Protein AF-A0A520HI49-F1 (afdb_monomer)

Structure (mmCIF, N/CA/C/O backbone):
data_AF-A0A520HI49-F1
#
_entry.id   AF-A0A520HI49-F1
#
loop_
_atom_site.group_PDB
_atom_site.id
_atom_site.type_symbol
_atom_site.label_atom_id
_atom_site.label_alt_id
_atom_site.label_comp_id
_atom_site.label_asym_id
_atom_site.label_entity_id
_atom_site.label_seq_id
_atom_site.pdbx_PDB_ins_code
_atom_site.Cartn_x
_atom_site.Cartn_y
_atom_site.Cartn_z
_atom_site.occupancy
_atom_site.B_iso_or_equiv
_atom_site.auth_seq_id
_atom_site.auth_comp_id
_atom_site.auth_asym_id
_atom_site.auth_atom_id
_atom_site.pdbx_PDB_model_num
ATOM 1 N N . MET A 1 1 ? -15.478 11.375 20.322 1.00 56.50 1 MET A N 1
ATOM 2 C CA . MET A 1 1 ? -16.091 11.515 21.663 1.00 56.50 1 MET A CA 1
ATOM 3 C C . MET A 1 1 ? -15.002 11.297 22.700 1.00 56.50 1 MET A C 1
ATOM 5 O O . MET A 1 1 ? -14.330 10.279 22.597 1.00 56.50 1 MET A O 1
ATOM 9 N N . ARG A 1 2 ? -14.794 12.237 23.632 1.00 69.69 2 ARG A N 1
ATOM 10 C CA . ARG A 1 2 ? -14.037 11.997 24.871 1.00 69.69 2 ARG A CA 1
ATOM 11 C C . ARG A 1 2 ? -15.018 11.981 26.033 1.00 69.69 2 ARG A C 1
ATOM 13 O O . ARG A 1 2 ? -16.008 12.708 25.961 1.00 69.69 2 ARG A O 1
ATOM 20 N N . GLY A 1 3 ? -14.796 11.146 27.038 1.00 77.69 3 GLY A N 1
ATOM 21 C CA . GLY A 1 3 ? -15.807 10.927 28.062 1.00 77.69 3 GLY A CA 1
ATOM 22 C C . GLY A 1 3 ? -15.251 10.430 29.380 1.00 77.69 3 GLY A C 1
ATOM 23 O O . GLY A 1 3 ? -14.050 10.268 29.556 1.00 77.69 3 GLY A O 1
ATOM 24 N N . ILE A 1 4 ? -16.178 10.201 30.297 1.00 86.75 4 ILE A N 1
ATOM 25 C CA . ILE A 1 4 ? -15.965 9.548 31.578 1.00 86.75 4 ILE A CA 1
ATOM 26 C C . ILE A 1 4 ? -17.047 8.482 31.716 1.00 86.75 4 ILE A C 1
ATOM 28 O O . ILE A 1 4 ? -18.187 8.699 31.292 1.00 86.75 4 ILE A O 1
ATOM 32 N N . ALA A 1 5 ? -16.700 7.321 32.258 1.00 90.12 5 ALA A N 1
ATOM 33 C CA . ALA A 1 5 ? -17.677 6.272 32.488 1.00 90.12 5 ALA A CA 1
ATOM 34 C C . ALA A 1 5 ? -18.572 6.645 33.680 1.00 90.12 5 ALA A C 1
ATOM 36 O O . ALA A 1 5 ? -18.101 7.133 34.706 1.00 90.12 5 ALA A O 1
ATOM 37 N N . ILE A 1 6 ? -19.876 6.428 33.538 1.00 91.06 6 ILE A N 1
ATOM 38 C CA . ILE A 1 6 ? -20.861 6.688 34.587 1.00 91.06 6 ILE A CA 1
ATOM 39 C C . ILE A 1 6 ? -21.449 5.347 35.002 1.00 91.06 6 ILE A C 1
ATOM 41 O O . ILE A 1 6 ? -22.025 4.643 34.172 1.00 91.06 6 ILE A O 1
ATOM 45 N N . GLN A 1 7 ? -21.305 4.993 36.276 1.00 90.69 7 GLN A N 1
ATOM 46 C CA . GLN A 1 7 ? -21.931 3.798 36.815 1.00 90.69 7 GLN A CA 1
ATOM 47 C C . GLN A 1 7 ? -23.414 4.078 37.062 1.00 90.69 7 GLN A C 1
ATOM 49 O O . GLN A 1 7 ? -23.777 4.981 37.815 1.00 90.69 7 GLN A O 1
ATOM 54 N N . VAL A 1 8 ? -24.266 3.283 36.424 1.00 89.12 8 VAL A N 1
ATOM 55 C CA . VAL A 1 8 ? -25.726 3.342 36.536 1.00 89.12 8 VAL A CA 1
ATOM 56 C C . VAL A 1 8 ? -26.289 1.936 36.684 1.00 89.12 8 VAL A C 1
ATOM 58 O O . VAL A 1 8 ? -25.664 0.963 36.257 1.00 89.12 8 VAL A O 1
ATOM 61 N N . GLU A 1 9 ? -27.486 1.835 37.255 1.00 87.44 9 GLU A N 1
ATOM 62 C CA . GLU A 1 9 ? -28.209 0.566 37.333 1.00 87.44 9 GLU A CA 1
ATOM 63 C C . GLU A 1 9 ? -28.463 -0.015 35.929 1.00 87.44 9 GLU A C 1
ATOM 65 O O . GLU A 1 9 ? -28.854 0.739 35.030 1.00 87.44 9 GLU A O 1
ATOM 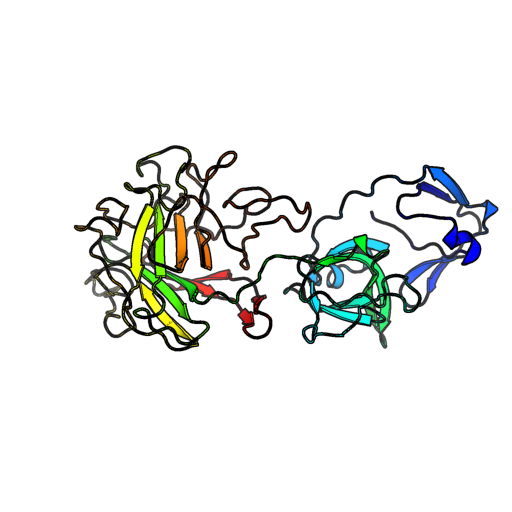70 N N . PRO A 1 10 ? -28.298 -1.336 35.709 1.00 86.50 10 PRO A N 1
ATOM 71 C CA . PRO A 1 10 ? -28.402 -1.941 34.378 1.00 86.50 10 PRO A CA 1
ATOM 72 C C . PRO A 1 10 ? -29.727 -1.661 33.659 1.00 86.50 10 PRO A C 1
ATOM 74 O O . PRO A 1 10 ? -29.743 -1.402 32.456 1.00 86.50 10 PRO A O 1
ATOM 77 N N . THR A 1 11 ? -30.842 -1.659 34.393 1.00 88.38 11 THR A N 1
ATOM 78 C CA . THR A 1 11 ? -32.177 -1.369 33.844 1.00 88.38 11 THR A CA 1
ATOM 79 C C . THR A 1 11 ? -32.310 0.077 33.381 1.00 88.38 11 THR A C 1
ATOM 81 O O . THR A 1 11 ? -32.966 0.337 32.378 1.00 88.38 11 THR A O 1
ATOM 84 N N . VAL A 1 12 ? -31.655 1.015 34.071 1.00 88.62 12 VAL A N 1
ATOM 85 C CA . VAL A 1 12 ? -31.595 2.430 33.687 1.00 88.62 12 VAL A CA 1
ATOM 86 C C . VAL A 1 12 ? -30.669 2.598 32.485 1.00 88.62 12 VAL A C 1
ATOM 88 O O . VAL A 1 12 ? -31.043 3.262 31.519 1.00 88.62 12 VAL A O 1
ATOM 91 N N . ALA A 1 13 ? -29.499 1.952 32.502 1.00 87.56 13 ALA A N 1
ATOM 92 C CA . ALA A 1 13 ? -28.521 1.977 31.415 1.00 87.56 13 ALA A CA 1
ATOM 93 C C . ALA A 1 13 ? -29.126 1.520 30.080 1.00 87.56 13 ALA A C 1
ATOM 95 O O . ALA A 1 13 ? -28.928 2.173 29.058 1.00 87.56 13 ALA A O 1
ATOM 96 N N . ALA A 1 14 ? -29.925 0.448 30.111 1.00 87.12 14 ALA A N 1
ATOM 97 C CA . ALA A 1 14 ? -30.583 -0.127 28.939 1.00 87.12 14 ALA A CA 1
ATOM 98 C C . ALA A 1 14 ? -31.576 0.829 28.246 1.00 87.12 14 ALA A C 1
ATOM 100 O O . ALA A 1 14 ? -31.961 0.588 27.105 1.00 87.12 14 ALA A O 1
ATOM 101 N N . THR A 1 15 ? -31.987 1.923 28.901 1.00 89.88 15 THR A N 1
ATOM 102 C CA . THR A 1 15 ? -32.872 2.940 28.303 1.00 89.88 15 THR A CA 1
ATOM 103 C C . THR A 1 15 ? -32.136 3.973 27.442 1.00 89.88 15 THR A C 1
ATOM 105 O O . THR A 1 15 ? -32.782 4.800 26.788 1.00 89.88 15 THR A O 1
ATOM 108 N N . TYR A 1 16 ? -30.800 3.961 27.440 1.00 88.62 16 TYR A N 1
ATOM 109 C CA . TYR A 1 16 ? -29.967 4.879 26.667 1.00 88.62 16 TYR A CA 1
ATOM 110 C C . TYR A 1 16 ? -29.397 4.200 25.427 1.00 88.62 16 TYR A C 1
ATOM 112 O O . TYR A 1 16 ? -28.982 3.043 25.460 1.00 88.62 16 TYR A O 1
ATOM 120 N N . LEU A 1 17 ? -29.344 4.951 24.331 1.00 85.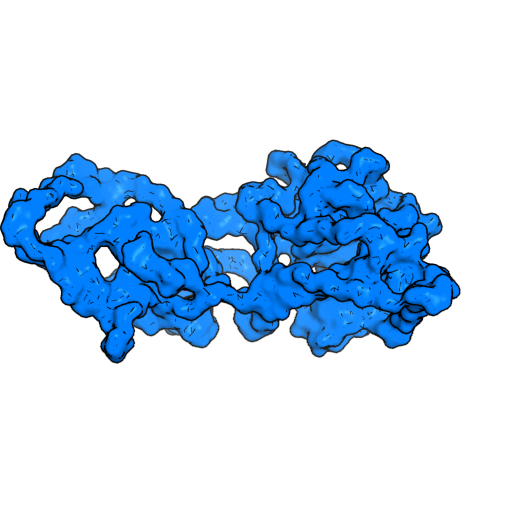88 17 LEU A N 1
ATOM 121 C CA . LEU A 1 17 ? -28.758 4.512 23.071 1.00 85.88 17 LEU A CA 1
ATOM 122 C C . LEU A 1 17 ? -27.465 5.290 22.786 1.00 85.88 17 LEU A C 1
ATOM 124 O O . LEU A 1 17 ? -27.335 6.450 23.194 1.00 85.88 17 LEU A O 1
ATOM 128 N N . PRO A 1 18 ? -26.496 4.701 22.059 1.00 83.12 18 PRO A N 1
ATOM 129 C CA . PRO A 1 18 ? -25.370 5.462 21.531 1.00 83.12 18 PRO A CA 1
ATOM 130 C C . PRO A 1 18 ? -25.858 6.686 20.738 1.00 83.12 18 PRO A C 1
ATOM 132 O O . PRO A 1 18 ? -26.674 6.552 19.831 1.00 83.12 18 PRO A O 1
ATOM 135 N N . GLY A 1 19 ? -25.350 7.875 21.078 1.00 83.38 19 GLY A N 1
ATOM 136 C CA . GLY A 1 19 ? -25.785 9.148 20.484 1.00 83.38 19 GLY A CA 1
ATOM 137 C C . GLY A 1 19 ? -26.804 9.924 21.324 1.00 83.38 19 GLY A C 1
ATOM 138 O O . GLY A 1 19 ? -27.147 11.052 20.972 1.00 83.38 19 GLY A O 1
ATOM 139 N N . ASP A 1 20 ? -27.265 9.371 22.448 1.00 90.31 20 ASP A N 1
ATOM 140 C CA . ASP A 1 20 ? -28.066 10.123 23.412 1.00 90.31 20 ASP A CA 1
ATOM 141 C C . ASP A 1 20 ? -27.225 11.209 24.098 1.00 90.31 20 ASP A C 1
ATOM 143 O O . ASP A 1 20 ? -26.126 10.965 24.600 1.00 90.31 20 ASP A O 1
ATOM 147 N N . SER A 1 21 ? -27.768 12.423 24.144 1.00 90.50 21 SER A N 1
ATOM 148 C CA . SER A 1 21 ? -27.232 13.518 24.946 1.00 90.50 21 SER A CA 1
ATOM 149 C C . SER A 1 21 ? -27.924 13.528 26.301 1.00 90.50 21 SER A C 1
ATOM 151 O O . SER A 1 21 ? -29.157 13.523 26.381 1.00 90.50 21 SER A O 1
ATOM 153 N N . VAL A 1 22 ? -27.134 13.556 27.371 1.00 92.00 22 VAL A N 1
ATOM 154 C CA . VAL A 1 22 ? -27.623 13.555 28.751 1.00 92.00 22 VAL A CA 1
ATOM 155 C C . VAL A 1 22 ? -27.020 14.714 29.534 1.00 92.00 22 VAL A C 1
ATOM 157 O O . VAL A 1 22 ? -25.852 15.057 29.361 1.00 92.00 22 VAL A O 1
ATOM 160 N N . HIS A 1 23 ? -27.812 15.310 30.420 1.00 93.62 23 HIS A N 1
ATOM 161 C CA . HIS A 1 23 ? -27.312 16.160 31.496 1.00 93.62 23 HIS A CA 1
ATOM 162 C C . HIS A 1 23 ? -27.307 15.350 32.785 1.00 93.62 23 HIS A C 1
ATOM 164 O O . HIS A 1 23 ? -28.321 14.747 33.133 1.00 93.62 23 HIS A O 1
ATOM 170 N N . ILE A 1 24 ? -26.177 15.353 33.489 1.00 92.12 24 ILE A N 1
ATOM 171 C CA . ILE A 1 24 ? -25.997 14.585 34.720 1.00 92.12 24 ILE A CA 1
ATOM 172 C C . ILE A 1 24 ? -25.635 15.545 35.848 1.00 92.12 24 ILE A C 1
ATOM 174 O O . ILE A 1 24 ? -24.655 16.283 35.751 1.00 92.12 24 ILE A O 1
ATOM 178 N N . ASN A 1 25 ? -26.416 15.526 36.927 1.00 94.06 25 ASN A N 1
ATOM 179 C CA . ASN A 1 25 ? -26.070 16.234 38.152 1.00 94.06 25 ASN A CA 1
ATOM 180 C C . ASN A 1 25 ? -25.102 15.386 38.994 1.00 94.06 25 ASN A C 1
ATOM 182 O O . ASN A 1 25 ? -25.477 14.340 39.519 1.00 94.06 25 ASN A O 1
ATOM 186 N N . LEU A 1 26 ? -23.866 15.865 39.144 1.00 92.50 26 LEU A N 1
ATOM 187 C CA . LEU A 1 26 ? -22.793 15.155 39.847 1.00 92.50 26 LEU A CA 1
ATOM 188 C C . LEU A 1 26 ? -22.743 15.446 41.358 1.00 92.50 26 LEU A C 1
ATOM 190 O O . LEU A 1 26 ? -21.905 14.882 42.061 1.00 92.50 26 LEU A O 1
ATOM 194 N N . VAL A 1 27 ? -23.609 16.309 41.901 1.00 93.44 27 VAL A N 1
ATOM 195 C CA . VAL A 1 27 ? -23.579 16.648 43.334 1.00 93.44 27 VAL A CA 1
ATOM 196 C C . VAL A 1 27 ? -23.860 15.404 44.184 1.00 93.44 27 VAL A C 1
ATOM 198 O O . VAL A 1 27 ? -24.898 14.752 44.035 1.00 93.44 27 VAL A O 1
ATOM 201 N N . GLY A 1 28 ? -22.926 15.081 45.083 1.00 90.81 28 GLY A N 1
ATOM 202 C CA . GLY A 1 28 ? -22.975 13.897 45.949 1.00 90.81 28 GLY A CA 1
ATOM 203 C C . GLY A 1 28 ? -22.514 12.591 45.290 1.00 90.81 28 GLY A C 1
ATOM 204 O O . GLY A 1 28 ? -22.562 11.551 45.940 1.00 90.81 28 GLY A O 1
ATOM 205 N N . SER A 1 29 ? -22.071 12.636 44.030 1.00 93.44 29 SER A N 1
ATOM 206 C CA . SER A 1 29 ? -21.420 11.501 43.364 1.00 93.44 29 SER A CA 1
ATOM 207 C C . SER A 1 29 ? -19.957 11.357 43.802 1.00 93.44 29 SER A C 1
ATOM 209 O O . SER A 1 29 ? -19.404 12.243 44.462 1.00 93.44 29 SER A O 1
ATOM 211 N N . ARG A 1 30 ? -19.319 10.239 43.443 1.00 93.56 30 ARG A N 1
ATOM 212 C CA . ARG A 1 30 ? -17.894 9.997 43.712 1.00 93.56 30 ARG A CA 1
ATOM 213 C C . ARG A 1 30 ? -17.145 9.673 42.435 1.00 93.56 30 ARG A C 1
ATOM 215 O O . ARG A 1 30 ? -17.694 9.029 41.552 1.00 93.56 30 ARG A O 1
ATOM 222 N N . LEU A 1 31 ? -15.890 10.103 42.357 1.00 93.31 31 LEU A N 1
ATOM 223 C CA . LEU A 1 31 ? -14.977 9.742 41.280 1.00 93.31 31 LEU A CA 1
ATOM 224 C C . LEU A 1 31 ? -14.028 8.659 41.789 1.00 93.31 31 LEU A C 1
ATOM 226 O O . LEU A 1 31 ? -13.217 8.919 42.675 1.00 93.31 31 LEU A O 1
ATOM 230 N N . GLU A 1 32 ? -14.142 7.452 41.247 1.00 93.19 32 GLU A N 1
ATOM 231 C CA . GLU A 1 32 ? -13.422 6.276 41.735 1.00 93.19 32 GLU A CA 1
ATOM 232 C C . GLU A 1 32 ? -12.898 5.449 40.557 1.00 93.19 32 GLU A C 1
ATOM 234 O O . GLU A 1 32 ? -13.481 5.437 39.472 1.00 93.19 32 GLU A O 1
ATOM 239 N N . ARG A 1 33 ? -11.779 4.744 40.750 1.00 89.69 33 ARG A N 1
ATOM 240 C CA . ARG A 1 33 ? -11.270 3.800 39.751 1.00 89.69 33 ARG A CA 1
ATOM 241 C C . ARG A 1 33 ? -11.729 2.393 40.119 1.00 89.69 33 ARG A C 1
ATOM 243 O O . ARG A 1 33 ? -11.318 1.856 41.142 1.00 89.69 33 ARG A O 1
ATOM 250 N N . ILE A 1 34 ? -12.569 1.798 39.276 1.00 88.44 34 ILE A N 1
ATOM 251 C CA . ILE A 1 34 ? -13.152 0.468 39.481 1.00 88.44 34 ILE A CA 1
ATOM 252 C C . ILE A 1 34 ? -12.728 -0.427 38.319 1.00 88.44 34 ILE A C 1
ATOM 254 O O . ILE A 1 34 ? -12.974 -0.110 37.153 1.00 88.44 34 ILE A O 1
ATOM 258 N N . ASN A 1 35 ? -12.075 -1.549 38.640 1.00 83.94 35 ASN A N 1
ATOM 259 C CA . ASN A 1 35 ? -11.535 -2.513 37.673 1.00 83.94 35 ASN A CA 1
ATOM 260 C C . ASN A 1 35 ? -10.649 -1.864 36.596 1.00 83.94 35 ASN A C 1
ATOM 262 O O . ASN A 1 35 ? -10.712 -2.229 35.428 1.00 83.94 35 ASN A O 1
ATOM 266 N N . GLY A 1 36 ? -9.844 -0.875 36.986 1.00 85.50 36 GLY A N 1
ATOM 267 C CA . GLY A 1 36 ? -8.956 -0.135 36.090 1.00 85.50 36 GLY A CA 1
ATOM 268 C C . GLY A 1 36 ? -9.610 1.045 35.369 1.00 85.50 36 GLY A C 1
ATOM 269 O O . GLY A 1 36 ? -8.879 1.942 34.966 1.00 85.50 36 GLY A O 1
ATOM 270 N N . THR A 1 37 ? -10.942 1.117 35.266 1.00 87.12 37 THR A N 1
ATOM 271 C CA . THR A 1 37 ? -11.646 2.239 34.613 1.00 87.12 37 THR A CA 1
ATOM 272 C C . THR A 1 37 ? -12.012 3.334 35.619 1.00 87.12 37 THR A C 1
ATOM 274 O O . THR A 1 37 ? -12.538 3.033 36.691 1.00 87.12 37 THR A O 1
ATOM 277 N N . LEU A 1 38 ? -11.753 4.598 35.283 1.00 90.31 38 LEU A N 1
ATOM 278 C CA . LEU A 1 38 ? -12.168 5.777 36.036 1.00 90.31 38 LEU A CA 1
ATOM 279 C C . LEU A 1 38 ? -13.659 6.045 35.802 1.00 90.31 38 LEU A C 1
ATOM 281 O O . LEU A 1 38 ? -14.097 6.273 34.673 1.00 90.31 38 LEU A O 1
ATOM 285 N N . GLN A 1 39 ? -14.441 5.999 36.877 1.00 92.50 39 GLN A N 1
ATOM 286 C CA . GLN A 1 39 ? -15.897 6.027 36.830 1.00 92.50 39 GLN A CA 1
ATOM 287 C C . GLN A 1 39 ? -16.459 7.035 37.828 1.00 92.50 39 GLN A C 1
ATOM 289 O O . GLN A 1 39 ? -15.923 7.212 38.924 1.00 92.50 39 GLN A O 1
ATOM 294 N N . VAL A 1 40 ? -17.576 7.663 37.467 1.00 93.12 40 VAL A N 1
ATOM 295 C CA . VAL A 1 40 ? -18.411 8.374 38.434 1.00 93.12 40 VAL A CA 1
ATOM 296 C C . VAL A 1 40 ? -19.458 7.418 38.994 1.00 93.12 40 VAL A C 1
ATOM 298 O O . VAL A 1 40 ? -20.222 6.820 38.235 1.00 93.12 40 VAL A O 1
ATOM 301 N N . THR A 1 41 ? -19.499 7.288 40.316 1.00 93.19 41 THR A N 1
ATOM 302 C CA . THR A 1 41 ? -20.365 6.372 41.064 1.00 93.19 41 THR A CA 1
ATOM 303 C C . THR A 1 41 ? -21.354 7.134 41.948 1.00 93.19 41 THR A C 1
ATOM 305 O O . THR A 1 41 ? -21.265 8.356 42.105 1.00 93.19 41 THR A O 1
ATOM 308 N N . HIS A 1 42 ? -22.320 6.416 42.529 1.00 90.62 42 HIS A N 1
ATOM 309 C CA . HIS A 1 42 ? -23.375 6.977 43.386 1.00 90.62 42 HIS A CA 1
ATOM 310 C C . HIS A 1 42 ? -24.252 8.040 42.694 1.00 90.62 42 HIS A C 1
ATOM 312 O O . HIS A 1 42 ? -24.615 9.061 43.284 1.00 90.62 42 HIS A O 1
ATOM 318 N N . ILE A 1 43 ? -24.614 7.795 41.431 1.00 90.19 43 ILE A N 1
ATOM 319 C CA . ILE A 1 43 ? -25.570 8.618 40.683 1.00 90.19 43 ILE A CA 1
ATOM 320 C C . ILE A 1 43 ? -26.915 7.896 40.628 1.00 90.19 43 ILE A C 1
ATOM 322 O O . ILE A 1 43 ? -27.024 6.789 40.107 1.00 90.19 43 ILE A O 1
ATOM 326 N N . SER A 1 44 ? -27.949 8.543 41.157 1.00 88.06 44 SER A N 1
ATOM 327 C CA . SER A 1 44 ? -29.328 8.075 41.071 1.00 88.06 44 SER A CA 1
ATOM 328 C C . SER A 1 44 ? -29.962 8.469 39.730 1.00 88.06 44 SER A C 1
ATOM 330 O O . SER A 1 44 ? -29.586 9.468 39.114 1.00 88.06 44 SER A O 1
ATOM 332 N N . SER A 1 45 ? -30.922 7.673 39.251 1.00 85.69 45 SER A N 1
ATOM 333 C CA . SER A 1 45 ? -31.516 7.845 37.912 1.00 85.69 45 SER A CA 1
ATOM 334 C C . SER A 1 45 ? -32.199 9.202 37.687 1.00 85.69 45 SER A C 1
ATOM 336 O O . SER A 1 45 ? -32.141 9.736 36.584 1.00 85.69 45 SER A O 1
ATOM 338 N N . ASP A 1 46 ? -32.765 9.806 38.733 1.00 89.81 46 ASP A N 1
ATOM 339 C CA . ASP A 1 46 ? -33.394 11.133 38.721 1.00 89.81 46 ASP A CA 1
ATOM 340 C C . ASP A 1 46 ? -32.405 12.274 38.427 1.00 89.81 46 ASP A C 1
ATOM 342 O O . ASP A 1 46 ? -32.797 13.343 37.953 1.00 89.81 46 ASP A O 1
ATOM 346 N N . LYS A 1 47 ? -31.105 12.042 38.650 1.00 92.44 47 LYS A N 1
ATOM 347 C CA . LYS A 1 47 ? -30.036 13.000 38.341 1.00 92.44 47 LYS A CA 1
ATOM 348 C C . LYS A 1 47 ? -29.587 12.953 36.885 1.00 92.44 47 LYS A C 1
ATOM 350 O O . LYS A 1 47 ? -28.760 13.782 36.499 1.00 92.44 47 LYS A O 1
ATOM 355 N N . ILE A 1 48 ? -30.103 12.015 36.090 1.00 92.88 48 ILE A N 1
ATOM 356 C CA . ILE A 1 48 ? -29.759 11.842 34.679 1.00 92.88 48 ILE A CA 1
ATOM 357 C C . ILE A 1 48 ? -30.958 12.255 33.833 1.00 92.88 48 ILE A C 1
ATOM 359 O O . ILE A 1 48 ? -32.019 11.641 33.866 1.00 92.88 48 ILE A O 1
ATOM 363 N N . GLN A 1 49 ? -30.778 13.303 33.037 1.00 93.56 49 GLN A N 1
ATOM 364 C CA . GLN A 1 49 ? -31.814 13.823 32.155 1.00 93.56 49 GLN A CA 1
ATOM 365 C C . GLN A 1 49 ? -31.397 13.648 30.701 1.00 93.56 49 GLN A C 1
ATOM 367 O O . GLN A 1 49 ? -30.486 14.335 30.234 1.00 93.56 49 GLN A O 1
ATOM 372 N N . LYS A 1 50 ? -32.098 12.784 29.961 1.00 93.69 50 LYS A N 1
ATOM 373 C CA . LYS A 1 50 ? -31.966 12.710 28.500 1.00 93.69 50 LYS A CA 1
ATOM 374 C C . LYS A 1 50 ? -32.468 14.016 27.879 1.00 93.69 50 LYS A C 1
ATOM 376 O O . LYS A 1 50 ? -33.578 14.453 28.171 1.00 93.69 50 LYS A O 1
ATOM 381 N N . LYS A 1 51 ? -31.642 14.655 27.052 1.00 94.00 51 LYS A N 1
ATOM 382 C CA . LYS A 1 51 ? -31.972 15.908 26.353 1.00 94.00 51 LYS A CA 1
ATOM 383 C C . LYS A 1 51 ? -32.359 15.663 24.905 1.00 94.00 51 LYS A C 1
ATOM 385 O O . LYS A 1 51 ? -33.385 16.161 24.459 1.00 94.00 51 LYS A O 1
ATOM 390 N N . THR A 1 52 ? -31.573 14.844 24.219 1.00 93.12 52 THR A N 1
ATOM 391 C CA . THR A 1 52 ? -31.775 14.486 22.813 1.00 93.12 52 THR A CA 1
ATOM 392 C C . THR A 1 52 ? -31.355 13.037 22.617 1.00 93.12 52 THR A C 1
ATOM 394 O O . THR A 1 52 ? -30.519 12.534 23.368 1.00 93.12 52 THR A O 1
ATOM 397 N N . SER A 1 53 ? -31.926 12.368 21.620 1.00 91.81 53 SER A N 1
ATOM 398 C CA . SER A 1 53 ? -31.589 10.990 21.270 1.00 91.81 53 SER A CA 1
ATOM 399 C C . SER A 1 53 ? -31.105 10.886 19.827 1.00 91.81 53 SER A C 1
ATOM 401 O O . SER A 1 53 ? -31.476 11.711 18.993 1.00 91.81 53 SER A O 1
ATOM 403 N N . GLY A 1 54 ? -30.270 9.884 19.544 1.00 82.75 54 GLY A N 1
ATOM 404 C CA . GLY A 1 54 ? -29.876 9.529 18.177 1.00 82.75 54 GLY A CA 1
ATOM 405 C C . GLY A 1 54 ? -28.996 10.557 17.461 1.00 82.75 54 GLY A C 1
ATOM 406 O O . GLY A 1 54 ? -29.025 10.631 16.233 1.00 82.75 54 GLY A O 1
ATOM 407 N N . ILE A 1 55 ? -28.212 11.359 18.192 1.00 86.12 55 ILE A N 1
ATOM 408 C CA . ILE A 1 55 ? -27.233 12.250 17.563 1.00 86.12 55 ILE A CA 1
ATOM 409 C C . ILE A 1 55 ? -26.178 11.386 16.874 1.00 86.12 55 ILE A C 1
ATOM 411 O O . ILE A 1 55 ? -25.565 10.514 17.496 1.00 86.12 55 ILE A O 1
ATOM 415 N N . VAL A 1 56 ? -25.940 11.657 15.590 1.00 78.81 56 VAL A N 1
ATOM 416 C CA . VAL A 1 56 ? -24.864 11.013 14.837 1.00 78.81 56 VAL A CA 1
ATOM 417 C C . VAL A 1 56 ? -23.539 11.360 15.507 1.00 78.81 56 VAL A C 1
ATOM 419 O O . VAL A 1 56 ? -23.104 12.511 15.498 1.00 78.81 56 VAL A O 1
ATOM 422 N N . ILE A 1 57 ? -22.895 10.357 16.098 1.00 73.62 57 ILE A N 1
ATOM 423 C CA . ILE A 1 57 ? -21.534 10.495 16.606 1.00 73.62 57 ILE A CA 1
ATOM 424 C C . ILE A 1 57 ? -20.618 10.400 15.385 1.00 73.62 57 ILE A C 1
ATOM 426 O O . ILE A 1 57 ? -20.610 9.347 14.744 1.00 73.62 57 ILE A O 1
ATOM 430 N N . PRO A 1 58 ? -19.854 11.454 15.043 1.00 66.31 58 PRO A N 1
ATOM 431 C CA . PRO A 1 58 ? -18.927 11.386 13.926 1.00 66.31 58 PRO A CA 1
ATOM 432 C C . PRO A 1 58 ? -17.986 10.204 14.121 1.00 66.31 58 PRO A C 1
ATOM 434 O O . PRO A 1 58 ? -17.460 10.014 15.226 1.00 66.31 58 PRO A O 1
ATOM 437 N N . SER A 1 59 ? -17.777 9.427 13.058 1.00 60.78 59 SER A N 1
ATOM 438 C CA . SER A 1 59 ? -16.798 8.347 13.057 1.00 60.78 59 SER A CA 1
ATOM 439 C C . SER A 1 59 ? -15.473 8.892 13.574 1.00 60.78 59 SER A C 1
ATOM 441 O O . SER A 1 59 ? -14.933 9.870 13.054 1.00 60.78 59 SER A O 1
ATOM 443 N N . SER A 1 60 ? -14.986 8.300 14.658 1.00 59.69 60 SER A N 1
ATOM 444 C CA . SER A 1 60 ? -13.702 8.654 15.242 1.00 59.69 60 SER A CA 1
ATOM 445 C C . SER A 1 60 ? -12.592 8.529 14.205 1.00 59.69 60 SER A C 1
ATOM 447 O O . SER A 1 60 ? -12.593 7.601 13.394 1.00 59.69 60 SER A O 1
ATOM 449 N N . CYS A 1 61 ? -11.646 9.470 14.255 1.00 60.81 61 CYS A N 1
ATOM 450 C CA . CYS A 1 61 ? -10.436 9.433 13.444 1.00 60.81 61 CYS A CA 1
ATOM 451 C C . CYS A 1 61 ? -9.732 8.080 13.635 1.00 60.81 61 CYS A C 1
ATOM 453 O O . CYS A 1 61 ? -9.731 7.539 14.742 1.00 60.81 61 CYS A O 1
ATOM 455 N N . SER A 1 62 ? -9.154 7.534 12.565 1.00 74.81 62 SER A N 1
ATOM 456 C CA . SER A 1 62 ? -8.319 6.334 12.638 1.00 74.81 62 SER A CA 1
ATOM 457 C C . SER A 1 62 ? -7.211 6.540 13.668 1.00 74.81 62 SER A C 1
ATOM 459 O O . SER A 1 62 ? -6.450 7.503 13.572 1.00 74.81 62 SER A O 1
ATOM 461 N N . ILE A 1 63 ? -7.109 5.639 14.642 1.00 84.25 63 ILE A N 1
ATOM 462 C CA . ILE A 1 63 ? -6.093 5.681 15.697 1.00 84.25 63 ILE A CA 1
ATOM 463 C C . ILE A 1 63 ? -5.373 4.343 15.683 1.00 84.25 63 ILE A C 1
ATOM 465 O O . ILE A 1 63 ? -6.015 3.296 15.655 1.00 84.25 63 ILE A O 1
ATOM 469 N N . ASN A 1 64 ? -4.041 4.376 15.691 1.00 84.56 64 ASN A N 1
ATOM 470 C CA . ASN A 1 64 ? -3.266 3.154 15.834 1.00 84.56 64 ASN A CA 1
ATOM 471 C C . ASN A 1 64 ? -3.271 2.679 17.299 1.00 84.56 64 ASN A C 1
ATOM 473 O O . ASN A 1 64 ? -3.324 3.475 18.242 1.00 84.56 64 ASN A O 1
ATOM 477 N N . ALA A 1 65 ? -3.205 1.368 17.499 1.00 89.31 65 ALA A N 1
ATOM 478 C CA . ALA A 1 65 ? -3.209 0.748 18.814 1.00 89.31 65 ALA A CA 1
ATOM 479 C C . ALA A 1 65 ? -2.016 1.220 19.664 1.00 89.31 65 ALA A C 1
ATOM 481 O O . ALA A 1 65 ? -2.166 1.451 20.862 1.00 89.31 65 ALA A O 1
ATOM 482 N N . ALA A 1 66 ? -0.851 1.447 19.047 1.00 88.44 66 ALA A N 1
ATOM 483 C CA . ALA A 1 66 ? 0.348 1.929 19.735 1.00 88.44 66 ALA A CA 1
ATOM 484 C C . ALA A 1 66 ? 0.142 3.290 20.433 1.00 88.44 66 ALA A C 1
ATOM 486 O O . ALA A 1 66 ? 0.606 3.477 21.556 1.00 88.44 66 ALA A O 1
ATOM 487 N N . MET A 1 67 ? -0.591 4.228 19.823 1.00 89.62 67 MET A N 1
ATOM 488 C CA . MET A 1 67 ? -0.919 5.526 20.428 1.00 89.62 67 MET A CA 1
ATOM 489 C C . MET A 1 67 ? -1.819 5.376 21.652 1.00 89.62 67 MET A C 1
ATOM 491 O O . MET A 1 67 ? -1.648 6.130 22.611 1.00 89.62 67 MET A O 1
ATOM 495 N N . ILE A 1 68 ? -2.740 4.404 21.634 1.00 92.25 68 ILE A N 1
ATOM 496 C CA . ILE A 1 68 ? -3.612 4.102 22.777 1.00 92.25 68 ILE A CA 1
ATOM 497 C C . ILE A 1 68 ? -2.764 3.645 23.966 1.00 92.25 68 ILE A C 1
ATOM 499 O O . ILE A 1 68 ? -2.955 4.143 25.071 1.00 92.25 68 ILE A O 1
ATOM 503 N N . PHE A 1 69 ? -1.785 2.766 23.741 1.00 91.56 69 PHE A N 1
ATOM 504 C CA . PHE A 1 69 ? -0.860 2.331 24.795 1.00 91.56 69 PHE A CA 1
ATOM 505 C C . PHE A 1 69 ? 0.107 3.424 25.250 1.00 91.56 69 PHE A C 1
ATOM 507 O O . PHE A 1 69 ? 0.460 3.460 26.424 1.00 91.56 69 PHE A O 1
ATOM 514 N N . ALA A 1 70 ? 0.538 4.309 24.351 1.00 91.75 70 ALA A N 1
ATOM 515 C CA . ALA A 1 70 ? 1.429 5.409 24.706 1.00 91.75 70 ALA A CA 1
ATOM 516 C C . ALA A 1 70 ? 0.725 6.502 25.531 1.00 91.75 70 ALA A C 1
ATOM 518 O O . ALA A 1 70 ? 1.384 7.209 26.286 1.00 91.75 70 ALA A O 1
ATOM 519 N N . ASN A 1 71 ? -0.597 6.659 25.383 1.00 91.88 71 ASN A N 1
ATOM 520 C CA . ASN A 1 71 ? -1.370 7.721 26.036 1.00 91.88 71 ASN A CA 1
ATOM 521 C C . ASN A 1 71 ? -2.723 7.212 26.581 1.00 91.88 71 ASN A C 1
ATOM 523 O O . ASN A 1 71 ? -3.763 7.772 26.221 1.00 91.88 71 ASN A O 1
ATOM 527 N N . PRO A 1 72 ? -2.754 6.175 27.440 1.00 90.56 72 PRO A N 1
ATOM 528 C CA . PRO A 1 72 ? -3.994 5.502 27.836 1.00 90.56 72 PRO A CA 1
ATOM 529 C C . PRO A 1 72 ? -5.010 6.468 28.457 1.00 90.56 72 PRO A C 1
ATOM 531 O O . PRO A 1 72 ? -6.181 6.445 28.084 1.00 90.56 72 PRO A O 1
ATOM 534 N N . ASP A 1 73 ? -4.558 7.400 29.296 1.00 87.94 73 ASP A N 1
ATOM 535 C CA . ASP A 1 73 ? -5.417 8.391 29.957 1.00 87.94 73 ASP A CA 1
ATOM 536 C C . ASP A 1 73 ? -6.118 9.346 28.975 1.00 87.94 73 ASP A C 1
ATOM 538 O O . ASP A 1 73 ? -7.190 9.872 29.266 1.00 87.94 73 ASP A O 1
ATOM 542 N N . GLN A 1 74 ? -5.543 9.578 27.787 1.00 88.62 74 GLN A N 1
ATOM 543 C CA . GLN A 1 74 ? -6.168 10.425 26.763 1.00 88.62 74 GLN A CA 1
ATOM 544 C C . GLN A 1 74 ? -7.254 9.697 25.970 1.00 88.62 74 GLN A C 1
ATOM 546 O O . GLN A 1 74 ? -8.101 10.351 25.351 1.00 88.62 74 GLN A O 1
ATOM 551 N N . PHE A 1 75 ? -7.197 8.364 25.955 1.00 90.44 75 PHE A N 1
ATOM 552 C CA . PHE A 1 75 ? -8.100 7.511 25.197 1.00 90.44 75 PHE A CA 1
ATOM 553 C C . PHE A 1 75 ? -9.125 6.799 26.078 1.00 90.44 75 PHE A C 1
ATOM 555 O O . PHE A 1 75 ? -10.123 6.329 25.540 1.00 90.44 75 PHE A O 1
ATOM 562 N N . GLU A 1 76 ? -8.957 6.762 27.399 1.00 91.44 76 GLU A N 1
ATOM 563 C CA . GLU A 1 76 ? -9.954 6.214 28.319 1.00 91.44 76 GLU A CA 1
ATOM 564 C C . GLU A 1 76 ? -11.353 6.809 28.070 1.00 91.44 76 GLU A C 1
ATOM 566 O O . GLU A 1 76 ? -11.530 8.023 27.968 1.00 91.44 76 GLU A O 1
ATOM 571 N N . SER A 1 77 ? -12.364 5.941 27.949 1.00 90.56 77 SER A N 1
ATOM 572 C CA . SER A 1 77 ? -13.758 6.324 27.677 1.00 90.56 77 SER A CA 1
ATOM 573 C C . SER A 1 77 ? -13.945 7.153 26.396 1.00 90.56 77 SER A C 1
ATOM 575 O O . SER A 1 77 ? -14.890 7.939 26.271 1.00 90.56 77 SER A O 1
ATOM 577 N N . THR A 1 78 ? -13.057 6.978 25.414 1.00 89.38 78 THR A N 1
ATOM 578 C CA . THR A 1 78 ? -13.176 7.594 24.089 1.00 89.38 78 THR A CA 1
ATOM 579 C C . THR A 1 78 ? -13.615 6.571 23.046 1.00 89.38 78 THR A C 1
ATOM 581 O O . THR A 1 78 ? -13.231 5.402 23.098 1.00 89.38 78 THR A O 1
ATOM 584 N N . LEU A 1 79 ? -14.443 7.010 22.095 1.00 88.19 79 LEU A N 1
ATOM 585 C CA . LEU A 1 79 ? -14.777 6.211 20.916 1.00 88.19 79 LEU A CA 1
ATOM 586 C C . LEU A 1 79 ? -13.627 6.332 19.914 1.00 88.19 79 LEU A C 1
ATOM 588 O O . LEU A 1 79 ? -13.297 7.453 19.514 1.00 88.19 79 LEU A O 1
ATOM 592 N N . VAL A 1 80 ? -13.051 5.200 19.520 1.00 89.19 80 VAL A N 1
ATOM 593 C CA . VAL A 1 80 ? -11.948 5.107 18.555 1.00 89.19 80 VAL A CA 1
ATOM 594 C C . VAL A 1 80 ? -12.288 4.109 17.457 1.00 89.19 80 VAL A C 1
ATOM 596 O O . VAL A 1 80 ? -13.161 3.262 17.638 1.00 89.19 80 VAL A O 1
ATOM 599 N N . THR A 1 81 ? -11.576 4.195 16.334 1.00 88.88 81 THR A N 1
ATOM 600 C CA . THR A 1 81 ? -11.645 3.202 15.259 1.00 88.88 81 THR A CA 1
ATOM 601 C C . THR A 1 81 ? -10.258 2.611 15.052 1.00 88.88 81 THR A C 1
ATOM 603 O O . THR A 1 81 ? -9.346 3.330 14.637 1.00 88.88 81 THR A O 1
ATOM 606 N N . ILE A 1 82 ? -10.110 1.311 15.315 1.00 88.81 82 ILE A N 1
ATOM 607 C CA . ILE A 1 82 ? -8.953 0.539 14.859 1.00 88.81 82 ILE A CA 1
ATOM 608 C C . ILE A 1 82 ? -9.219 0.120 13.432 1.00 88.81 82 ILE A C 1
ATOM 610 O O . ILE A 1 82 ? -10.144 -0.644 13.149 1.00 88.81 82 ILE A O 1
ATOM 614 N N . VAL A 1 83 ? -8.401 0.648 12.539 1.00 85.06 83 VAL A N 1
ATOM 615 C CA . VAL A 1 83 ? -8.468 0.345 11.121 1.00 85.06 83 VAL A CA 1
ATOM 616 C C . VAL A 1 83 ? -7.712 -0.946 10.843 1.00 85.06 83 VAL A C 1
ATOM 618 O O . VAL A 1 83 ? -6.622 -1.148 11.371 1.00 85.06 83 VAL A O 1
ATOM 621 N N . GLU A 1 84 ? -8.285 -1.813 10.007 1.00 80.88 84 GLU A N 1
ATOM 622 C CA . GLU A 1 84 ? -7.618 -3.042 9.552 1.00 80.88 84 GLU A CA 1
ATOM 623 C C . GLU A 1 84 ? -7.123 -3.941 10.692 1.00 80.88 84 GLU A C 1
ATOM 625 O O . GLU A 1 84 ? -6.056 -4.566 10.631 1.00 80.88 84 GLU A O 1
ATOM 630 N N . GLY A 1 85 ? -7.930 -4.035 11.747 1.00 85.81 85 GLY A N 1
ATOM 631 C CA . GLY A 1 85 ? -7.706 -4.984 12.823 1.00 85.81 85 GLY A CA 1
ATOM 632 C C . GLY A 1 85 ? -7.770 -6.406 12.271 1.00 85.81 85 GLY A C 1
ATOM 633 O O . GLY A 1 85 ? -8.775 -6.815 11.690 1.00 85.81 85 GLY A O 1
ATOM 634 N N . GLY A 1 86 ? -6.693 -7.168 12.427 1.00 86.38 86 GLY A N 1
ATOM 635 C CA . GLY A 1 86 ? -6.666 -8.606 12.164 1.00 86.38 86 GLY A CA 1
ATOM 636 C C . GLY A 1 86 ? -6.510 -9.367 13.471 1.00 86.38 86 GLY A C 1
ATOM 637 O O . GLY A 1 86 ? -5.724 -8.952 14.320 1.00 86.38 86 GLY A O 1
ATOM 638 N N . TYR A 1 87 ? -7.237 -10.470 13.640 1.00 87.06 87 TYR A N 1
ATOM 639 C CA . TYR A 1 87 ? -7.092 -11.310 14.830 1.00 87.06 87 TYR A CA 1
ATOM 640 C C . TYR A 1 87 ? -5.697 -11.939 14.918 1.00 87.06 87 TYR A C 1
ATOM 642 O O . TYR A 1 87 ? -5.103 -12.316 13.904 1.00 87.06 87 TYR A O 1
ATOM 650 N N . VAL A 1 88 ? -5.195 -12.066 16.146 1.00 86.06 88 VAL A N 1
ATOM 651 C CA . VAL A 1 88 ? -3.961 -12.782 16.485 1.00 86.06 88 VAL A CA 1
ATOM 652 C C . VAL A 1 88 ? -4.304 -13.842 17.543 1.00 86.06 88 VAL A C 1
ATOM 654 O O . VAL A 1 88 ? -4.626 -13.470 18.670 1.00 86.06 88 VAL A O 1
ATOM 657 N N . PRO A 1 89 ? -4.264 -15.149 17.217 1.00 85.31 89 PRO A N 1
ATOM 658 C CA . PRO A 1 89 ? -3.986 -15.730 15.898 1.00 85.31 89 PRO A CA 1
ATOM 659 C C . PRO A 1 89 ? -5.070 -15.391 14.861 1.00 85.31 89 PRO A C 1
ATOM 661 O O . PRO A 1 89 ? -6.176 -14.986 15.216 1.00 85.31 89 PRO A O 1
ATOM 664 N N . ALA A 1 90 ? -4.743 -15.568 13.576 1.00 79.44 90 ALA A N 1
ATOM 665 C CA . ALA A 1 90 ? -5.663 -15.296 12.473 1.00 79.44 90 ALA A CA 1
ATOM 666 C C . ALA A 1 90 ? -7.001 -16.025 12.657 1.00 79.44 90 ALA A C 1
ATOM 668 O O . ALA A 1 90 ? -7.022 -17.196 13.042 1.00 79.44 90 ALA A O 1
ATOM 669 N N . ALA A 1 91 ? -8.101 -15.341 12.338 1.00 80.88 91 ALA A N 1
ATOM 670 C CA . ALA A 1 91 ? -9.430 -15.931 12.409 1.00 80.88 91 ALA A CA 1
ATOM 671 C C . ALA A 1 91 ? -9.553 -17.120 11.443 1.00 80.88 91 ALA A C 1
ATOM 673 O O . ALA A 1 91 ? -9.258 -16.992 10.251 1.00 80.88 91 ALA A O 1
ATOM 674 N N . THR A 1 92 ? -10.009 -18.263 11.951 1.00 80.19 92 THR A N 1
ATOM 675 C CA . THR A 1 92 ? -10.363 -19.442 11.150 1.00 80.19 92 THR A CA 1
ATOM 676 C C . THR A 1 92 ? -11.880 -19.567 11.007 1.00 80.19 92 THR A C 1
ATOM 678 O O . THR A 1 92 ? -12.649 -18.996 11.785 1.00 80.19 92 THR A O 1
ATOM 681 N N . ALA A 1 93 ? -12.328 -20.305 9.986 1.00 80.88 93 ALA A N 1
ATOM 682 C CA . ALA A 1 93 ? -13.751 -20.516 9.737 1.00 80.88 93 ALA A CA 1
ATOM 683 C C . ALA A 1 93 ? -14.450 -21.131 10.964 1.00 80.88 93 ALA A C 1
ATOM 685 O O . ALA A 1 93 ? -13.942 -22.074 11.570 1.00 80.88 93 ALA A O 1
ATOM 686 N N . GLY A 1 94 ? -15.616 -20.587 11.321 1.00 83.31 94 GLY A N 1
ATOM 687 C CA . GLY A 1 94 ? -16.416 -21.032 12.468 1.00 83.31 94 GLY A CA 1
ATOM 688 C C . GLY A 1 94 ? -16.085 -20.350 13.802 1.00 83.31 94 GLY A C 1
ATOM 689 O O . GLY A 1 94 ? -16.806 -20.560 14.774 1.00 83.31 94 GLY A O 1
ATOM 690 N N . GLN A 1 95 ? -15.045 -19.511 13.879 1.00 91.06 95 GLN A N 1
ATOM 691 C CA . GLN A 1 95 ? -14.764 -18.730 15.088 1.00 91.06 95 GLN A CA 1
ATOM 692 C C . GLN A 1 95 ? -15.694 -17.517 15.214 1.00 91.06 95 GLN A C 1
ATOM 694 O O . GLN A 1 95 ? -15.913 -16.786 14.248 1.00 91.06 95 GLN A O 1
ATOM 699 N N . VAL A 1 96 ? -16.175 -17.261 16.434 1.00 94.06 96 VAL A N 1
ATOM 700 C CA . VAL A 1 96 ? -17.126 -16.179 16.748 1.00 94.06 96 VAL A CA 1
ATOM 701 C C . VAL A 1 96 ? -16.499 -15.058 17.572 1.00 94.06 96 VAL A C 1
ATOM 703 O O . VAL A 1 96 ? -15.494 -15.267 18.257 1.00 94.06 96 VAL A O 1
ATOM 706 N N . MET A 1 97 ? -17.075 -13.859 17.524 1.00 93.38 97 MET A N 1
ATOM 707 C CA . MET A 1 97 ? -16.536 -12.656 18.180 1.00 93.38 97 MET A CA 1
ATOM 708 C C . MET A 1 97 ? -16.660 -12.637 19.712 1.00 93.38 97 MET A C 1
ATOM 710 O O . MET A 1 97 ? -15.989 -11.834 20.361 1.00 93.38 97 MET A O 1
ATOM 714 N N . ARG A 1 98 ? -17.487 -13.515 20.286 1.00 95.88 98 ARG A N 1
ATOM 715 C CA . ARG A 1 98 ? -17.799 -13.647 21.716 1.00 95.88 98 ARG A CA 1
ATOM 716 C C . ARG A 1 98 ? -16.549 -13.680 22.595 1.00 95.88 98 ARG A C 1
ATOM 718 O O . ARG A 1 98 ? -15.652 -14.489 22.361 1.00 95.88 98 ARG A O 1
ATOM 725 N N . GLY A 1 99 ? -16.530 -12.868 23.649 1.00 95.12 99 GLY A N 1
ATOM 726 C CA . GLY A 1 99 ? -15.438 -12.820 24.619 1.00 95.12 99 GLY A CA 1
ATOM 727 C C . GLY A 1 99 ? -14.321 -11.858 24.222 1.00 95.12 99 GLY A C 1
ATOM 728 O O . GLY A 1 99 ? -14.526 -10.918 23.455 1.00 95.12 99 GLY A O 1
ATOM 729 N N . GLU A 1 100 ? -13.141 -12.072 24.796 1.00 95.25 100 GLU A N 1
ATOM 730 C CA . GLU A 1 100 ? -11.971 -11.229 24.572 1.00 95.25 100 GLU A CA 1
ATOM 731 C C . GLU A 1 100 ? -10.982 -11.896 23.615 1.00 95.25 100 GLU A C 1
ATOM 733 O O . GLU A 1 100 ? -10.622 -13.057 23.802 1.00 95.25 100 GLU A O 1
ATOM 738 N N . HIS A 1 101 ? -10.529 -11.138 22.617 1.00 94.56 101 HIS A N 1
ATOM 739 C CA . HIS A 1 101 ? -9.576 -11.579 21.600 1.00 94.56 101 HIS A CA 1
ATOM 740 C C . HIS A 1 101 ? -8.522 -10.511 21.350 1.00 94.56 101 HIS A C 1
ATOM 742 O O . HIS A 1 101 ? -8.752 -9.330 21.594 1.00 94.56 101 HIS A O 1
ATOM 748 N N . THR A 1 102 ? -7.380 -10.903 20.795 1.00 93.81 102 THR A N 1
ATOM 749 C CA . THR A 1 102 ? -6.327 -9.960 20.411 1.00 93.81 102 THR A CA 1
ATOM 750 C C . THR A 1 102 ? -6.449 -9.585 18.939 1.00 93.81 102 THR A C 1
ATOM 752 O O . THR A 1 102 ? -6.592 -10.450 18.074 1.00 93.81 102 THR A O 1
ATOM 755 N N . LEU A 1 103 ? -6.364 -8.288 18.658 1.00 91.19 103 LEU A N 1
ATOM 756 C CA . LEU A 1 103 ? -6.239 -7.711 17.327 1.00 91.19 103 LEU A CA 1
ATOM 757 C C . LEU A 1 103 ? -4.854 -7.095 17.143 1.00 91.19 103 LEU A C 1
ATOM 759 O O . LEU A 1 103 ? -4.235 -6.624 18.096 1.00 91.19 103 LEU A O 1
ATOM 763 N N . THR A 1 104 ? -4.412 -7.020 15.895 1.00 86.44 104 THR A N 1
ATOM 764 C CA . THR A 1 104 ? -3.312 -6.158 15.471 1.00 86.44 104 THR A CA 1
ATOM 765 C C . THR A 1 104 ? -3.732 -5.273 14.309 1.00 86.44 104 THR A C 1
ATOM 767 O O . THR A 1 104 ? -4.393 -5.722 13.371 1.00 86.44 104 THR A O 1
ATOM 770 N N . ASP A 1 105 ? -3.316 -4.017 14.365 1.00 82.25 105 ASP A N 1
ATOM 771 C CA . ASP A 1 105 ? -3.374 -3.056 13.264 1.00 82.25 105 ASP A CA 1
ATOM 772 C C . ASP A 1 105 ? -2.025 -2.939 12.526 1.00 82.25 105 ASP A C 1
ATOM 774 O O . ASP A 1 105 ? -1.895 -2.159 11.589 1.00 82.25 105 ASP A O 1
ATOM 778 N N . GLY A 1 106 ? -1.022 -3.739 12.915 1.00 74.94 106 GLY A N 1
ATOM 779 C CA . GLY A 1 106 ? 0.358 -3.645 12.429 1.00 74.94 106 GLY A CA 1
ATOM 780 C C . GLY A 1 106 ? 1.242 -2.667 13.215 1.00 74.94 106 GLY A C 1
ATOM 781 O O . GLY A 1 106 ? 2.434 -2.586 12.946 1.00 74.94 106 GLY A O 1
ATOM 782 N N . PHE A 1 107 ? 0.705 -1.945 14.202 1.00 79.62 107 PHE A N 1
ATOM 783 C CA . PHE A 1 107 ? 1.488 -1.057 15.069 1.00 79.62 107 PHE A CA 1
ATOM 784 C C . PHE A 1 107 ? 1.603 -1.592 16.497 1.00 79.62 107 PHE A C 1
ATOM 786 O O . PHE A 1 107 ? 2.653 -1.446 17.118 1.00 79.62 107 PHE A O 1
ATOM 793 N N . ALA A 1 108 ? 0.548 -2.219 17.022 1.00 84.94 108 ALA A N 1
ATOM 794 C CA . ALA A 1 108 ? 0.584 -2.921 18.305 1.00 84.94 108 ALA A CA 1
ATOM 795 C C . ALA A 1 108 ? -0.433 -4.075 18.354 1.00 84.94 108 ALA A C 1
ATOM 797 O O . ALA A 1 108 ? -1.185 -4.319 17.405 1.00 84.94 108 ALA A O 1
ATOM 798 N N . LEU A 1 109 ? -0.436 -4.805 19.473 1.00 91.19 109 LEU A N 1
ATOM 799 C CA . LEU A 1 109 ? -1.477 -5.771 19.823 1.00 91.19 109 LEU A CA 1
ATOM 800 C C . LEU A 1 109 ? -2.451 -5.115 20.799 1.00 91.19 109 LEU A C 1
ATOM 802 O O . LEU A 1 109 ? -2.019 -4.595 21.822 1.00 91.19 109 LEU A O 1
ATOM 806 N N . ILE A 1 110 ? -3.750 -5.162 20.519 1.00 94.19 110 ILE A N 1
ATOM 807 C CA . ILE A 1 110 ? -4.793 -4.624 21.399 1.00 94.19 110 ILE A CA 1
ATOM 808 C C . ILE A 1 110 ? -5.899 -5.649 21.606 1.00 94.19 110 ILE A C 1
ATOM 810 O O . ILE A 1 110 ? -6.267 -6.378 20.688 1.00 94.19 110 ILE A O 1
ATOM 814 N N . SER A 1 111 ? -6.436 -5.721 22.822 1.00 95.81 111 SER A N 1
ATOM 815 C CA . SER A 1 111 ? -7.560 -6.612 23.107 1.00 95.81 111 SER A CA 1
ATOM 816 C C . SER A 1 111 ? -8.868 -5.975 22.643 1.00 95.81 111 SER A C 1
ATOM 818 O O . SER A 1 111 ? -9.121 -4.803 22.921 1.00 95.81 111 SER A O 1
ATOM 820 N N . VAL A 1 112 ? -9.710 -6.745 21.962 1.00 95.38 112 VAL A N 1
ATOM 821 C CA . VAL A 1 112 ? -11.104 -6.414 21.664 1.00 95.38 112 VAL A CA 1
ATOM 822 C C . VAL A 1 112 ? -11.997 -7.341 22.477 1.00 95.38 112 VAL A C 1
ATOM 824 O O . VAL A 1 112 ? -11.813 -8.557 22.460 1.00 95.38 112 VAL A O 1
ATOM 827 N N . LYS A 1 113 ? -12.953 -6.776 23.213 1.00 95.88 113 LYS A N 1
ATOM 828 C CA . LYS A 1 113 ? -13.898 -7.540 24.024 1.00 95.88 113 LYS A CA 1
ATOM 829 C C . LYS A 1 113 ? -15.313 -7.335 23.508 1.00 95.88 113 LYS A C 1
ATOM 831 O O . LYS A 1 113 ? -15.837 -6.224 23.558 1.00 95.88 113 LYS A O 1
ATOM 836 N N . THR A 1 114 ? -15.932 -8.429 23.086 1.00 95.62 114 THR A N 1
ATOM 837 C CA . THR A 1 114 ? -17.365 -8.507 22.802 1.00 95.62 114 THR A CA 1
ATOM 838 C C . THR A 1 114 ? -18.048 -9.150 23.999 1.00 95.62 114 THR A C 1
ATOM 840 O O . THR A 1 114 ? -17.682 -10.262 24.393 1.00 95.62 114 THR A O 1
ATOM 843 N N . GLU A 1 115 ? -19.022 -8.464 24.595 1.00 92.69 115 GLU A N 1
ATOM 844 C CA . GLU A 1 115 ? -19.767 -9.024 25.726 1.00 92.69 115 GLU A CA 1
ATOM 845 C C . GLU A 1 115 ? -20.482 -10.315 25.318 1.00 92.69 115 GLU A C 1
ATOM 847 O O . GLU A 1 115 ? -20.951 -10.462 24.189 1.00 92.69 115 GLU A O 1
ATOM 852 N N . THR A 1 116 ? -20.508 -11.295 26.220 1.00 92.88 116 THR A N 1
ATOM 853 C CA . THR A 1 116 ? -20.951 -12.659 25.894 1.00 92.88 116 THR A CA 1
ATOM 854 C C . THR A 1 116 ? -22.441 -12.771 25.598 1.00 92.88 116 THR A C 1
ATOM 856 O O . THR A 1 116 ? -22.860 -13.742 24.977 1.00 92.88 116 THR A O 1
ATOM 859 N N . ASP A 1 117 ? -23.219 -11.808 26.074 1.00 90.88 117 ASP A N 1
ATOM 860 C CA . ASP A 1 117 ? -24.660 -11.645 25.902 1.00 90.88 117 ASP A CA 1
ATOM 861 C C . ASP A 1 117 ? -25.019 -10.653 24.782 1.00 90.88 117 ASP A C 1
ATOM 863 O O . ASP A 1 117 ? -26.198 -10.454 24.487 1.00 90.88 117 ASP A O 1
ATOM 867 N N . ALA A 1 118 ? -24.026 -10.046 24.123 1.00 91.81 118 ALA A N 1
ATOM 868 C CA . ALA A 1 118 ? -24.279 -9.167 22.994 1.00 91.81 118 ALA A CA 1
ATOM 869 C C . ALA A 1 118 ? -24.942 -9.946 21.847 1.00 91.81 118 ALA A C 1
ATOM 871 O O . ALA A 1 118 ? -24.506 -11.035 21.476 1.00 91.81 118 ALA A O 1
ATOM 872 N N . THR A 1 119 ? -25.950 -9.349 21.209 1.00 94.19 119 THR A N 1
ATOM 873 C CA . THR A 1 119 ? -26.714 -9.975 20.110 1.00 94.19 119 THR A CA 1
ATOM 874 C C . THR A 1 119 ? -25.869 -10.337 18.885 1.00 94.19 119 THR A C 1
ATOM 876 O O . THR A 1 119 ? -26.302 -11.115 18.043 1.00 94.19 119 THR A O 1
ATOM 879 N N . PHE A 1 120 ? -24.662 -9.780 18.786 1.00 94.19 120 PHE A N 1
ATOM 880 C CA . PHE A 1 120 ? -23.699 -10.011 17.713 1.00 94.19 120 PHE A CA 1
ATOM 881 C C . PHE A 1 120 ? -22.476 -10.824 18.162 1.00 94.19 120 PHE A C 1
ATOM 883 O O . PHE A 1 120 ? -21.538 -10.993 17.386 1.00 94.19 120 PHE A O 1
ATOM 890 N N . ALA A 1 121 ? -22.457 -11.334 19.399 1.00 95.44 121 ALA A N 1
ATOM 891 C CA . ALA A 1 121 ? -21.330 -12.097 19.930 1.00 95.44 121 ALA A CA 1
ATOM 892 C C . ALA A 1 121 ? -21.044 -13.368 19.112 1.00 95.44 121 ALA A C 1
ATOM 894 O O . ALA A 1 121 ? -19.885 -13.741 18.938 1.00 95.44 121 ALA A O 1
ATOM 895 N N . ASP A 1 122 ? -22.082 -13.999 18.563 1.00 95.75 122 ASP A N 1
ATOM 896 C CA . ASP A 1 122 ? -21.960 -15.228 17.767 1.00 95.75 122 ASP A CA 1
ATOM 897 C C . ASP A 1 122 ? -21.720 -14.989 16.275 1.00 95.75 122 ASP A C 1
ATOM 899 O O . ASP A 1 122 ? -21.610 -15.940 15.501 1.00 95.75 122 ASP A O 1
ATOM 903 N N . ASN A 1 123 ? -21.595 -13.731 15.851 1.00 93.94 123 ASN A N 1
ATOM 904 C CA . ASN A 1 123 ? -21.224 -13.439 14.475 1.00 93.94 123 ASN A CA 1
ATOM 905 C C . ASN A 1 123 ? -19.793 -13.929 14.203 1.00 93.94 123 ASN A C 1
ATOM 907 O O . ASN A 1 123 ? -18.913 -13.880 15.072 1.00 93.94 123 ASN A O 1
ATOM 911 N N . SER A 1 124 ? -19.565 -14.394 12.972 1.00 91.06 124 SER A N 1
ATOM 912 C CA . SER A 1 124 ? -18.255 -14.871 12.527 1.00 91.06 124 SER A CA 1
ATOM 913 C C . SER A 1 124 ? -17.206 -13.775 12.668 1.00 91.06 124 SER A C 1
ATOM 915 O O . SER A 1 124 ? -17.441 -12.626 12.292 1.00 91.06 124 SER A O 1
ATOM 917 N N . ARG A 1 125 ? -16.010 -14.145 13.131 1.00 89.06 125 ARG A N 1
ATOM 918 C CA . ARG A 1 125 ? -14.856 -13.247 13.122 1.00 89.06 125 ARG A CA 1
ATOM 919 C C . ARG A 1 125 ? -14.487 -12.897 11.684 1.00 89.06 125 ARG A C 1
ATOM 921 O O . ARG A 1 125 ? -14.178 -13.809 10.910 1.00 89.06 125 ARG A O 1
ATOM 928 N N . PRO A 1 126 ? -14.476 -11.612 11.305 1.00 86.19 126 PRO A N 1
ATOM 929 C CA . PRO A 1 126 ? -13.914 -11.229 10.024 1.00 86.19 126 PRO A CA 1
ATOM 930 C C . PRO A 1 126 ? -12.397 -11.440 10.058 1.00 86.19 126 PRO A C 1
ATOM 932 O O . PRO A 1 126 ? -11.740 -11.194 11.071 1.00 86.19 126 PRO A O 1
ATOM 935 N N . ARG A 1 127 ? -11.818 -11.869 8.930 1.00 78.44 127 ARG A N 1
ATOM 936 C CA . ARG A 1 127 ? -10.355 -11.989 8.789 1.00 78.44 127 ARG A CA 1
ATOM 937 C C . ARG A 1 127 ? -9.665 -10.647 9.059 1.00 78.44 127 ARG A C 1
ATOM 939 O O . ARG A 1 127 ? -8.606 -10.613 9.684 1.00 78.44 127 ARG A O 1
ATOM 946 N N . MET A 1 128 ? -10.288 -9.560 8.605 1.00 80.44 128 MET A N 1
ATOM 947 C CA . MET A 1 128 ? -9.886 -8.185 8.869 1.00 80.44 128 MET A CA 1
ATOM 948 C C . MET A 1 128 ? -11.115 -7.272 8.859 1.00 80.44 128 MET A C 1
ATOM 950 O O . MET A 1 128 ? -12.011 -7.440 8.029 1.00 80.44 128 MET A O 1
ATOM 954 N N . ALA A 1 129 ? -11.169 -6.315 9.778 1.00 86.50 129 ALA A N 1
ATOM 955 C CA . ALA A 1 129 ? -12.264 -5.356 9.863 1.00 86.50 129 ALA A CA 1
ATOM 956 C C . ALA A 1 129 ? -11.791 -4.033 10.459 1.00 86.50 129 ALA A C 1
ATOM 958 O O . ALA A 1 129 ? -10.747 -3.966 11.113 1.00 86.50 129 ALA A O 1
ATOM 959 N N . ASN A 1 130 ? -12.595 -2.995 10.265 1.00 88.19 130 ASN A N 1
ATOM 960 C CA . ASN A 1 130 ? -12.519 -1.821 11.117 1.00 88.19 130 ASN A CA 1
ATOM 961 C C . ASN A 1 130 ? -13.330 -2.094 12.378 1.00 88.19 130 ASN A C 1
ATOM 963 O O . ASN A 1 130 ? -14.494 -2.486 12.290 1.00 88.19 130 ASN A O 1
ATOM 967 N N . TYR A 1 131 ? -12.702 -1.885 13.530 1.00 91.00 131 TYR A N 1
ATOM 968 C CA . TYR A 1 131 ? -13.324 -2.046 14.836 1.00 91.00 131 TYR A CA 1
ATOM 969 C C . TYR A 1 131 ? -13.453 -0.676 15.472 1.00 91.00 131 TYR A C 1
ATOM 971 O O . TYR A 1 131 ? -12.486 -0.113 15.990 1.00 91.00 131 TYR A O 1
ATOM 979 N N . GLN A 1 132 ? -14.657 -0.135 15.420 1.00 90.62 132 GLN A N 1
ATOM 980 C CA . GLN A 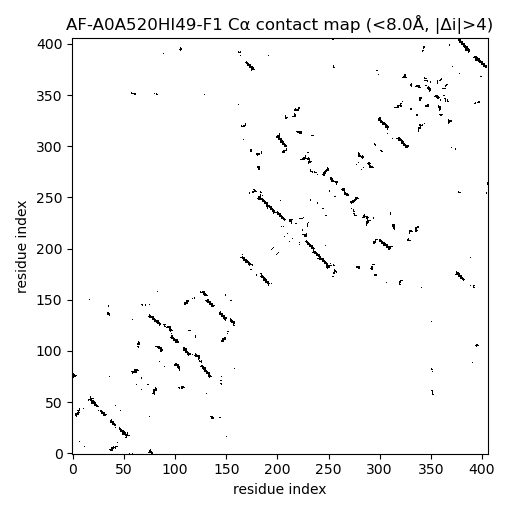1 132 ? -15.040 0.984 16.247 1.00 90.62 132 GLN A CA 1
ATOM 981 C C . GLN A 1 132 ? -15.378 0.478 17.655 1.00 90.62 132 GLN A C 1
ATOM 983 O O . GLN A 1 132 ? -15.905 -0.615 17.854 1.00 90.62 132 GLN A O 1
ATOM 988 N N . GLY A 1 133 ? -15.036 1.250 18.674 1.00 91.00 133 GLY A N 1
ATOM 989 C CA . GLY A 1 133 ? -15.369 0.868 20.035 1.00 91.00 133 GLY A CA 1
ATOM 990 C C . GLY A 1 133 ? -14.877 1.862 21.061 1.00 91.00 133 GLY A C 1
ATOM 991 O O . GLY A 1 133 ? -14.090 2.762 20.767 1.00 91.00 133 GLY A O 1
ATOM 992 N N . ILE A 1 134 ? -15.390 1.713 22.275 1.00 91.31 134 ILE A N 1
ATOM 993 C CA . ILE A 1 134 ? -14.987 2.539 23.406 1.00 91.31 134 ILE A CA 1
ATOM 994 C C . ILE A 1 134 ? -13.731 1.920 24.008 1.00 91.31 134 ILE A C 1
ATOM 996 O O . ILE A 1 134 ? -13.739 0.743 24.381 1.00 91.31 134 ILE A O 1
ATOM 1000 N N . VAL A 1 135 ? -12.663 2.706 24.121 1.00 93.25 135 VAL A N 1
ATOM 1001 C CA . VAL A 1 135 ? -11.473 2.283 24.860 1.00 93.25 135 VAL A CA 1
ATOM 1002 C C . VAL A 1 135 ? -11.825 2.247 26.341 1.00 93.25 135 VAL A C 1
ATOM 1004 O O . VAL A 1 135 ? -12.189 3.256 26.946 1.00 93.25 135 VAL A O 1
ATOM 1007 N N . SER A 1 136 ? -11.739 1.060 26.916 1.00 92.19 136 SER A N 1
ATOM 1008 C CA . SER A 1 136 ? -11.941 0.794 28.333 1.00 92.19 136 SER A CA 1
ATOM 1009 C C . SER A 1 136 ? -10.631 0.327 28.949 1.00 92.19 136 SER A C 1
ATOM 1011 O O . SER A 1 136 ? -9.743 -0.162 28.251 1.00 92.19 136 SER A O 1
ATOM 1013 N N . MET A 1 137 ? -10.518 0.460 30.263 1.00 92.81 137 MET A N 1
ATOM 1014 C CA . MET A 1 137 ? -9.333 0.051 31.005 1.00 92.81 137 MET A CA 1
ATOM 1015 C C . MET A 1 137 ? -9.650 -1.179 31.842 1.00 92.81 137 MET A C 1
ATOM 1017 O O . MET A 1 137 ? -10.749 -1.295 32.389 1.00 92.81 137 MET A O 1
ATOM 1021 N N . LYS A 1 138 ? -8.702 -2.108 31.940 1.00 91.31 138 LYS A N 1
ATOM 1022 C CA . LYS A 1 138 ? -8.809 -3.256 32.842 1.00 91.31 138 LYS A CA 1
ATOM 1023 C C . LYS A 1 138 ? -7.538 -3.448 33.648 1.00 91.31 138 LYS A C 1
ATOM 1025 O O . LYS A 1 138 ? -6.443 -3.161 33.168 1.00 91.31 138 LYS A O 1
ATOM 1030 N N . GLN A 1 139 ? -7.699 -3.980 34.852 1.00 89.81 139 GLN A N 1
ATOM 1031 C CA . GLN A 1 139 ? -6.574 -4.460 35.642 1.00 89.81 139 GLN A CA 1
ATOM 1032 C C . GLN A 1 139 ? -6.000 -5.732 34.997 1.00 89.81 139 GLN A C 1
ATOM 1034 O O . GLN A 1 139 ? -6.742 -6.651 34.651 1.00 89.81 139 GLN A O 1
ATOM 1039 N N . SER A 1 140 ? -4.683 -5.783 34.837 1.00 87.56 140 SER A N 1
ATOM 1040 C CA . SER A 1 140 ? -3.928 -6.930 34.339 1.00 87.56 140 SER A CA 1
ATOM 1041 C C . SER A 1 140 ? -2.664 -7.080 35.184 1.00 87.56 140 SER A C 1
ATOM 1043 O O . SER A 1 140 ? -1.655 -6.421 34.930 1.00 87.56 140 SER A O 1
ATOM 1045 N N . GLY A 1 141 ? -2.735 -7.920 36.221 1.00 86.62 141 GLY A N 1
ATOM 1046 C CA . GLY A 1 141 ? -1.715 -7.961 37.273 1.00 86.62 141 GLY A CA 1
ATOM 1047 C C . GLY A 1 141 ? -1.608 -6.603 37.971 1.00 86.62 141 GLY A C 1
ATOM 1048 O O . GLY A 1 141 ? -2.626 -6.006 38.326 1.00 86.62 141 GLY A O 1
ATOM 1049 N N . ASP A 1 142 ? -0.390 -6.081 38.085 1.00 85.62 142 ASP A N 1
ATOM 1050 C CA . ASP A 1 142 ? -0.122 -4.767 38.689 1.00 85.62 142 ASP A CA 1
ATOM 1051 C C . ASP A 1 142 ? -0.291 -3.595 37.704 1.00 85.62 142 ASP A C 1
ATOM 1053 O O . ASP A 1 142 ? -0.099 -2.438 38.069 1.00 85.62 142 ASP A O 1
ATOM 1057 N N . SER A 1 143 ? -0.648 -3.870 36.444 1.00 87.69 143 SER A N 1
ATOM 1058 C CA . SER A 1 143 ? -0.797 -2.858 35.391 1.00 87.69 143 SER A CA 1
ATOM 1059 C C . SER A 1 143 ? -2.256 -2.617 35.017 1.00 87.69 143 SER A C 1
ATOM 1061 O O . SER A 1 143 ? -3.097 -3.513 35.090 1.00 87.69 143 SER A O 1
ATOM 1063 N N . ILE A 1 144 ? -2.550 -1.406 34.547 1.00 89.50 144 ILE A N 1
ATOM 1064 C CA . ILE A 1 144 ? -3.816 -1.074 33.890 1.00 89.50 144 ILE A CA 1
ATOM 1065 C C . ILE A 1 144 ? -3.562 -1.073 32.388 1.00 89.50 144 ILE A C 1
ATOM 1067 O O . ILE A 1 144 ? -2.650 -0.398 31.915 1.00 89.50 144 ILE A O 1
ATOM 1071 N N . VAL A 1 145 ? -4.357 -1.836 31.641 1.00 93.31 145 VAL A N 1
ATOM 1072 C CA . VAL A 1 145 ? -4.189 -1.980 30.191 1.00 93.31 145 VAL A CA 1
ATOM 1073 C C . VAL A 1 145 ? -5.460 -1.581 29.437 1.00 93.31 145 VAL A C 1
ATOM 1075 O O . VAL A 1 145 ? -6.565 -1.933 29.871 1.00 93.31 145 VAL A O 1
ATOM 1078 N N . PRO A 1 146 ? -5.328 -0.867 28.304 1.00 94.94 146 PRO A N 1
ATOM 1079 C CA . PRO A 1 146 ? -6.457 -0.522 27.456 1.00 94.94 146 PRO A CA 1
ATOM 1080 C C . PRO A 1 146 ? -6.946 -1.724 26.642 1.00 94.94 146 PRO A C 1
ATOM 1082 O O . PRO A 1 146 ? -6.173 -2.570 26.187 1.00 94.94 146 PRO A O 1
ATOM 1085 N N . TYR A 1 147 ? -8.252 -1.765 26.408 1.00 95.00 147 TYR A N 1
ATOM 1086 C CA . TYR A 1 147 ? -8.914 -2.674 25.478 1.00 95.00 147 TYR A CA 1
ATOM 1087 C C . TYR A 1 147 ? -10.099 -1.969 24.818 1.00 95.00 147 TYR A C 1
ATOM 1089 O O . TYR A 1 147 ? -10.580 -0.945 25.300 1.00 95.00 147 TYR A O 1
ATOM 1097 N N . ILE A 1 148 ? -10.581 -2.508 23.705 1.00 94.38 148 ILE A N 1
ATOM 1098 C CA . ILE A 1 148 ? -11.663 -1.911 22.923 1.00 94.38 148 ILE A CA 1
ATOM 1099 C C . ILE A 1 148 ? -12.940 -2.709 23.109 1.00 94.38 148 ILE A C 1
ATOM 1101 O O . ILE A 1 148 ? -12.931 -3.938 23.045 1.00 94.38 148 ILE A O 1
ATOM 1105 N N . ARG A 1 149 ? -14.050 -1.996 23.301 1.00 93.56 149 ARG A N 1
ATOM 1106 C CA . ARG A 1 149 ? -15.397 -2.565 23.392 1.00 93.56 149 ARG A CA 1
ATOM 1107 C C . ARG A 1 149 ? -16.271 -2.039 22.256 1.00 93.56 149 ARG A C 1
ATOM 1109 O O . ARG A 1 149 ? -16.697 -0.880 22.323 1.00 93.56 149 ARG A O 1
ATOM 1116 N N . PRO A 1 150 ? -16.538 -2.848 21.219 1.00 93.25 150 PRO A N 1
ATOM 1117 C CA . PRO A 1 150 ? -17.568 -2.539 20.235 1.00 93.25 150 PRO A CA 1
ATOM 1118 C C . PRO A 1 150 ? -18.934 -2.433 20.921 1.00 93.25 150 PRO A C 1
ATOM 1120 O O . PRO A 1 150 ? -19.246 -3.216 21.818 1.00 93.25 150 PRO A O 1
ATOM 1123 N N . ARG A 1 151 ? -19.755 -1.462 20.518 1.00 89.81 151 ARG A N 1
ATOM 1124 C CA . ARG A 1 151 ? -21.080 -1.212 21.112 1.00 89.81 151 ARG A CA 1
ATOM 1125 C C . ARG A 1 151 ? -22.173 -2.006 20.403 1.00 89.81 151 ARG A C 1
ATOM 1127 O O . ARG A 1 151 ? -23.202 -2.306 20.995 1.00 89.81 151 ARG A O 1
ATOM 1134 N N . SER A 1 152 ? -21.976 -2.302 19.120 1.00 90.44 152 SER A N 1
ATOM 1135 C CA . SER A 1 152 ? -22.936 -3.016 18.276 1.00 90.44 152 SER A CA 1
ATOM 1136 C C . SER A 1 152 ? -22.234 -3.711 17.109 1.00 90.44 152 SER A C 1
ATOM 1138 O O . SER A 1 152 ? -21.071 -3.426 16.828 1.00 90.44 152 SER A O 1
ATOM 1140 N N . ASN A 1 153 ? -22.960 -4.551 16.366 1.00 89.81 153 ASN A N 1
ATOM 1141 C CA . ASN A 1 153 ? -22.443 -5.145 15.130 1.00 89.81 153 ASN A CA 1
ATOM 1142 C C . ASN A 1 153 ? -21.994 -4.094 14.102 1.00 89.81 153 ASN A C 1
ATOM 1144 O O . ASN A 1 153 ? -21.046 -4.329 13.368 1.00 89.81 153 ASN A O 1
ATOM 1148 N N . ASN A 1 154 ? -22.647 -2.927 14.062 1.00 88.44 154 ASN A N 1
ATOM 1149 C CA . ASN A 1 154 ? -22.312 -1.861 13.112 1.00 88.44 154 ASN A CA 1
ATOM 1150 C C . ASN A 1 154 ? -20.954 -1.212 13.399 1.00 88.44 154 ASN A C 1
ATOM 1152 O O . ASN A 1 154 ? -20.393 -0.563 12.522 1.00 88.44 154 ASN A O 1
ATOM 1156 N N . ASP A 1 155 ? -20.420 -1.393 14.608 1.00 89.38 155 ASP A N 1
ATOM 1157 C CA . ASP A 1 155 ? -19.073 -0.941 14.941 1.00 89.38 155 ASP A CA 1
ATOM 1158 C C . ASP A 1 155 ? -17.993 -1.866 14.353 1.00 89.38 155 ASP A C 1
ATOM 1160 O O . ASP A 1 155 ? -16.810 -1.537 14.394 1.00 89.38 155 ASP A O 1
ATOM 1164 N N . ILE A 1 156 ? -18.377 -3.023 13.809 1.00 90.12 156 ILE A N 1
ATOM 1165 C CA . ILE A 1 156 ? -17.469 -3.988 13.201 1.00 90.12 156 ILE A CA 1
ATOM 1166 C C . ILE A 1 156 ? -17.797 -4.031 11.720 1.00 90.12 156 ILE A C 1
ATOM 1168 O O . ILE A 1 156 ? -18.798 -4.608 11.304 1.00 90.12 156 ILE A O 1
ATOM 1172 N N . VAL A 1 157 ? -16.945 -3.401 10.920 1.00 87.12 157 VAL A N 1
ATOM 1173 C CA . VAL A 1 157 ? -17.127 -3.333 9.472 1.00 87.12 157 VAL A CA 1
ATOM 1174 C C . VAL A 1 157 ? -16.104 -4.254 8.819 1.00 87.12 157 VAL A C 1
ATOM 1176 O O . VAL A 1 157 ? -14.927 -3.880 8.740 1.00 87.12 157 VAL A O 1
ATOM 1179 N N . PRO A 1 158 ? -16.511 -5.457 8.366 1.00 84.69 158 PRO A N 1
ATOM 1180 C CA . PRO A 1 158 ? -15.640 -6.334 7.604 1.00 84.69 158 PRO A CA 1
ATOM 1181 C C . PRO A 1 158 ? -15.100 -5.599 6.386 1.00 84.69 158 PRO A C 1
ATOM 1183 O O . PRO A 1 158 ? -15.848 -4.980 5.626 1.00 84.69 158 PRO A O 1
ATOM 1186 N N . LEU A 1 159 ? -13.790 -5.675 6.195 1.00 75.19 159 LEU A N 1
ATOM 1187 C CA . LEU A 1 159 ? -13.174 -5.137 4.998 1.00 75.19 159 LEU A CA 1
ATOM 1188 C C . LEU A 1 159 ? -13.253 -6.209 3.914 1.00 75.19 159 LEU A C 1
ATOM 1190 O O . LEU A 1 159 ? -12.514 -7.189 3.935 1.00 75.19 159 LEU A O 1
ATOM 1194 N N . ASN A 1 160 ? -14.185 -6.012 2.979 1.00 56.06 160 ASN A N 1
ATOM 1195 C CA . ASN A 1 160 ? -14.427 -6.892 1.830 1.00 56.06 160 ASN A CA 1
ATOM 1196 C C . ASN A 1 160 ? -13.377 -6.762 0.720 1.00 56.06 160 ASN A C 1
ATOM 1198 O O . ASN A 1 160 ? -13.565 -7.320 -0.362 1.00 56.06 160 ASN A O 1
ATOM 1202 N N . SER A 1 161 ? -12.278 -6.037 0.933 1.00 51.44 161 SER A N 1
ATOM 1203 C CA . SER A 1 161 ? -11.188 -6.086 -0.029 1.00 51.44 161 SER A CA 1
ATOM 1204 C C . SER A 1 161 ? -10.689 -7.519 -0.083 1.00 51.44 161 SER A C 1
ATOM 1206 O O . SER A 1 161 ? -10.222 -8.069 0.915 1.00 51.44 161 SER A O 1
ATOM 1208 N N . VAL A 1 162 ? -10.825 -8.126 -1.258 1.00 52.09 162 VAL A N 1
ATOM 1209 C CA . VAL A 1 162 ? -10.135 -9.354 -1.625 1.00 52.09 162 VAL A CA 1
ATOM 1210 C C . VAL A 1 162 ? -8.646 -9.053 -1.455 1.00 52.09 162 VAL A C 1
ATOM 1212 O O . VAL A 1 162 ? -7.998 -8.498 -2.336 1.00 52.09 162 VAL A O 1
ATOM 1215 N N . PHE A 1 163 ? -8.123 -9.282 -0.252 1.00 56.22 163 PHE A N 1
ATOM 1216 C CA . PHE A 1 163 ? -6.706 -9.156 0.035 1.00 56.22 163 PHE A CA 1
ATOM 1217 C C . PHE A 1 163 ? -6.060 -10.410 -0.518 1.00 56.22 163 PHE A C 1
ATOM 1219 O O . PHE A 1 163 ? -5.914 -11.430 0.165 1.00 56.22 163 PHE A O 1
ATOM 1226 N N . GLU A 1 164 ? -5.751 -10.339 -1.804 1.00 65.06 164 GLU A N 1
ATOM 1227 C CA . GLU A 1 164 ? -4.842 -11.278 -2.422 1.00 65.06 164 GLU A CA 1
ATOM 1228 C C . GLU A 1 164 ? -3.449 -10.984 -1.879 1.00 65.06 164 GLU A C 1
ATOM 1230 O O . GLU A 1 164 ? -2.999 -9.838 -1.847 1.00 65.06 164 GLU A O 1
ATOM 1235 N N . THR A 1 165 ? -2.765 -12.029 -1.421 1.00 78.81 165 THR A N 1
ATOM 1236 C CA . THR A 1 165 ? -1.328 -11.930 -1.192 1.00 78.81 165 THR A CA 1
ATOM 1237 C C . THR A 1 165 ? -0.703 -11.532 -2.530 1.00 78.81 165 THR A C 1
ATOM 1239 O O . THR A 1 165 ? -0.863 -12.286 -3.492 1.00 78.81 165 THR A O 1
ATOM 1242 N N . PRO A 1 166 ? -0.034 -10.369 -2.628 1.00 89.19 166 PRO A N 1
ATOM 1243 C CA . PRO A 1 166 ? 0.497 -9.906 -3.894 1.00 89.19 166 PRO A CA 1
ATOM 1244 C C . PRO A 1 166 ? 1.550 -10.902 -4.359 1.00 89.19 166 PRO A C 1
ATOM 1246 O O . PRO A 1 166 ? 2.438 -11.251 -3.587 1.00 89.19 166 PRO A O 1
ATOM 1249 N N . ASP A 1 167 ? 1.462 -11.362 -5.605 1.00 93.19 167 ASP A N 1
ATOM 1250 C CA . ASP A 1 167 ? 2.434 -12.299 -6.186 1.00 93.19 167 ASP A CA 1
ATOM 1251 C C . ASP A 1 167 ? 3.862 -11.710 -6.143 1.00 93.19 167 ASP A C 1
ATOM 1253 O O . ASP A 1 167 ? 4.849 -12.418 -5.935 1.00 93.19 167 ASP A O 1
ATOM 1257 N N . ILE A 1 168 ? 3.951 -10.386 -6.297 1.00 95.94 168 ILE A N 1
ATOM 1258 C CA . ILE A 1 168 ? 5.182 -9.609 -6.411 1.00 95.94 168 ILE A CA 1
ATOM 1259 C C . ILE A 1 168 ? 5.082 -8.388 -5.496 1.00 95.94 168 ILE A C 1
ATOM 1261 O O . ILE A 1 168 ? 4.085 -7.670 -5.536 1.00 95.94 168 ILE A O 1
ATOM 1265 N N . ILE A 1 169 ? 6.131 -8.129 -4.717 1.00 95.75 169 ILE A N 1
ATOM 1266 C CA . ILE A 1 169 ? 6.259 -6.933 -3.878 1.00 95.75 169 ILE A CA 1
ATOM 1267 C C . ILE A 1 169 ? 7.438 -6.098 -4.378 1.00 95.75 169 ILE A C 1
ATOM 1269 O O . ILE A 1 169 ? 8.523 -6.629 -4.611 1.00 95.75 169 ILE A O 1
ATOM 1273 N N . ILE A 1 170 ? 7.242 -4.785 -4.501 1.00 96.31 170 ILE A N 1
ATOM 1274 C CA . ILE A 1 170 ? 8.310 -3.829 -4.804 1.00 96.31 170 ILE A CA 1
ATOM 1275 C C . ILE A 1 170 ? 9.162 -3.633 -3.544 1.00 96.31 170 ILE A C 1
ATOM 1277 O O . ILE A 1 170 ? 8.640 -3.237 -2.495 1.00 96.31 170 ILE A O 1
ATOM 1281 N N . THR A 1 171 ? 10.473 -3.870 -3.639 1.00 94.56 171 THR A N 1
ATOM 1282 C CA . THR A 1 171 ? 11.418 -3.779 -2.505 1.00 94.56 171 THR A CA 1
ATOM 1283 C C . THR A 1 171 ? 12.465 -2.686 -2.661 1.00 94.56 171 THR A C 1
ATOM 1285 O O . THR A 1 171 ? 13.139 -2.338 -1.694 1.00 94.56 171 THR A O 1
ATOM 1288 N N . GLY A 1 172 ? 12.591 -2.111 -3.850 1.00 93.06 172 GLY A N 1
ATOM 1289 C CA . GLY A 1 172 ? 13.454 -0.966 -4.073 1.00 93.06 172 GLY A CA 1
ATOM 1290 C C . GLY A 1 172 ? 13.539 -0.594 -5.538 1.00 93.06 172 GLY A C 1
ATOM 1291 O O . GLY A 1 172 ? 12.991 -1.278 -6.400 1.00 93.06 172 GLY A O 1
ATOM 1292 N N . TRP A 1 173 ? 14.232 0.497 -5.817 1.00 92.25 173 TRP A N 1
ATOM 1293 C CA . TRP A 1 173 ? 14.620 0.866 -7.170 1.00 92.25 173 TRP A CA 1
ATOM 1294 C C . TRP A 1 173 ? 15.804 1.820 -7.152 1.00 92.25 173 TRP A C 1
ATOM 1296 O O . TRP A 1 173 ? 16.040 2.558 -6.189 1.00 92.25 173 TRP A O 1
ATOM 1306 N N . HIS A 1 174 ? 16.513 1.822 -8.267 1.00 89.62 174 HIS A N 1
ATOM 1307 C CA . HIS A 1 174 ? 17.562 2.773 -8.564 1.00 89.62 174 HIS A CA 1
ATOM 1308 C C . HIS A 1 174 ? 17.034 3.819 -9.542 1.00 89.62 174 HIS A C 1
ATOM 1310 O O . HIS A 1 174 ? 16.558 3.469 -10.621 1.00 89.62 174 HIS A O 1
ATOM 1316 N N . SER A 1 175 ? 17.075 5.079 -9.121 1.00 88.88 175 SER A N 1
ATOM 1317 C CA . SER A 1 175 ? 16.605 6.253 -9.866 1.00 88.88 175 SER A CA 1
ATOM 1318 C C . SER A 1 175 ? 17.680 7.325 -9.812 1.00 88.88 175 SER A C 1
ATOM 1320 O O . SER A 1 175 ? 18.317 7.429 -8.761 1.00 88.88 175 SER A O 1
ATOM 1322 N N . ASP A 1 176 ? 17.787 8.164 -10.841 1.00 87.19 176 ASP A N 1
ATOM 1323 C CA . ASP A 1 176 ? 18.785 9.251 -10.892 1.00 87.19 176 ASP A CA 1
ATOM 1324 C C . ASP A 1 176 ? 20.223 8.732 -10.625 1.00 87.19 176 ASP A C 1
ATOM 1326 O O . ASP A 1 176 ? 20.889 9.183 -9.679 1.00 87.19 176 ASP A O 1
ATOM 1330 N N . PRO A 1 177 ? 20.671 7.689 -11.364 1.00 86.25 177 PRO A N 1
ATOM 1331 C CA . PRO A 1 177 ? 22.040 7.204 -11.284 1.00 86.25 177 PRO A CA 1
ATOM 1332 C C . PRO A 1 177 ? 23.035 8.310 -11.627 1.00 86.25 177 PRO A C 1
ATOM 1334 O O . PRO A 1 177 ? 22.760 9.171 -12.459 1.00 86.25 177 PRO A O 1
ATOM 1337 N N . ARG A 1 178 ? 24.229 8.249 -11.042 1.00 83.94 178 ARG A N 1
ATOM 1338 C CA . ARG A 1 178 ? 25.258 9.257 -11.279 1.00 83.94 178 ARG A CA 1
ATOM 1339 C C . ARG A 1 178 ? 25.657 9.310 -12.753 1.00 83.94 178 ARG A C 1
ATOM 1341 O O . ARG A 1 178 ? 26.021 8.299 -13.339 1.00 83.94 178 ARG A O 1
ATOM 1348 N N . GLY A 1 179 ? 25.700 10.478 -13.369 1.00 84.19 179 GLY A N 1
ATOM 1349 C CA . GLY A 1 179 ? 26.109 10.651 -14.758 1.00 84.19 179 GLY A CA 1
ATOM 1350 C C . GLY A 1 179 ? 24.964 10.456 -15.749 1.00 84.19 179 GLY A C 1
ATOM 1351 O O . GLY A 1 179 ? 24.452 11.442 -16.277 1.00 84.19 179 GLY A O 1
ATOM 1352 N N . THR A 1 180 ? 24.606 9.213 -16.092 1.00 86.75 180 THR A N 1
ATOM 1353 C CA . THR A 1 180 ? 23.548 8.964 -17.086 1.00 86.75 180 THR A CA 1
ATOM 1354 C C . THR A 1 180 ? 22.488 7.985 -16.616 1.00 86.75 180 THR A C 1
ATOM 1356 O O . THR A 1 180 ? 22.766 6.832 -16.296 1.00 86.75 180 THR A O 1
ATOM 1359 N N . ASP A 1 181 ? 21.242 8.439 -16.702 1.00 87.31 181 ASP A N 1
ATOM 1360 C CA . ASP A 1 181 ? 20.052 7.620 -16.501 1.00 87.31 181 ASP A CA 1
ATOM 1361 C C . ASP A 1 181 ? 19.836 6.609 -17.614 1.00 87.31 181 ASP A C 1
ATOM 1363 O O . ASP A 1 181 ? 19.181 5.593 -17.399 1.00 87.31 181 ASP A O 1
ATOM 1367 N N . ALA A 1 182 ? 20.341 6.873 -18.819 1.00 92.62 182 ALA A N 1
ATOM 1368 C CA . ALA A 1 182 ? 19.981 6.124 -20.010 1.00 92.62 182 ALA A CA 1
ATOM 1369 C C . ALA A 1 182 ? 20.394 4.650 -19.873 1.00 92.62 182 ALA A C 1
ATOM 1371 O O . ALA A 1 182 ? 21.556 4.290 -20.029 1.00 92.62 182 ALA A O 1
ATOM 1372 N N . ASN A 1 183 ? 19.397 3.790 -19.653 1.00 93.94 183 ASN A N 1
ATOM 1373 C CA . ASN A 1 183 ? 19.503 2.348 -19.422 1.00 93.94 183 ASN A CA 1
ATOM 1374 C C . ASN A 1 183 ? 20.123 1.898 -18.086 1.00 93.94 183 ASN A C 1
ATOM 1376 O O . ASN A 1 183 ? 20.470 0.720 -17.973 1.00 93.94 183 ASN A O 1
ATOM 1380 N N . PHE A 1 184 ? 20.198 2.768 -17.079 1.00 93.19 184 PHE A N 1
ATOM 1381 C CA . PHE A 1 184 ? 20.765 2.465 -15.756 1.00 93.19 184 PHE A CA 1
ATOM 1382 C C . PHE A 1 184 ? 19.753 2.483 -14.600 1.00 93.19 184 PHE A C 1
ATOM 1384 O O . PHE A 1 184 ? 20.067 2.075 -13.485 1.00 93.19 184 PHE A O 1
ATOM 1391 N N . GLU A 1 185 ? 18.503 2.862 -14.859 1.00 94.19 185 GLU A N 1
ATOM 1392 C CA . GLU A 1 185 ? 17.427 2.765 -13.875 1.00 94.19 185 GLU A CA 1
ATOM 1393 C C . GLU A 1 185 ? 16.804 1.368 -13.866 1.00 94.19 185 GLU A C 1
ATOM 1395 O O . GLU A 1 185 ? 16.579 0.739 -14.909 1.00 94.19 185 GLU A O 1
ATOM 1400 N N . TYR A 1 186 ? 16.499 0.872 -12.670 1.00 95.69 186 TYR A N 1
ATOM 1401 C CA . TYR A 1 186 ? 15.904 -0.446 -12.483 1.00 95.69 186 TYR A CA 1
ATOM 1402 C C . TYR A 1 186 ? 15.107 -0.539 -11.191 1.00 95.69 186 TYR A C 1
ATOM 1404 O O . TYR A 1 186 ? 15.289 0.230 -10.250 1.00 95.69 186 TYR A O 1
ATOM 1412 N N . ILE A 1 187 ? 14.235 -1.535 -11.135 1.00 97.25 187 ILE A N 1
ATOM 1413 C CA . ILE A 1 187 ? 13.369 -1.825 -10.006 1.00 97.25 187 ILE A CA 1
ATOM 1414 C C . ILE A 1 187 ? 13.692 -3.221 -9.489 1.00 97.25 187 ILE A C 1
ATOM 1416 O O . ILE A 1 187 ? 13.867 -4.159 -10.267 1.00 97.25 187 ILE A O 1
ATOM 1420 N N . GLN A 1 188 ? 13.762 -3.339 -8.168 1.00 96.62 188 GLN A N 1
ATOM 1421 C CA . GLN A 1 188 ? 13.930 -4.587 -7.446 1.00 96.62 188 GLN A CA 1
ATOM 1422 C C . GLN A 1 188 ? 12.599 -5.032 -6.840 1.00 96.62 188 GLN A C 1
ATOM 1424 O O . GLN A 1 188 ? 11.854 -4.249 -6.237 1.00 96.62 188 GLN A O 1
ATOM 1429 N N . PHE A 1 189 ? 12.349 -6.328 -6.956 1.00 97.62 189 PHE A N 1
ATOM 1430 C CA . PHE A 1 189 ? 11.163 -6.984 -6.444 1.00 97.62 189 PHE A CA 1
ATOM 1431 C C . PHE A 1 189 ? 11.527 -8.229 -5.643 1.00 97.62 189 PHE A C 1
ATOM 1433 O O . PHE A 1 189 ? 12.612 -8.787 -5.805 1.00 97.62 189 PHE A O 1
ATOM 1440 N N . ILE A 1 190 ? 10.574 -8.704 -4.843 1.00 96.06 190 ILE A N 1
ATOM 1441 C CA . ILE A 1 190 ? 10.589 -10.033 -4.230 1.00 96.06 190 ILE A CA 1
ATOM 1442 C C . ILE A 1 190 ? 9.318 -10.795 -4.617 1.00 96.06 190 ILE A C 1
ATOM 1444 O O . ILE A 1 190 ? 8.224 -10.222 -4.646 1.00 96.06 190 ILE A O 1
ATOM 1448 N N . ALA A 1 191 ? 9.451 -12.087 -4.914 1.00 96.12 191 ALA A N 1
ATOM 1449 C CA . ALA A 1 191 ? 8.307 -12.954 -5.194 1.00 96.12 191 ALA A CA 1
ATOM 1450 C C . ALA A 1 191 ? 7.747 -13.559 -3.894 1.00 96.12 191 ALA A C 1
ATOM 1452 O O . ALA A 1 191 ? 8.500 -14.046 -3.051 1.00 96.12 191 ALA A O 1
ATOM 1453 N N . THR A 1 192 ? 6.425 -13.572 -3.711 1.00 93.94 192 THR A N 1
ATOM 1454 C CA . THR A 1 192 ? 5.779 -14.153 -2.508 1.00 93.94 192 THR A CA 1
ATOM 1455 C C . THR A 1 192 ? 5.440 -15.638 -2.654 1.00 93.94 192 THR A C 1
ATOM 1457 O O . THR A 1 192 ? 5.086 -16.314 -1.680 1.00 93.94 192 THR A O 1
ATOM 1460 N N . ARG A 1 193 ? 5.612 -16.158 -3.868 1.00 94.50 193 ARG A N 1
ATOM 1461 C CA . ARG A 1 193 ? 5.519 -17.562 -4.266 1.00 94.50 193 ARG A CA 1
ATOM 1462 C C . ARG A 1 193 ? 6.483 -17.823 -5.420 1.00 94.50 193 ARG A C 1
ATOM 1464 O O . ARG A 1 193 ? 7.075 -16.885 -5.940 1.00 94.50 193 ARG A O 1
ATOM 1471 N N . ASP A 1 194 ? 6.596 -19.074 -5.839 1.00 97.62 194 ASP A N 1
ATOM 1472 C CA . ASP A 1 194 ? 7.287 -19.394 -7.084 1.00 97.62 194 ASP A CA 1
ATOM 1473 C C . ASP A 1 194 ? 6.487 -18.854 -8.279 1.00 97.62 194 ASP A C 1
ATOM 1475 O O . ASP A 1 194 ? 5.256 -18.996 -8.348 1.00 97.62 194 ASP A O 1
ATOM 1479 N N . ILE A 1 195 ? 7.185 -18.209 -9.212 1.00 98.19 195 ILE A N 1
ATOM 1480 C CA . ILE A 1 195 ? 6.599 -17.609 -10.411 1.00 98.19 195 ILE A CA 1
ATOM 1481 C C . ILE A 1 195 ? 7.428 -18.024 -11.620 1.00 98.19 195 ILE A C 1
ATOM 1483 O O . ILE A 1 195 ? 8.582 -17.629 -11.753 1.00 98.19 195 ILE A O 1
ATOM 1487 N N . SER A 1 196 ? 6.811 -18.779 -12.527 1.00 98.25 196 SER A N 1
ATOM 1488 C CA . SER A 1 196 ? 7.263 -18.886 -13.914 1.00 98.25 196 SER A CA 1
ATOM 1489 C C . SER A 1 196 ? 6.534 -17.821 -14.729 1.00 98.25 196 SER A C 1
ATOM 1491 O O . SER A 1 196 ? 5.304 -17.853 -14.838 1.00 98.25 196 SER A O 1
ATOM 1493 N N . PHE A 1 197 ? 7.277 -16.859 -15.271 1.00 98.31 197 PHE A N 1
ATOM 1494 C CA . PHE A 1 197 ? 6.699 -15.714 -15.978 1.00 98.31 197 PHE A CA 1
ATOM 1495 C C . PHE A 1 197 ? 6.169 -16.072 -17.371 1.00 98.31 197 PHE A C 1
ATOM 1497 O O . PHE A 1 197 ? 5.303 -15.369 -17.885 1.00 98.31 197 PHE A O 1
ATOM 1504 N N . ASP A 1 198 ? 6.614 -17.197 -17.940 1.00 97.00 198 ASP A N 1
ATOM 1505 C CA . ASP A 1 198 ? 6.033 -17.770 -19.162 1.00 97.00 198 ASP A CA 1
ATOM 1506 C C . ASP A 1 198 ? 4.596 -18.276 -18.926 1.00 97.00 198 ASP A C 1
ATOM 1508 O O . ASP A 1 198 ? 3.766 -18.273 -19.832 1.00 97.00 198 ASP A O 1
ATOM 1512 N N . GLN A 1 199 ? 4.284 -18.700 -17.693 1.00 97.44 199 GLN A N 1
ATOM 1513 C CA . GLN A 1 199 ? 2.962 -19.210 -17.307 1.00 97.44 199 GLN A CA 1
ATOM 1514 C C . GLN A 1 199 ? 2.077 -18.131 -16.678 1.00 97.44 199 GLN A C 1
ATOM 1516 O O . GLN A 1 199 ? 0.870 -18.097 -16.901 1.00 97.44 199 GLN A O 1
ATOM 1521 N N . THR A 1 200 ? 2.663 -17.263 -15.850 1.00 97.62 200 THR A N 1
ATOM 1522 C CA . THR A 1 200 ? 1.981 -16.115 -15.243 1.00 97.62 200 THR A CA 1
ATOM 1523 C C . THR A 1 200 ? 2.719 -14.839 -15.638 1.00 97.62 200 THR A C 1
ATOM 1525 O O . THR A 1 200 ? 3.624 -14.422 -14.914 1.00 97.62 200 THR A O 1
ATOM 1528 N N . PRO A 1 201 ? 2.364 -14.211 -16.769 1.00 98.25 201 PRO A N 1
ATOM 1529 C CA . PRO A 1 201 ? 3.023 -12.988 -17.192 1.00 98.25 201 PRO A CA 1
ATOM 1530 C C . PRO A 1 201 ? 2.602 -11.797 -16.327 1.00 98.25 201 PRO A C 1
ATOM 1532 O O . PRO A 1 201 ? 1.497 -11.763 -15.780 1.00 98.25 201 PRO A O 1
ATOM 1535 N N . PHE A 1 202 ? 3.472 -10.797 -16.247 1.00 98.69 202 PHE A N 1
ATOM 1536 C CA . PHE A 1 202 ? 3.261 -9.531 -15.544 1.00 98.69 202 PHE A CA 1
ATOM 1537 C C . PHE A 1 202 ? 3.737 -8.358 -16.407 1.00 98.69 202 PHE A C 1
ATOM 1539 O O . PHE A 1 202 ? 4.427 -8.536 -17.409 1.00 98.69 202 PHE A O 1
ATOM 1546 N N . SER A 1 203 ? 3.397 -7.142 -15.999 1.00 98.62 203 SER A N 1
ATOM 1547 C CA . SER A 1 203 ? 3.919 -5.905 -16.583 1.00 98.62 203 SER A CA 1
ATOM 1548 C C . SER A 1 203 ? 4.393 -4.971 -15.481 1.00 98.62 203 SER A C 1
ATOM 1550 O O . SER A 1 203 ? 3.726 -4.841 -14.458 1.00 98.62 203 SER A O 1
ATOM 1552 N N . VAL A 1 204 ? 5.504 -4.276 -15.699 1.00 98.69 204 VAL A N 1
ATOM 1553 C CA . VAL A 1 204 ? 5.956 -3.170 -14.847 1.00 98.69 204 VAL A CA 1
ATOM 1554 C C . VAL A 1 204 ? 5.725 -1.874 -15.598 1.00 98.69 204 VAL A C 1
ATOM 1556 O O . VAL A 1 204 ? 6.105 -1.756 -16.761 1.00 98.69 204 VAL A O 1
ATOM 1559 N N . VAL A 1 205 ? 5.103 -0.905 -14.936 1.00 98.81 205 VAL A N 1
ATOM 1560 C CA . VAL A 1 205 ? 4.903 0.438 -15.472 1.00 98.81 205 VAL A CA 1
ATOM 1561 C C . VAL A 1 205 ? 5.549 1.446 -14.537 1.00 98.81 205 VAL A C 1
ATOM 1563 O O . VAL A 1 205 ? 5.245 1.479 -13.344 1.00 98.81 205 VAL A O 1
ATOM 1566 N N . THR A 1 206 ? 6.429 2.278 -15.083 1.00 98.38 206 THR A N 1
ATOM 1567 C CA . THR A 1 206 ? 6.965 3.452 -14.390 1.00 98.38 206 THR A CA 1
ATOM 1568 C C . THR A 1 206 ? 6.192 4.692 -14.815 1.00 98.38 206 THR A C 1
ATOM 1570 O O . THR A 1 206 ? 5.627 4.731 -15.911 1.00 98.38 206 THR A O 1
ATOM 1573 N N . SER A 1 207 ? 6.159 5.716 -13.964 1.00 96.94 207 SER A N 1
ATOM 1574 C CA . SER A 1 207 ? 5.610 7.024 -14.324 1.00 96.94 207 SER A CA 1
ATOM 1575 C C . SER A 1 207 ? 6.608 8.142 -14.062 1.00 96.94 207 SER A C 1
ATOM 1577 O O . SER A 1 207 ? 7.146 8.206 -12.960 1.00 96.94 207 SER A O 1
ATOM 1579 N N . ASN A 1 208 ? 6.730 9.090 -14.982 1.00 95.00 208 ASN A N 1
ATOM 1580 C CA . ASN A 1 208 ? 7.464 10.334 -14.809 1.00 95.00 208 ASN A CA 1
ATOM 1581 C C . ASN A 1 208 ? 6.489 11.514 -14.922 1.00 95.00 208 ASN A C 1
ATOM 1583 O O . ASN A 1 208 ? 5.856 11.716 -15.957 1.00 95.00 208 ASN A O 1
ATOM 1587 N N . ASN A 1 209 ? 6.330 12.284 -13.841 1.00 94.19 209 ASN A N 1
ATOM 1588 C CA . ASN A 1 209 ? 5.424 13.439 -13.807 1.00 94.19 209 ASN A CA 1
ATOM 1589 C C . ASN A 1 209 ? 6.182 14.770 -13.688 1.00 94.19 209 ASN A C 1
ATOM 1591 O O . ASN A 1 209 ? 5.644 15.747 -13.165 1.00 94.19 209 ASN A O 1
ATOM 1595 N N . ALA A 1 210 ? 7.428 14.821 -14.170 1.00 90.62 210 ALA A N 1
ATOM 1596 C CA . ALA A 1 210 ? 8.143 16.078 -14.364 1.00 90.62 210 ALA A CA 1
ATOM 1597 C C . ALA A 1 210 ? 7.426 16.967 -15.395 1.00 90.62 210 ALA A C 1
ATOM 1599 O O . ALA A 1 210 ? 6.760 16.466 -16.298 1.00 90.62 210 ALA A O 1
ATOM 1600 N N . ALA A 1 211 ? 7.612 18.287 -15.307 1.00 85.38 211 ALA A N 1
ATOM 1601 C CA . ALA A 1 211 ? 6.913 19.254 -16.162 1.00 85.38 211 ALA A CA 1
ATOM 1602 C C . ALA A 1 211 ? 7.109 19.026 -17.677 1.00 85.38 211 ALA A C 1
ATOM 1604 O O . ALA A 1 211 ? 6.204 19.307 -18.457 1.00 85.38 211 ALA A O 1
ATOM 1605 N N . ALA A 1 212 ? 8.262 18.492 -18.092 1.00 86.19 212 ALA A N 1
ATOM 1606 C CA . ALA A 1 212 ? 8.556 18.181 -19.494 1.00 86.19 212 ALA A CA 1
ATOM 1607 C C . ALA A 1 212 ? 7.922 16.862 -19.992 1.00 86.19 212 ALA A C 1
ATOM 1609 O O . ALA A 1 212 ? 7.948 16.580 -21.193 1.00 86.19 212 ALA A O 1
ATOM 1610 N N . SER A 1 213 ? 7.349 16.050 -19.097 1.00 88.94 213 SER A N 1
ATOM 1611 C CA . SER A 1 213 ? 6.786 14.741 -19.438 1.00 88.94 213 SER A CA 1
ATOM 1612 C C . SER A 1 213 ? 5.414 14.898 -20.084 1.00 88.94 213 SER A C 1
ATOM 1614 O O . SER A 1 213 ? 4.421 15.194 -19.419 1.00 88.94 213 SER A O 1
ATOM 1616 N N . ASN A 1 214 ? 5.360 14.693 -21.401 1.00 91.50 214 ASN A N 1
ATOM 1617 C CA . ASN A 1 214 ? 4.133 14.777 -22.187 1.00 91.50 214 ASN A CA 1
ATOM 1618 C C . ASN A 1 214 ? 3.513 13.389 -22.446 1.00 91.50 214 ASN A C 1
ATOM 1620 O O . ASN A 1 214 ? 4.258 12.436 -22.686 1.00 91.50 214 ASN A O 1
ATOM 1624 N N . PRO A 1 215 ? 2.171 13.260 -22.453 1.00 93.81 215 PRO A N 1
ATOM 1625 C CA . PRO A 1 215 ? 1.182 14.341 -22.330 1.00 93.81 215 PRO A CA 1
ATOM 1626 C C . PRO A 1 215 ? 1.080 14.893 -20.899 1.00 93.81 215 PRO A C 1
ATOM 1628 O O . PRO A 1 215 ? 1.068 14.116 -19.950 1.00 93.81 215 PRO A O 1
ATOM 1631 N N . GLY A 1 216 ? 0.995 16.220 -20.737 1.00 89.31 216 GLY A N 1
ATOM 1632 C CA . GLY A 1 216 ? 0.761 16.881 -19.443 1.00 89.31 216 GLY A CA 1
ATOM 1633 C C . GLY A 1 216 ? -0.689 16.753 -18.935 1.00 89.31 216 GLY A C 1
ATOM 1634 O O . GLY A 1 216 ? -1.489 16.003 -19.487 1.00 89.31 216 GLY A O 1
ATOM 1635 N N . GLY A 1 217 ? -1.055 17.467 -17.863 1.00 92.44 217 GLY A N 1
ATOM 1636 C CA . GLY A 1 217 ? -2.432 17.472 -17.325 1.00 92.44 217 GLY A CA 1
ATOM 1637 C C . GLY A 1 217 ? -2.808 16.210 -16.539 1.00 92.44 217 GLY A C 1
ATOM 1638 O O . GLY A 1 217 ? -1.932 15.515 -16.046 1.00 92.44 217 GLY A O 1
ATOM 1639 N N . VAL A 1 218 ? -4.090 15.895 -16.363 1.00 94.25 218 VAL A N 1
ATOM 1640 C CA . VAL A 1 218 ? -4.525 14.701 -15.603 1.00 94.25 218 VAL A CA 1
ATOM 1641 C C . VAL A 1 218 ? -4.290 13.431 -16.439 1.00 94.25 218 VAL A C 1
ATOM 1643 O O . VAL A 1 218 ? -4.627 13.440 -17.622 1.00 94.25 218 VAL A O 1
ATOM 1646 N N . PRO A 1 219 ? -3.723 12.338 -15.885 1.00 95.25 219 PRO A N 1
ATOM 1647 C CA . PRO A 1 219 ? -3.505 11.105 -16.642 1.00 95.25 219 PRO A CA 1
ATOM 1648 C C . PRO A 1 219 ? -4.837 10.365 -16.858 1.00 95.25 219 PRO A C 1
ATOM 1650 O O . PRO A 1 219 ? -5.229 9.508 -16.067 1.00 95.25 219 PR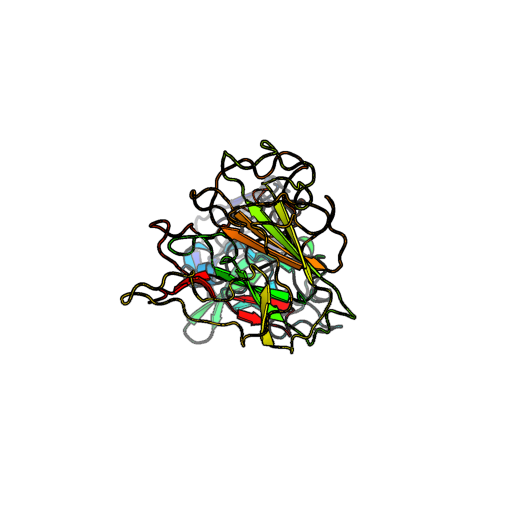O A O 1
ATOM 1653 N N . LEU A 1 220 ? -5.546 10.702 -17.941 1.00 95.44 220 LEU A N 1
ATOM 1654 C CA . LEU A 1 220 ? -6.892 10.187 -18.249 1.00 95.44 220 LEU A CA 1
ATOM 1655 C C . LEU A 1 220 ? -6.945 8.666 -18.453 1.00 95.44 220 LEU A C 1
ATOM 1657 O O . LEU A 1 220 ? -7.979 8.052 -18.199 1.00 95.44 220 LEU A O 1
ATOM 1661 N N . ASN A 1 221 ? -5.834 8.059 -18.882 1.00 96.88 221 ASN A N 1
ATOM 1662 C CA . ASN A 1 221 ? -5.680 6.607 -19.028 1.00 96.88 221 ASN A CA 1
ATOM 1663 C C . ASN A 1 221 ? -4.895 5.979 -17.862 1.00 96.88 221 ASN A C 1
ATOM 1665 O O . ASN A 1 221 ? -4.502 4.815 -17.934 1.00 96.88 221 ASN A O 1
ATOM 1669 N N . GLY A 1 222 ? -4.640 6.741 -16.793 1.00 97.06 222 GLY A N 1
ATOM 1670 C CA . GLY A 1 222 ? -3.867 6.298 -15.638 1.00 97.06 222 GLY A CA 1
ATOM 1671 C C . GLY A 1 222 ? -2.486 5.781 -16.037 1.00 97.06 222 GLY A C 1
ATOM 1672 O O . GLY A 1 222 ? -1.711 6.480 -16.693 1.00 97.06 222 GLY A O 1
ATOM 1673 N N . TRP A 1 223 ? -2.190 4.535 -15.674 1.00 98.25 223 TRP A N 1
ATOM 1674 C CA . TRP A 1 223 ? -0.921 3.878 -15.997 1.00 98.25 223 TRP A CA 1
ATOM 1675 C C . TRP A 1 223 ? -0.712 3.627 -17.495 1.00 98.25 223 TRP A C 1
ATOM 1677 O O . TRP A 1 223 ? 0.429 3.503 -17.917 1.00 98.25 223 TRP A O 1
ATOM 1687 N N . ALA A 1 224 ? -1.774 3.615 -18.303 1.00 98.19 224 ALA A N 1
ATOM 1688 C CA . ALA A 1 224 ? -1.709 3.426 -19.753 1.00 98.19 224 ALA A CA 1
ATOM 1689 C C . ALA A 1 224 ? -1.627 4.754 -20.538 1.00 98.19 224 ALA A C 1
ATOM 1691 O O . ALA A 1 224 ? -2.015 4.825 -21.703 1.00 98.19 224 ALA A O 1
ATOM 1692 N N . THR A 1 225 ? -1.169 5.839 -19.905 1.00 97.69 225 THR A N 1
ATOM 1693 C CA . THR A 1 225 ? -1.110 7.175 -20.531 1.00 97.69 225 THR A CA 1
ATOM 1694 C C . THR A 1 225 ? -0.099 7.251 -21.684 1.00 97.69 225 THR A C 1
ATOM 1696 O O . THR A 1 225 ? -0.354 7.916 -22.686 1.00 97.69 225 THR A O 1
ATOM 1699 N N . GLY A 1 226 ? 1.029 6.553 -21.575 1.00 97.19 226 GLY A N 1
ATOM 1700 C CA . GLY A 1 226 ? 2.091 6.526 -22.579 1.00 97.19 226 GLY A CA 1
ATOM 1701 C C . GLY A 1 226 ? 2.901 7.822 -22.673 1.00 97.19 226 GLY A C 1
ATOM 1702 O O . GLY A 1 226 ? 3.025 8.576 -21.707 1.00 97.19 226 GLY A O 1
ATOM 1703 N N . GLY A 1 227 ? 3.494 8.068 -23.846 1.00 96.75 227 GLY A N 1
ATOM 1704 C CA . GLY A 1 227 ? 4.393 9.206 -24.070 1.00 96.75 227 GLY A CA 1
ATOM 1705 C C . GLY A 1 227 ? 5.630 9.161 -23.169 1.00 96.75 227 GLY A C 1
ATOM 1706 O O . GLY A 1 227 ? 6.111 8.087 -22.822 1.00 96.75 227 GLY A O 1
ATOM 1707 N N . LEU A 1 228 ? 6.129 10.323 -22.757 1.00 95.62 228 LEU A N 1
ATOM 1708 C CA . LEU A 1 228 ? 7.194 10.429 -21.749 1.00 95.62 228 LEU A CA 1
ATOM 1709 C C . LEU A 1 228 ? 6.666 10.248 -20.318 1.00 95.62 228 LEU A C 1
ATOM 1711 O O . LEU A 1 228 ? 7.420 10.363 -19.359 1.00 95.62 228 LEU A O 1
ATOM 1715 N N . ARG A 1 229 ? 5.361 10.006 -20.163 1.00 95.50 229 ARG A N 1
ATOM 1716 C CA . ARG A 1 229 ? 4.695 10.026 -18.867 1.00 95.50 229 ARG A CA 1
ATOM 1717 C C . ARG A 1 229 ? 4.648 8.680 -18.184 1.00 95.50 229 ARG A C 1
ATOM 1719 O O . ARG A 1 229 ? 4.832 8.614 -16.975 1.00 95.50 229 ARG A O 1
ATOM 1726 N N . THR A 1 230 ? 4.390 7.617 -18.933 1.00 98.12 230 THR A N 1
ATOM 1727 C CA . THR A 1 230 ? 4.437 6.253 -18.407 1.00 98.12 230 THR A CA 1
ATOM 1728 C C . THR A 1 230 ? 5.126 5.333 -19.387 1.00 98.12 230 THR A C 1
ATOM 1730 O O . THR A 1 230 ? 4.857 5.401 -20.588 1.00 98.12 230 THR A O 1
ATOM 1733 N N . TYR A 1 231 ? 5.945 4.427 -18.871 1.00 98.69 231 TYR A N 1
ATOM 1734 C CA . TYR A 1 231 ? 6.713 3.496 -19.678 1.00 98.69 231 TYR A CA 1
ATOM 1735 C C . TYR A 1 231 ? 6.496 2.073 -19.179 1.00 98.69 231 TYR A C 1
ATOM 1737 O O . TYR A 1 231 ? 6.644 1.802 -17.987 1.00 98.69 231 TYR A O 1
ATOM 1745 N N . LYS A 1 232 ? 6.126 1.165 -20.085 1.00 98.75 232 LYS A N 1
ATOM 1746 C CA . LYS A 1 232 ? 5.794 -0.219 -19.742 1.00 98.75 232 LYS A CA 1
ATOM 1747 C C . LYS A 1 232 ? 6.853 -1.206 -20.216 1.00 98.75 232 LYS A C 1
ATOM 1749 O O . LYS A 1 232 ? 7.352 -1.116 -21.338 1.00 98.75 232 LYS A O 1
ATOM 1754 N N . ILE A 1 233 ? 7.152 -2.178 -19.361 1.00 98.75 233 ILE A N 1
ATOM 1755 C CA . ILE A 1 233 ? 8.038 -3.312 -19.624 1.00 98.75 233 ILE A CA 1
ATOM 1756 C C . ILE A 1 233 ? 7.272 -4.598 -19.306 1.00 98.75 233 ILE A C 1
ATOM 1758 O O . ILE A 1 233 ? 6.779 -4.774 -18.191 1.00 98.75 233 ILE A O 1
ATOM 1762 N N . ASN A 1 234 ? 7.173 -5.501 -20.279 1.00 98.69 234 ASN A N 1
ATOM 1763 C CA . ASN A 1 234 ? 6.554 -6.813 -20.090 1.00 98.69 234 ASN A CA 1
ATOM 1764 C C . ASN A 1 234 ? 7.518 -7.785 -19.396 1.00 98.69 234 ASN A C 1
ATOM 1766 O O . ASN A 1 234 ? 8.701 -7.829 -19.726 1.00 98.69 234 ASN A O 1
ATOM 1770 N N . ILE A 1 235 ? 6.982 -8.609 -18.497 1.00 98.50 235 ILE A N 1
ATOM 1771 C CA . ILE A 1 235 ? 7.646 -9.777 -17.916 1.00 98.50 235 ILE A CA 1
ATOM 1772 C C . ILE A 1 235 ? 6.860 -11.011 -18.359 1.00 98.50 235 ILE A C 1
ATOM 1774 O O . ILE A 1 235 ? 5.772 -11.289 -17.857 1.00 98.50 235 ILE A O 1
ATOM 1778 N N . ASN A 1 236 ? 7.390 -11.739 -19.331 1.00 98.06 236 ASN A N 1
ATOM 1779 C CA . ASN A 1 236 ? 6.728 -12.898 -19.931 1.00 98.06 236 ASN A CA 1
ATOM 1780 C C . ASN A 1 236 ? 7.651 -14.113 -20.063 1.00 98.06 236 ASN A C 1
ATOM 1782 O O . ASN A 1 236 ? 7.303 -15.034 -20.788 1.00 98.06 236 ASN A O 1
ATOM 1786 N N . SER A 1 237 ? 8.817 -14.087 -19.410 1.00 97.44 237 SER A N 1
ATOM 1787 C CA . SER A 1 237 ? 9.755 -15.207 -19.374 1.00 97.44 237 SER A CA 1
ATOM 1788 C C . SER A 1 237 ? 10.640 -15.177 -18.133 1.00 97.44 237 SER A C 1
ATOM 1790 O O . SER A 1 237 ? 10.767 -14.146 -17.465 1.00 97.44 237 SER A O 1
ATOM 1792 N N . GLY A 1 238 ? 11.225 -16.327 -17.806 1.00 97.12 238 GLY A N 1
ATOM 1793 C CA . GLY A 1 238 ? 12.102 -16.491 -16.650 1.00 97.12 238 GLY A CA 1
ATOM 1794 C C . GLY A 1 238 ? 11.374 -16.977 -15.399 1.00 97.12 238 GLY A C 1
ATOM 1795 O O . GLY A 1 238 ? 10.189 -17.326 -15.41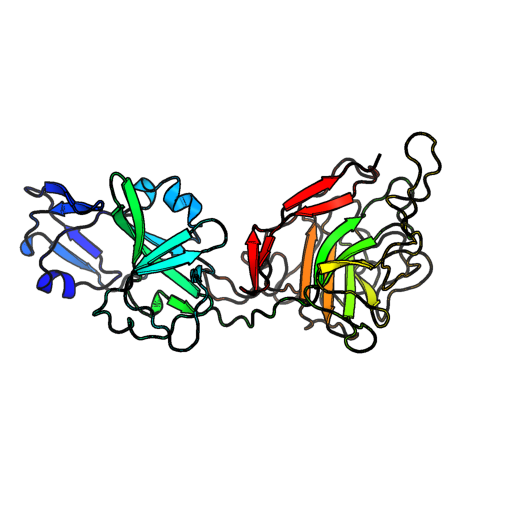9 1.00 97.12 238 GLY A O 1
ATOM 1796 N N . PHE A 1 239 ? 12.108 -17.020 -14.287 1.00 98.31 239 PHE A N 1
ATOM 1797 C CA . PHE A 1 239 ? 11.628 -17.595 -13.036 1.00 98.31 239 PHE A CA 1
ATOM 1798 C C . PHE A 1 239 ? 12.083 -16.780 -11.825 1.00 98.31 239 PHE A C 1
ATOM 1800 O O . PHE A 1 239 ? 13.228 -16.335 -11.755 1.00 98.31 239 PHE A O 1
ATOM 1807 N N . ALA A 1 240 ? 11.197 -16.627 -10.845 1.00 98.19 240 ALA A N 1
ATOM 1808 C CA . ALA A 1 240 ? 11.533 -16.124 -9.520 1.00 98.19 240 ALA A CA 1
ATOM 1809 C C . ALA A 1 240 ? 11.040 -17.118 -8.467 1.00 98.19 240 ALA A C 1
ATOM 1811 O O . ALA A 1 240 ? 9.849 -17.422 -8.394 1.00 98.19 240 ALA A O 1
ATOM 1812 N N . ALA A 1 241 ? 11.966 -17.615 -7.648 1.00 97.81 241 ALA A N 1
ATOM 1813 C CA . ALA A 1 241 ? 11.628 -18.457 -6.510 1.00 97.81 241 ALA A CA 1
ATOM 1814 C C . ALA A 1 241 ? 10.976 -17.619 -5.406 1.00 97.81 241 ALA A C 1
ATOM 1816 O O . ALA A 1 241 ? 11.295 -16.436 -5.229 1.00 97.81 241 ALA A O 1
ATOM 1817 N N . LYS A 1 242 ? 10.123 -18.245 -4.602 1.00 95.31 242 LYS A N 1
ATOM 1818 C CA . LYS A 1 242 ? 9.542 -17.635 -3.410 1.00 95.31 242 LYS A CA 1
ATOM 1819 C C . LYS A 1 242 ? 10.631 -17.048 -2.506 1.00 95.31 242 LYS A C 1
ATOM 1821 O O . LYS A 1 242 ? 11.569 -17.736 -2.116 1.00 95.31 242 LYS A O 1
ATOM 1826 N N . GLY A 1 243 ? 10.478 -15.779 -2.138 1.00 93.06 243 GLY A N 1
ATOM 1827 C CA . GLY A 1 243 ? 11.411 -15.044 -1.284 1.00 93.06 243 GLY A CA 1
ATOM 1828 C C . GLY A 1 243 ? 12.694 -14.582 -1.983 1.00 93.06 243 GLY A C 1
ATOM 1829 O O . GLY A 1 243 ? 13.525 -13.949 -1.337 1.00 93.06 243 GLY A O 1
ATOM 1830 N N . SER A 1 244 ? 12.872 -14.868 -3.277 1.00 95.88 244 SER A N 1
ATOM 1831 C CA . SER A 1 244 ? 14.041 -14.417 -4.036 1.00 95.88 244 SER A CA 1
ATOM 1832 C C . SER A 1 244 ? 13.834 -13.031 -4.641 1.00 95.88 244 SER A C 1
ATOM 1834 O O . SER A 1 244 ? 12.711 -12.641 -4.977 1.00 95.88 244 SER A O 1
ATOM 1836 N N . LEU A 1 245 ? 14.941 -12.298 -4.775 1.00 96.50 245 LEU A N 1
ATOM 1837 C CA . LEU A 1 245 ? 14.972 -11.005 -5.446 1.00 96.50 245 LEU A CA 1
ATOM 1838 C C . LEU A 1 245 ? 15.049 -11.186 -6.963 1.00 96.50 245 LEU A C 1
ATOM 1840 O O . LEU A 1 245 ? 15.738 -12.081 -7.455 1.00 96.50 245 LEU A O 1
ATOM 1844 N N . PHE A 1 246 ? 14.393 -10.293 -7.694 1.00 98.19 246 PHE A N 1
ATOM 1845 C CA . PHE A 1 246 ? 14.530 -10.177 -9.142 1.00 98.19 246 PHE A CA 1
ATOM 1846 C C . PHE A 1 246 ? 14.386 -8.724 -9.601 1.00 98.19 246 PHE A C 1
ATOM 1848 O O . PHE A 1 246 ? 13.913 -7.866 -8.852 1.00 98.19 246 PHE A O 1
ATOM 1855 N N . TYR A 1 247 ? 14.822 -8.451 -10.830 1.00 98.12 247 TYR A N 1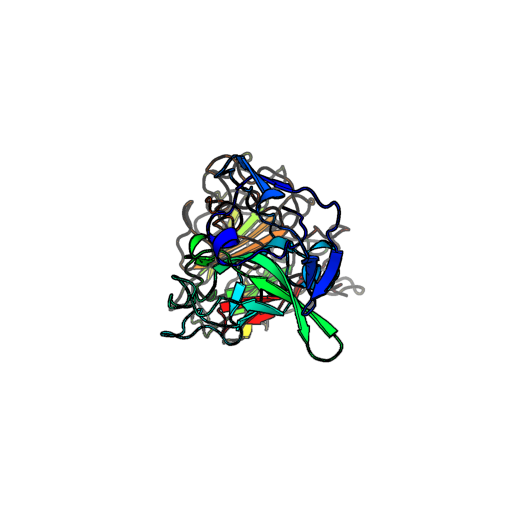
ATOM 1856 C CA . TYR A 1 247 ? 15.032 -7.098 -11.337 1.00 98.12 247 TYR A CA 1
ATOM 1857 C C . TYR A 1 247 ? 14.389 -6.883 -12.705 1.00 98.12 247 TYR A C 1
ATOM 1859 O O . TYR A 1 247 ? 14.395 -7.777 -13.559 1.00 98.12 247 TYR A O 1
ATOM 1867 N N . VAL A 1 248 ? 13.872 -5.670 -12.909 1.00 98.50 248 VAL A N 1
ATOM 1868 C CA . VAL A 1 248 ? 13.361 -5.180 -14.196 1.00 98.50 248 VAL A CA 1
ATOM 1869 C C . VAL A 1 248 ? 13.850 -3.760 -14.432 1.00 98.50 248 VAL A C 1
ATOM 1871 O O . VAL A 1 248 ? 13.767 -2.934 -13.527 1.00 98.50 248 VAL A O 1
ATOM 1874 N N . GLY A 1 249 ? 14.333 -3.443 -15.632 1.00 97.19 249 GLY A N 1
ATOM 1875 C CA . GLY A 1 249 ? 14.785 -2.082 -15.929 1.00 97.19 249 GLY A CA 1
ATOM 1876 C C . GLY A 1 249 ? 15.615 -1.948 -17.196 1.00 97.19 249 GLY A C 1
ATOM 1877 O O . GLY A 1 249 ? 15.384 -2.639 -18.190 1.00 97.19 249 GLY A O 1
ATOM 1878 N N . GLY A 1 250 ? 16.575 -1.031 -17.153 1.00 96.06 250 GLY A N 1
ATOM 1879 C CA . GLY A 1 250 ? 17.511 -0.764 -18.235 1.00 96.06 250 GLY A CA 1
ATOM 1880 C C . GLY A 1 250 ? 18.481 -1.911 -18.521 1.00 96.06 250 GLY A C 1
ATOM 1881 O O . GLY A 1 250 ? 18.653 -2.844 -17.737 1.00 96.06 250 GLY A O 1
ATOM 1882 N N . THR A 1 251 ? 19.128 -1.854 -19.683 1.00 95.88 251 THR A N 1
ATOM 1883 C CA . THR A 1 251 ? 20.102 -2.868 -20.120 1.00 95.88 251 THR A CA 1
ATOM 1884 C C . THR A 1 251 ? 21.482 -2.741 -19.478 1.00 95.88 251 THR A C 1
ATOM 1886 O O . THR A 1 251 ? 22.288 -3.645 -19.668 1.00 95.88 251 THR A O 1
ATOM 1889 N N . GLY A 1 252 ? 21.766 -1.657 -18.749 1.00 91.88 252 GLY A N 1
ATOM 1890 C CA . GLY A 1 252 ? 23.068 -1.399 -18.131 1.00 91.88 252 GLY A CA 1
ATOM 1891 C C . GLY A 1 252 ? 23.423 -2.389 -17.023 1.00 91.88 252 GLY A C 1
ATOM 1892 O O . GLY A 1 252 ? 24.566 -2.815 -16.945 1.00 91.88 252 GLY A O 1
ATOM 1893 N N . LYS A 1 253 ? 22.431 -2.818 -16.226 1.00 92.38 253 LYS A N 1
ATOM 1894 C CA . LYS A 1 253 ? 22.572 -3.820 -15.150 1.00 92.38 253 LYS A CA 1
ATOM 1895 C C . LYS A 1 253 ? 23.735 -3.555 -14.179 1.00 92.38 253 LYS A C 1
ATOM 1897 O O . LYS A 1 253 ? 24.387 -4.495 -13.733 1.00 92.38 253 LYS A O 1
ATOM 1902 N N . THR A 1 254 ? 23.967 -2.300 -13.812 1.00 88.75 254 THR A N 1
ATOM 1903 C CA . THR A 1 254 ? 24.938 -1.922 -12.779 1.00 88.75 254 THR A CA 1
ATOM 1904 C C . THR A 1 254 ? 24.227 -1.363 -11.550 1.00 88.75 254 THR A C 1
ATOM 1906 O O . THR A 1 254 ? 23.094 -0.893 -11.616 1.00 88.75 254 THR A O 1
ATOM 1909 N N . ILE A 1 255 ? 24.880 -1.446 -10.397 1.00 81.75 255 ILE A N 1
ATOM 1910 C CA . ILE A 1 255 ? 24.587 -0.594 -9.252 1.00 81.75 255 ILE A CA 1
ATOM 1911 C C . ILE A 1 255 ? 25.188 0.763 -9.615 1.00 81.75 255 ILE A C 1
ATOM 1913 O O . ILE A 1 255 ? 26.408 0.903 -9.660 1.00 81.75 255 ILE A O 1
ATOM 1917 N N . ASP A 1 256 ? 24.306 1.713 -9.905 1.00 79.81 256 ASP A N 1
ATOM 1918 C CA . ASP A 1 256 ? 24.583 3.054 -10.412 1.00 79.81 256 ASP A CA 1
ATOM 1919 C C . ASP A 1 256 ? 24.605 3.21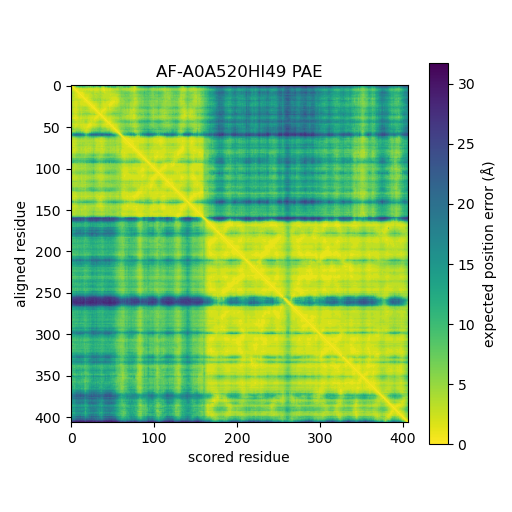8 -11.937 1.00 79.81 256 ASP A C 1
ATOM 1921 O O . ASP A 1 256 ? 23.611 2.876 -12.574 1.00 79.81 256 ASP A O 1
ATOM 1925 N N . SER A 1 257 ? 25.669 3.767 -12.525 1.00 76.06 257 SER A N 1
ATOM 1926 C CA . SER A 1 257 ? 25.748 4.058 -13.963 1.00 76.06 257 SER A CA 1
ATOM 1927 C C . SER A 1 257 ? 26.909 3.330 -14.644 1.00 76.06 257 SER A C 1
ATOM 1929 O O . SER A 1 257 ? 27.330 2.271 -14.182 1.00 76.06 257 SER A O 1
ATOM 1931 N N . ASN A 1 258 ? 27.413 3.866 -15.761 1.00 71.00 258 ASN A N 1
ATOM 1932 C CA . ASN A 1 258 ? 28.691 3.493 -16.362 1.00 71.00 258 ASN A CA 1
ATOM 1933 C C . ASN A 1 258 ? 29.870 4.342 -15.853 1.00 71.00 258 ASN A C 1
ATOM 1935 O O . ASN A 1 258 ? 30.910 4.352 -16.517 1.00 71.00 258 ASN A O 1
ATOM 1939 N N . ASP A 1 259 ? 29.719 5.068 -14.736 1.00 68.06 259 ASP A N 1
ATOM 1940 C CA . ASP A 1 259 ? 30.801 5.871 -14.170 1.00 68.06 259 ASP A CA 1
ATOM 1941 C C . ASP A 1 259 ? 32.025 4.978 -13.911 1.00 68.06 259 ASP A C 1
ATOM 1943 O O . ASP A 1 259 ? 32.026 4.065 -13.083 1.00 68.06 259 ASP A O 1
ATOM 1947 N N . SER A 1 260 ? 33.073 5.223 -14.695 1.00 62.56 260 SER A N 1
ATOM 1948 C CA . SER A 1 260 ? 34.354 4.534 -14.605 1.00 62.56 260 SER A CA 1
ATOM 1949 C C . SER A 1 260 ? 35.337 5.282 -13.703 1.00 62.56 260 SER A C 1
ATOM 1951 O O . SER A 1 260 ? 36.539 5.004 -13.747 1.00 62.56 260 SER A O 1
ATOM 1953 N N . SER A 1 261 ? 34.878 6.293 -12.954 1.00 66.12 261 SER A N 1
ATOM 1954 C CA . SER A 1 261 ? 35.733 7.046 -12.045 1.00 66.12 261 SER A CA 1
ATOM 1955 C C . SER A 1 261 ? 36.298 6.125 -10.966 1.00 66.12 261 SER A C 1
ATOM 1957 O O . SER A 1 261 ? 35.608 5.299 -10.372 1.00 66.12 261 SER A O 1
ATOM 1959 N N . SER A 1 262 ? 37.590 6.284 -10.676 1.00 57.47 262 SER A N 1
ATOM 1960 C CA . SER A 1 262 ? 38.293 5.472 -9.676 1.00 57.47 262 SER A CA 1
ATOM 1961 C C . SER A 1 262 ? 37.780 5.684 -8.248 1.00 57.47 262 SER A C 1
ATOM 1963 O O . SER A 1 262 ? 38.211 4.981 -7.338 1.00 57.47 262 SER A O 1
ATOM 1965 N N . THR A 1 263 ? 36.926 6.687 -8.030 1.00 60.66 263 THR A N 1
ATOM 1966 C CA . THR A 1 263 ? 36.371 7.031 -6.719 1.00 60.66 263 THR A CA 1
ATOM 1967 C C . THR A 1 263 ? 34.990 6.435 -6.465 1.00 60.66 263 THR A C 1
ATOM 1969 O O . THR A 1 263 ? 34.597 6.426 -5.305 1.00 60.66 263 THR A O 1
ATOM 1972 N N . ASN A 1 264 ? 34.278 5.972 -7.501 1.00 62.16 264 ASN A N 1
ATOM 1973 C CA . ASN A 1 264 ? 32.988 5.280 -7.388 1.00 62.16 264 ASN A CA 1
ATOM 1974 C C . ASN A 1 264 ? 32.742 4.449 -8.670 1.00 62.16 264 ASN A C 1
ATOM 1976 O O . ASN A 1 264 ? 32.086 4.928 -9.597 1.00 62.16 264 ASN A O 1
ATOM 1980 N N . PRO A 1 265 ? 33.378 3.269 -8.801 1.00 66.94 265 PRO A N 1
ATOM 1981 C CA . PRO A 1 265 ? 33.267 2.462 -10.006 1.00 66.94 265 PRO A CA 1
ATOM 1982 C C . PRO A 1 265 ? 31.899 1.778 -10.090 1.00 66.94 265 PRO A C 1
ATOM 1984 O O . PRO A 1 265 ? 31.457 1.122 -9.144 1.00 66.94 265 PRO A O 1
ATOM 1987 N N . ALA A 1 266 ? 31.284 1.839 -11.271 1.00 77.94 266 ALA A N 1
ATOM 1988 C CA . ALA A 1 266 ? 30.100 1.057 -11.610 1.00 77.94 266 ALA A CA 1
ATOM 1989 C C . ALA A 1 266 ? 30.251 -0.418 -11.193 1.00 77.94 266 ALA A C 1
ATOM 1991 O O . ALA A 1 266 ? 31.169 -1.113 -11.637 1.00 77.94 266 ALA A O 1
ATOM 1992 N N . THR A 1 267 ? 29.337 -0.918 -10.358 1.00 84.50 267 THR A N 1
ATOM 1993 C CA . THR A 1 267 ? 29.356 -2.326 -9.937 1.00 84.50 267 THR A CA 1
ATOM 1994 C C . THR A 1 267 ? 28.403 -3.138 -10.804 1.00 84.50 267 THR A C 1
ATOM 1996 O O . THR A 1 267 ? 27.192 -2.937 -10.751 1.00 84.50 267 THR A O 1
ATOM 1999 N N . ASP A 1 268 ? 28.932 -4.073 -11.593 1.00 87.81 268 ASP A N 1
ATOM 2000 C CA . ASP A 1 268 ? 28.114 -4.965 -12.419 1.00 87.81 268 ASP A CA 1
ATOM 2001 C C . ASP A 1 268 ? 27.264 -5.915 -11.560 1.00 87.81 268 ASP A C 1
ATOM 2003 O O . ASP A 1 268 ? 27.765 -6.608 -10.673 1.00 87.81 268 ASP A O 1
ATOM 2007 N N . ILE A 1 269 ? 25.966 -5.965 -11.853 1.00 91.56 269 ILE A N 1
ATOM 2008 C CA . ILE A 1 269 ? 25.006 -6.910 -11.273 1.00 91.56 269 ILE A CA 1
ATOM 2009 C C . ILE A 1 269 ? 24.294 -7.712 -12.363 1.00 91.56 269 ILE A C 1
ATOM 2011 O O . ILE A 1 269 ? 23.195 -8.230 -12.145 1.00 91.56 269 ILE A O 1
ATOM 2015 N N . SER A 1 270 ? 24.910 -7.862 -13.537 1.00 94.06 270 SER A N 1
ATOM 2016 C CA . SER A 1 270 ? 24.377 -8.648 -14.650 1.00 94.06 270 SER A CA 1
ATOM 2017 C C . SER A 1 270 ? 24.084 -10.112 -14.296 1.00 94.06 270 SER A C 1
ATOM 2019 O O . SER A 1 270 ? 23.168 -10.697 -14.879 1.00 94.06 270 SER A O 1
ATOM 2021 N N . ALA A 1 271 ? 24.795 -10.664 -13.305 1.00 95.38 271 ALA A N 1
ATOM 2022 C CA . ALA A 1 271 ? 24.609 -12.014 -12.769 1.00 95.38 271 ALA A CA 1
ATOM 2023 C C . ALA A 1 271 ? 23.384 -12.173 -11.843 1.00 95.38 271 ALA A C 1
ATOM 2025 O O . ALA A 1 271 ? 23.036 -13.296 -11.476 1.00 95.38 271 ALA A O 1
ATOM 2026 N N . ALA A 1 272 ? 22.733 -11.077 -11.438 1.00 96.31 272 ALA A N 1
ATOM 2027 C CA . ALA A 1 272 ? 21.499 -11.135 -10.660 1.00 96.31 272 ALA A CA 1
ATOM 2028 C C . ALA A 1 272 ? 20.311 -11.628 -11.512 1.00 96.31 272 ALA A C 1
ATOM 2030 O O . ALA A 1 272 ? 20.391 -11.741 -12.736 1.00 96.31 272 ALA A O 1
ATOM 2031 N N . ASN A 1 273 ? 19.173 -11.911 -10.872 1.00 97.88 273 ASN A N 1
ATOM 2032 C CA . ASN A 1 273 ? 17.988 -12.408 -11.573 1.00 97.88 273 ASN A CA 1
ATOM 2033 C C . ASN A 1 273 ? 17.239 -11.282 -12.315 1.00 97.88 273 ASN A C 1
ATOM 2035 O O . ASN A 1 273 ? 16.300 -10.687 -11.787 1.00 97.88 273 ASN A O 1
ATOM 2039 N N . TRP A 1 274 ? 17.666 -10.974 -13.538 1.00 98.12 274 TRP A N 1
ATOM 2040 C CA . TRP A 1 274 ? 17.006 -10.012 -14.425 1.00 98.12 274 TRP A CA 1
ATOM 2041 C C . TRP A 1 274 ? 15.960 -10.709 -15.294 1.00 98.12 274 TRP A C 1
ATOM 2043 O O . TRP A 1 274 ? 16.308 -11.355 -16.281 1.00 98.12 274 TRP A O 1
ATOM 2053 N N . VAL A 1 275 ? 14.682 -10.548 -14.951 1.00 98.12 275 VAL A N 1
ATOM 2054 C CA . VAL A 1 275 ? 13.568 -11.231 -15.641 1.00 98.12 275 VAL A CA 1
ATOM 2055 C C . VAL A 1 275 ? 13.063 -10.454 -16.857 1.00 98.12 275 VAL A C 1
ATOM 2057 O O . VAL A 1 275 ? 12.434 -11.022 -17.743 1.00 98.12 275 VAL A O 1
ATOM 2060 N N . ALA A 1 276 ? 13.355 -9.154 -16.924 1.00 97.94 276 ALA A N 1
ATOM 2061 C CA . ALA A 1 276 ? 13.106 -8.335 -18.101 1.00 97.94 276 ALA A CA 1
ATOM 2062 C C . ALA A 1 276 ? 14.047 -7.127 -18.126 1.00 97.94 276 ALA A C 1
ATOM 2064 O O . ALA A 1 276 ? 14.228 -6.441 -17.121 1.00 97.94 276 ALA A O 1
ATOM 2065 N N . THR A 1 277 ? 14.616 -6.825 -19.290 1.00 97.69 277 THR A N 1
ATOM 2066 C CA . THR A 1 277 ? 15.330 -5.565 -19.519 1.00 97.69 277 THR A CA 1
ATOM 2067 C C . THR A 1 277 ? 14.869 -4.907 -20.804 1.00 97.69 277 THR A C 1
ATOM 2069 O O . THR A 1 277 ? 14.382 -5.564 -21.727 1.00 97.69 277 THR A O 1
ATOM 2072 N N . ARG A 1 278 ? 15.012 -3.584 -20.873 1.00 97.50 278 ARG A N 1
ATOM 2073 C CA . ARG A 1 278 ? 14.653 -2.815 -22.059 1.00 97.50 278 ARG A CA 1
ATOM 2074 C C . ARG A 1 278 ? 15.604 -1.646 -22.249 1.00 97.50 278 ARG A C 1
ATOM 2076 O O . ARG A 1 278 ? 15.863 -0.907 -21.307 1.00 97.50 278 ARG A O 1
ATOM 2083 N N . ASN A 1 279 ? 16.101 -1.469 -23.473 1.00 97.62 279 ASN A N 1
ATOM 208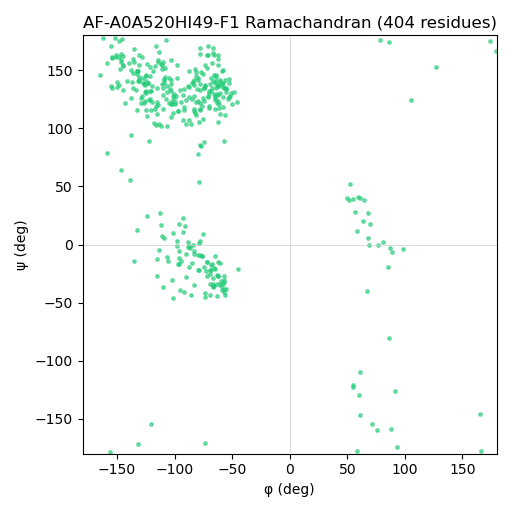4 C CA . ASN A 1 279 ? 16.900 -0.298 -23.827 1.00 97.62 279 ASN A CA 1
ATOM 2085 C C . ASN A 1 279 ? 15.956 0.886 -24.083 1.00 97.62 279 ASN A C 1
ATOM 2087 O O . ASN A 1 279 ? 15.621 1.188 -25.229 1.00 97.62 279 ASN A O 1
ATOM 2091 N N . TYR A 1 280 ? 15.455 1.503 -23.015 1.00 97.06 280 TYR A N 1
ATOM 2092 C CA . TYR A 1 280 ? 14.462 2.575 -23.097 1.00 97.06 280 TYR A CA 1
ATOM 2093 C C . TYR A 1 280 ? 15.000 3.863 -23.734 1.00 97.06 280 TYR A C 1
ATOM 2095 O O . TYR A 1 280 ? 14.208 4.668 -24.220 1.00 97.06 280 TYR A O 1
ATOM 2103 N N . ALA A 1 281 ? 16.327 4.012 -23.828 1.00 96.75 281 ALA A N 1
ATOM 2104 C CA . ALA A 1 281 ? 16.978 5.114 -24.542 1.00 96.75 281 ALA A CA 1
ATOM 2105 C C . ALA A 1 281 ? 16.873 5.021 -26.071 1.00 96.75 281 ALA A C 1
ATOM 2107 O O . ALA A 1 281 ? 17.130 6.000 -26.766 1.00 96.75 281 ALA A O 1
ATOM 2108 N N . THR A 1 282 ? 16.498 3.859 -26.611 1.00 97.81 282 THR A N 1
ATOM 2109 C CA . THR A 1 282 ? 16.372 3.649 -28.067 1.00 97.81 282 THR A CA 1
ATOM 2110 C C . THR A 1 282 ? 15.107 2.905 -28.478 1.00 97.81 282 THR A C 1
ATOM 2112 O O . THR A 1 282 ? 14.745 2.900 -29.651 1.00 97.81 282 THR A O 1
ATOM 2115 N N . THR A 1 283 ? 14.412 2.282 -27.528 1.00 98.25 283 THR A N 1
ATOM 2116 C CA . THR A 1 283 ? 13.221 1.469 -27.770 1.00 98.25 283 THR A CA 1
ATOM 2117 C C . THR A 1 283 ? 12.052 2.048 -26.981 1.00 98.25 283 THR A C 1
ATOM 2119 O O . THR A 1 283 ? 12.191 2.328 -25.798 1.00 98.25 283 THR A O 1
ATOM 2122 N N . ALA A 1 284 ? 10.897 2.228 -27.626 1.00 98.44 284 ALA A N 1
ATOM 2123 C CA . ALA A 1 284 ? 9.644 2.598 -26.957 1.00 98.44 284 ALA A CA 1
ATOM 2124 C C . ALA A 1 284 ? 9.208 1.509 -25.962 1.00 98.44 284 ALA A C 1
ATOM 2126 O O . ALA A 1 284 ? 9.671 0.379 -26.077 1.00 98.44 284 ALA A O 1
ATOM 2127 N N . GLY A 1 285 ? 8.306 1.786 -25.023 1.00 98.00 285 GLY A N 1
ATOM 2128 C CA . GLY A 1 285 ? 7.774 0.782 -24.092 1.00 98.00 285 GLY A CA 1
ATOM 2129 C C . GLY A 1 285 ? 6.927 -0.295 -24.781 1.00 98.00 285 GLY A C 1
ATOM 2130 O O . GLY A 1 285 ? 6.611 -0.207 -25.968 1.00 98.00 285 GLY A O 1
ATOM 2131 N N . ASN A 1 286 ? 6.588 -1.358 -24.053 1.00 98.31 286 ASN A N 1
ATOM 2132 C CA . ASN A 1 286 ? 5.633 -2.356 -24.531 1.00 98.31 286 ASN A CA 1
ATOM 2133 C C . ASN A 1 286 ? 4.225 -1.742 -24.550 1.00 98.31 286 ASN A C 1
ATOM 2135 O O . ASN A 1 286 ? 3.720 -1.345 -23.506 1.00 98.31 286 ASN A O 1
ATOM 2139 N N . ASP A 1 287 ? 3.599 -1.680 -25.727 1.00 97.75 287 ASP A N 1
ATOM 2140 C CA . ASP A 1 287 ? 2.279 -1.083 -26.012 1.00 97.75 287 ASP A CA 1
ATOM 2141 C C . ASP A 1 287 ? 2.200 0.445 -25.852 1.00 97.75 287 ASP A C 1
ATOM 2143 O O . ASP A 1 287 ? 1.600 1.121 -26.686 1.00 97.75 287 ASP A O 1
ATOM 2147 N N . PHE A 1 288 ? 2.833 1.011 -24.824 1.00 98.38 288 PHE A N 1
ATOM 2148 C CA . PHE A 1 288 ? 2.900 2.451 -24.595 1.00 98.38 288 PHE A CA 1
ATOM 2149 C C . PHE A 1 288 ? 4.207 2.880 -23.918 1.00 98.38 288 PHE A C 1
ATOM 2151 O O . PHE A 1 288 ? 4.906 2.093 -23.277 1.00 98.38 288 PHE A O 1
ATOM 2158 N N . GLY A 1 289 ? 4.499 4.175 -24.038 1.00 97.94 289 GLY A N 1
ATOM 2159 C CA . GLY A 1 289 ? 5.729 4.807 -23.561 1.00 97.94 289 GLY A CA 1
ATOM 2160 C C . GLY A 1 289 ? 6.663 5.124 -24.723 1.00 97.94 289 GLY A C 1
ATOM 2161 O O . GLY A 1 289 ? 6.985 4.251 -25.523 1.00 97.94 289 GLY A O 1
ATOM 2162 N N . ALA A 1 290 ? 7.070 6.381 -24.847 1.00 98.00 290 ALA A N 1
ATOM 2163 C CA . ALA A 1 290 ? 8.032 6.813 -25.851 1.00 98.00 290 ALA A CA 1
ATOM 2164 C C . ALA A 1 290 ? 9.460 6.442 -25.428 1.00 98.00 290 ALA A C 1
ATOM 2166 O O . ALA A 1 290 ? 9.720 6.147 -24.262 1.00 98.00 290 ALA A O 1
ATOM 2167 N N . VAL A 1 291 ? 10.387 6.485 -26.385 1.00 97.75 291 VAL A N 1
ATOM 2168 C CA . VAL A 1 291 ? 11.824 6.462 -26.089 1.00 97.75 291 VAL A CA 1
ATOM 2169 C C . VAL A 1 291 ? 12.142 7.604 -25.121 1.00 97.75 291 VAL A C 1
ATOM 2171 O O . VAL A 1 291 ? 11.678 8.728 -25.320 1.00 97.75 291 VAL A O 1
ATOM 2174 N N . THR A 1 292 ? 12.909 7.315 -24.076 1.00 95.62 292 THR A N 1
ATOM 2175 C CA . THR A 1 292 ? 13.218 8.264 -23.002 1.00 95.62 292 THR A CA 1
ATOM 2176 C C . THR A 1 292 ? 14.639 8.058 -22.498 1.00 95.62 292 THR A C 1
ATOM 2178 O O . THR A 1 292 ? 15.182 6.964 -22.589 1.00 95.62 292 THR A O 1
ATOM 2181 N N . THR A 1 293 ? 15.255 9.092 -21.938 1.00 93.06 293 THR A N 1
ATOM 2182 C CA . THR A 1 293 ? 16.544 8.961 -21.248 1.00 93.06 293 THR A CA 1
ATOM 2183 C C . THR A 1 293 ? 16.383 8.538 -19.793 1.00 93.06 293 THR A C 1
ATOM 2185 O O . THR A 1 293 ? 17.345 8.048 -19.223 1.00 93.06 293 THR A O 1
ATOM 2188 N N . ASN A 1 294 ? 15.178 8.655 -19.225 1.00 93.12 294 ASN A N 1
ATOM 2189 C CA . ASN A 1 294 ? 14.861 8.287 -17.847 1.00 93.12 294 ASN A CA 1
ATOM 2190 C C . ASN A 1 294 ? 13.413 7.789 -17.692 1.00 93.12 294 ASN A C 1
ATOM 2192 O O . ASN A 1 294 ? 12.467 8.342 -18.260 1.00 93.12 294 ASN A O 1
ATOM 2196 N N . LEU A 1 295 ? 13.249 6.723 -16.918 1.00 95.12 295 LEU A N 1
ATOM 2197 C CA . LEU A 1 295 ? 11.994 6.096 -16.516 1.00 95.12 295 LEU A CA 1
ATOM 2198 C C . LEU A 1 295 ? 11.357 6.787 -15.305 1.00 95.12 295 LEU A C 1
ATOM 2200 O O . LEU A 1 295 ? 10.125 6.817 -15.212 1.00 95.12 295 LEU A O 1
ATOM 2204 N N . LEU A 1 296 ? 12.173 7.286 -14.372 1.00 94.00 296 LEU A N 1
ATOM 2205 C CA . LEU A 1 296 ? 11.753 7.907 -13.111 1.00 94.00 296 LEU A CA 1
ATOM 2206 C C . LEU A 1 296 ? 12.139 9.398 -13.105 1.00 94.00 296 LEU A C 1
ATOM 2208 O O . LEU A 1 296 ? 12.973 9.844 -13.886 1.00 94.00 296 LEU A O 1
ATOM 2212 N N . ALA A 1 297 ? 11.463 10.221 -12.297 1.00 91.38 297 ALA A N 1
ATOM 2213 C CA . ALA A 1 297 ? 11.652 11.674 -12.354 1.00 91.38 297 ALA A CA 1
ATOM 2214 C C . ALA A 1 297 ? 12.804 12.153 -11.450 1.00 91.38 297 ALA A C 1
ATOM 2216 O O . ALA A 1 297 ? 12.734 11.969 -10.237 1.00 91.38 297 ALA A O 1
ATOM 2217 N N . ASN A 1 298 ? 13.758 12.913 -12.002 1.00 86.75 298 ASN A N 1
ATOM 2218 C CA . ASN A 1 298 ? 14.927 13.434 -11.258 1.00 86.75 298 ASN A CA 1
ATOM 2219 C C . ASN A 1 298 ? 14.745 14.876 -10.749 1.00 86.75 298 ASN A C 1
ATOM 2221 O O . ASN A 1 298 ? 15.692 15.608 -10.482 1.00 86.75 298 ASN A O 1
ATOM 2225 N N . SER A 1 299 ? 13.500 15.349 -10.702 1.00 82.12 299 SER A N 1
ATOM 2226 C CA . SER A 1 299 ? 13.177 16.768 -10.474 1.00 82.12 299 SER A CA 1
ATOM 2227 C C . SER A 1 299 ? 12.517 17.033 -9.124 1.00 82.12 299 SER A C 1
ATOM 2229 O O . SER A 1 299 ? 11.986 18.118 -8.897 1.00 82.12 299 SER A O 1
ATOM 2231 N N . GLY A 1 300 ? 12.444 16.022 -8.256 1.00 81.75 300 GLY A N 1
ATOM 2232 C CA . GLY A 1 300 ? 11.605 16.072 -7.061 1.00 81.75 300 GLY A CA 1
ATOM 2233 C C . GLY A 1 300 ? 10.098 16.057 -7.351 1.00 81.75 300 GLY A C 1
ATOM 2234 O O . GLY A 1 300 ? 9.323 16.058 -6.401 1.00 81.75 300 GLY A O 1
ATOM 2235 N N . ASN A 1 301 ? 9.654 16.003 -8.615 1.00 91.38 301 ASN A N 1
ATOM 2236 C CA . ASN A 1 301 ? 8.257 15.710 -8.955 1.00 91.38 301 ASN A CA 1
ATOM 2237 C C . ASN A 1 301 ? 7.916 14.246 -8.673 1.00 91.38 301 ASN A C 1
ATOM 2239 O O . ASN A 1 301 ? 8.801 13.399 -8.535 1.00 91.38 301 ASN A O 1
ATOM 2243 N N . ALA A 1 302 ? 6.620 13.939 -8.606 1.00 94.25 302 ALA A N 1
ATOM 2244 C CA . ALA A 1 302 ? 6.201 12.591 -8.286 1.00 94.25 302 ALA A CA 1
ATOM 2245 C C . ALA A 1 302 ? 6.517 11.602 -9.411 1.00 94.25 302 ALA A C 1
ATOM 2247 O O . ALA A 1 302 ? 6.265 11.844 -10.596 1.00 94.25 302 ALA A O 1
ATOM 2248 N N . TYR A 1 303 ? 6.992 10.435 -9.013 1.00 95.31 303 TYR A N 1
ATOM 2249 C CA . TYR A 1 303 ? 7.117 9.275 -9.876 1.00 95.31 303 TYR A CA 1
ATOM 2250 C C . TYR A 1 303 ? 6.705 8.032 -9.100 1.00 95.31 303 TYR A C 1
ATOM 2252 O O . TYR A 1 303 ? 6.727 8.003 -7.866 1.00 95.31 303 TYR A O 1
ATOM 2260 N N . GLY A 1 304 ? 6.304 7.005 -9.831 1.00 95.88 304 GLY A N 1
ATOM 2261 C CA . GLY A 1 304 ? 5.753 5.798 -9.254 1.00 95.88 304 GLY A CA 1
ATOM 2262 C C . GLY A 1 304 ? 6.117 4.589 -10.084 1.00 95.88 304 GLY A C 1
ATOM 2263 O O . GLY A 1 304 ? 6.413 4.691 -11.277 1.00 95.88 304 GLY A O 1
ATOM 2264 N N . VAL A 1 305 ? 6.085 3.443 -9.422 1.00 98.00 305 VAL A N 1
ATOM 2265 C CA . VAL A 1 305 ? 6.238 2.137 -10.047 1.00 98.00 305 VAL A CA 1
ATOM 2266 C C . VAL A 1 305 ? 5.036 1.303 -9.657 1.00 98.00 305 VAL A C 1
ATOM 2268 O O . VAL A 1 305 ? 4.701 1.215 -8.475 1.00 98.00 305 VAL A O 1
ATOM 2271 N N . ALA A 1 306 ? 4.412 0.686 -10.650 1.00 98.38 306 ALA A N 1
ATOM 2272 C CA . ALA A 1 306 ? 3.321 -0.252 -10.480 1.00 98.38 306 ALA A CA 1
ATOM 2273 C C . ALA A 1 306 ? 3.625 -1.555 -11.221 1.00 98.38 306 ALA A C 1
ATOM 2275 O O . ALA A 1 306 ? 4.124 -1.541 -12.347 1.00 98.38 306 ALA A O 1
ATOM 2276 N N . VAL A 1 307 ? 3.304 -2.683 -10.594 1.00 98.44 307 VAL A N 1
ATOM 2277 C CA . VAL A 1 307 ? 3.366 -4.008 -11.221 1.00 98.44 307 VAL A CA 1
ATOM 2278 C C . VAL A 1 307 ? 1.952 -4.538 -11.420 1.00 98.44 307 VAL A C 1
ATOM 2280 O O . VAL A 1 307 ? 1.127 -4.451 -10.519 1.00 98.44 307 VAL A O 1
ATOM 2283 N N . PHE A 1 308 ? 1.659 -5.084 -12.596 1.00 98.31 308 PHE A N 1
ATOM 2284 C CA . PHE A 1 308 ? 0.346 -5.592 -12.992 1.00 98.31 308 PHE A CA 1
ATOM 2285 C C . PHE A 1 308 ? 0.444 -7.062 -13.352 1.00 98.31 308 PHE A C 1
ATOM 2287 O O . PHE A 1 308 ? 1.430 -7.496 -13.947 1.00 98.31 308 PHE A O 1
ATOM 2294 N N . LYS A 1 309 ? -0.601 -7.820 -13.032 1.00 96.44 309 LYS A N 1
ATOM 2295 C CA . LYS A 1 309 ? -0.754 -9.190 -13.513 1.00 96.44 309 LYS A CA 1
ATOM 2296 C C . LYS A 1 309 ? -1.231 -9.164 -14.962 1.00 96.44 309 LYS A C 1
ATOM 2298 O O . LYS A 1 309 ? -2.180 -8.460 -15.291 1.00 96.44 309 LYS A O 1
ATOM 2303 N N . GLY A 1 310 ? -0.590 -9.953 -15.812 1.00 97.81 310 GLY A N 1
ATOM 2304 C CA . GLY A 1 310 ? -0.847 -9.993 -17.244 1.00 97.81 310 GLY A CA 1
ATOM 2305 C C . GLY A 1 310 ? -0.069 -8.951 -18.049 1.00 97.81 310 GLY A C 1
ATOM 2306 O O . GLY A 1 310 ? 0.646 -8.095 -17.524 1.00 97.81 310 GLY A O 1
ATOM 2307 N N . LEU A 1 311 ? -0.215 -9.059 -19.370 1.00 98.25 311 LEU A N 1
ATOM 2308 C CA . LEU A 1 311 ? 0.430 -8.180 -20.348 1.00 98.25 311 LEU A CA 1
ATOM 2309 C C . LEU A 1 311 ? -0.466 -7.038 -20.815 1.00 98.25 311 LEU A C 1
ATOM 2311 O O . LEU A 1 311 ? -0.011 -6.205 -21.581 1.00 98.25 311 LEU A O 1
ATOM 2315 N N . GLN A 1 312 ? -1.731 -6.989 -20.408 1.00 98.06 312 GLN A N 1
ATOM 2316 C CA . GLN A 1 312 ? -2.651 -5.925 -20.802 1.00 98.06 312 GLN A CA 1
ATOM 2317 C C . GLN A 1 312 ? -2.789 -4.948 -19.639 1.00 98.06 312 GLN A C 1
ATOM 2319 O O . GLN A 1 312 ? -3.108 -5.358 -18.527 1.00 98.06 312 GLN A O 1
ATOM 2324 N N . VAL A 1 313 ? -2.496 -3.673 -19.896 1.00 98.38 313 VAL A N 1
ATOM 2325 C CA . VAL A 1 313 ? -2.631 -2.595 -18.912 1.00 98.38 313 VAL A CA 1
ATOM 2326 C C . VAL A 1 313 ? -3.427 -1.480 -19.564 1.00 98.38 313 VAL A C 1
ATOM 2328 O O . VAL A 1 313 ? -3.030 -0.957 -20.603 1.00 98.38 313 VAL A O 1
ATOM 2331 N N . ASP A 1 314 ? -4.541 -1.132 -18.941 1.00 97.69 314 ASP A N 1
ATOM 2332 C CA . ASP A 1 314 ? -5.474 -0.100 -19.371 1.00 97.69 314 ASP A CA 1
ATOM 2333 C C . ASP A 1 314 ? -5.825 0.841 -18.201 1.00 97.69 314 ASP A C 1
ATOM 2335 O O . ASP A 1 314 ? -5.254 0.770 -17.109 1.00 97.69 314 ASP A O 1
ATOM 2339 N N . LYS A 1 315 ? -6.797 1.730 -18.417 1.00 95.94 315 LYS A N 1
ATOM 2340 C CA . LYS A 1 315 ? -7.282 2.683 -17.406 1.00 95.94 315 LYS A CA 1
ATOM 2341 C C . LYS A 1 315 ? -7.899 2.014 -16.166 1.00 95.94 315 LYS A C 1
ATOM 2343 O O . LYS A 1 315 ? -7.950 2.622 -15.092 1.00 95.94 315 LYS A O 1
ATOM 2348 N N . LEU A 1 316 ? -8.440 0.807 -16.306 1.00 95.44 316 LEU A N 1
ATOM 2349 C CA . LEU A 1 316 ? -9.153 0.095 -15.243 1.00 95.44 316 LEU A CA 1
ATOM 2350 C C . LEU A 1 316 ? -8.247 -0.864 -14.469 1.00 95.44 316 LEU A C 1
ATOM 2352 O O . LEU A 1 316 ? -8.610 -1.290 -13.374 1.00 95.44 316 LEU A O 1
ATOM 2356 N N . SER A 1 317 ? -7.063 -1.148 -15.002 1.00 96.38 317 SER A N 1
ATOM 2357 C CA . SER A 1 317 ? -6.087 -2.056 -14.418 1.00 96.38 317 SER A CA 1
ATOM 2358 C C . SER A 1 317 ? -5.683 -1.628 -13.005 1.00 96.38 317 SER A C 1
ATOM 2360 O O . SER A 1 317 ? -5.279 -0.487 -12.757 1.00 96.38 317 SER A O 1
ATOM 2362 N N . ILE A 1 318 ? -5.791 -2.570 -12.068 1.00 94.94 318 ILE A N 1
ATOM 2363 C CA . ILE A 1 318 ? -5.383 -2.408 -10.672 1.00 94.94 318 ILE A CA 1
ATOM 2364 C C . ILE A 1 318 ? -4.023 -3.096 -10.506 1.00 94.94 318 ILE A C 1
ATOM 2366 O O . ILE A 1 318 ? -3.884 -4.255 -10.906 1.00 94.94 318 ILE A O 1
ATOM 2370 N N . PRO A 1 319 ? -3.008 -2.410 -9.957 1.00 96.81 319 PRO A N 1
ATOM 2371 C CA . PRO A 1 319 ? -1.712 -3.031 -9.742 1.00 96.81 319 PRO A CA 1
ATOM 2372 C C . PRO A 1 319 ? -1.775 -4.128 -8.672 1.00 96.81 319 PRO A C 1
ATOM 2374 O O . PRO A 1 319 ? -2.627 -4.120 -7.790 1.00 96.81 319 PRO A O 1
ATOM 2377 N N . VAL A 1 320 ? -0.834 -5.061 -8.731 1.00 95.12 320 VAL A N 1
ATOM 2378 C CA . VAL A 1 320 ? -0.543 -6.026 -7.665 1.00 95.12 320 VAL A CA 1
ATOM 2379 C C . VAL A 1 320 ? 0.179 -5.319 -6.516 1.00 95.12 320 VAL A C 1
ATOM 2381 O O . VAL A 1 320 ? -0.166 -5.509 -5.354 1.00 95.12 320 VAL A O 1
ATOM 2384 N N . ASP A 1 321 ? 1.131 -4.440 -6.836 1.00 96.00 321 ASP A N 1
ATOM 2385 C CA . ASP A 1 321 ? 1.787 -3.550 -5.878 1.00 96.00 321 ASP A CA 1
ATOM 2386 C C . ASP A 1 321 ? 2.163 -2.224 -6.550 1.00 96.00 321 ASP A C 1
ATOM 2388 O O . ASP A 1 321 ? 2.392 -2.166 -7.763 1.00 96.00 321 ASP A O 1
ATOM 2392 N N . VAL A 1 322 ? 2.197 -1.149 -5.764 1.00 96.56 322 VAL A N 1
ATOM 2393 C CA . VAL A 1 322 ? 2.466 0.209 -6.241 1.00 96.56 322 VAL A CA 1
ATOM 2394 C C . VAL A 1 322 ? 3.136 1.049 -5.169 1.00 96.56 322 VAL A C 1
ATOM 2396 O O . VAL A 1 322 ? 2.697 1.076 -4.023 1.00 96.56 322 VAL A O 1
ATOM 2399 N N . MET A 1 323 ? 4.166 1.795 -5.546 1.00 95.50 323 MET A N 1
ATOM 2400 C CA . MET A 1 323 ? 4.846 2.718 -4.641 1.00 95.50 323 MET A CA 1
ATOM 2401 C C . MET A 1 323 ? 5.127 4.044 -5.336 1.00 95.50 323 MET A C 1
ATOM 2403 O O . MET A 1 323 ? 5.395 4.076 -6.538 1.00 95.50 323 MET A O 1
ATOM 2407 N N . TRP A 1 324 ? 5.092 5.128 -4.559 1.00 95.19 324 TRP A N 1
ATOM 2408 C CA . TRP A 1 324 ? 5.327 6.487 -5.043 1.00 95.19 324 TRP A CA 1
ATOM 2409 C C . TRP A 1 324 ? 6.436 7.190 -4.279 1.00 95.19 324 TRP A C 1
ATOM 2411 O O . TRP A 1 324 ? 6.517 7.122 -3.049 1.00 95.19 324 TRP A O 1
ATOM 2421 N N . VAL A 1 325 ? 7.236 7.944 -5.025 1.00 92.12 325 VAL A N 1
ATOM 2422 C CA . VAL A 1 325 ? 8.161 8.940 -4.495 1.00 92.12 325 VAL A CA 1
ATOM 2423 C C . VAL A 1 325 ? 7.652 10.330 -4.841 1.00 92.12 325 VAL A C 1
ATOM 2425 O O . VAL A 1 325 ? 7.151 10.584 -5.932 1.00 92.12 325 VAL A O 1
ATOM 2428 N N . SER A 1 326 ? 7.850 11.223 -3.880 1.00 91.50 326 SER A N 1
ATOM 2429 C CA . SER A 1 326 ? 7.532 12.638 -3.894 1.00 91.50 326 SER A CA 1
ATOM 2430 C C . SER A 1 326 ? 6.063 12.987 -4.137 1.00 91.50 326 SER A C 1
ATOM 2432 O O . SER A 1 326 ? 5.162 12.150 -4.243 1.00 91.50 326 SER A O 1
ATOM 2434 N N . ILE A 1 327 ? 5.850 14.292 -4.188 1.00 87.56 327 ILE A N 1
ATOM 2435 C CA . ILE A 1 327 ? 4.640 14.964 -4.625 1.00 87.56 327 ILE A CA 1
ATOM 2436 C C . ILE A 1 327 ? 5.031 15.932 -5.747 1.00 87.56 327 ILE A C 1
ATOM 2438 O O . ILE A 1 327 ? 6.177 16.362 -5.827 1.00 87.56 327 ILE A O 1
ATOM 2442 N N . GLY A 1 328 ? 4.094 16.283 -6.621 1.00 87.94 328 GLY A N 1
ATOM 2443 C CA . GLY A 1 328 ? 4.349 17.223 -7.716 1.00 87.94 328 GLY A CA 1
ATOM 2444 C C . GLY A 1 328 ? 3.939 16.663 -9.070 1.00 87.94 328 GLY A C 1
ATOM 2445 O O . GLY A 1 328 ? 3.885 15.448 -9.265 1.00 87.94 328 GLY A O 1
ATOM 2446 N N . GLY A 1 329 ? 3.605 17.565 -9.987 1.00 87.38 329 GLY A N 1
ATOM 2447 C CA . GLY A 1 329 ? 2.884 17.233 -11.211 1.00 87.38 329 GLY A CA 1
ATOM 2448 C C . GLY A 1 329 ? 1.382 17.030 -10.975 1.00 87.38 329 GLY A C 1
ATOM 2449 O O . GLY A 1 329 ? 0.873 17.100 -9.855 1.00 87.38 329 GLY A O 1
ATOM 2450 N N . THR A 1 330 ? 0.646 16.797 -12.059 1.00 90.81 330 THR A N 1
ATOM 2451 C CA . THR A 1 330 ? -0.790 16.488 -11.992 1.00 90.81 330 THR A CA 1
ATOM 2452 C C . THR A 1 330 ? -0.958 14.973 -11.914 1.00 90.81 330 THR A C 1
ATOM 2454 O O . THR A 1 330 ? -0.530 14.272 -12.817 1.00 90.81 330 THR A O 1
ATOM 2457 N N . LEU A 1 331 ? -1.538 14.433 -10.845 1.00 94.81 331 LEU A N 1
ATOM 2458 C CA . LEU A 1 331 ? -1.524 12.976 -10.603 1.00 94.81 331 LEU A CA 1
ATOM 2459 C C . LEU A 1 331 ? -2.912 12.340 -10.651 1.00 94.81 331 LEU A C 1
ATOM 2461 O O . LEU A 1 331 ? -3.048 11.157 -10.960 1.00 94.81 331 LEU A O 1
ATOM 2465 N N . TYR A 1 332 ? -3.931 13.136 -10.344 1.00 94.94 332 TYR A N 1
ATOM 2466 C CA . TYR A 1 332 ? -5.312 12.704 -10.228 1.00 94.94 332 TYR A CA 1
ATOM 2467 C C . TYR A 1 332 ? -6.242 13.924 -10.242 1.00 94.94 332 TYR A C 1
ATOM 2469 O O . TYR A 1 332 ? -5.884 14.977 -9.707 1.00 94.94 332 TYR A O 1
ATOM 2477 N N . ALA A 1 333 ? -7.431 13.768 -10.823 1.00 94.25 333 ALA A N 1
ATOM 2478 C CA . ALA A 1 333 ? -8.571 14.657 -10.637 1.00 94.25 333 ALA A CA 1
ATOM 2479 C C . ALA A 1 333 ? -9.881 13.901 -10.903 1.00 94.25 333 ALA A C 1
ATOM 2481 O O . ALA A 1 333 ? -10.010 13.211 -11.912 1.00 94.25 333 ALA A O 1
ATOM 2482 N N . GLY A 1 334 ? -10.881 14.071 -10.035 1.00 91.06 334 GLY A N 1
ATOM 2483 C CA . GLY A 1 334 ? -12.210 13.486 -10.240 1.00 91.06 334 GLY A CA 1
ATOM 2484 C C . GLY A 1 334 ? -12.178 11.958 -10.302 1.00 91.06 334 GLY A C 1
ATOM 2485 O O . GLY A 1 334 ? -11.955 11.316 -9.292 1.00 91.06 334 GLY A O 1
ATOM 2486 N N . ASN A 1 335 ? -12.404 11.373 -11.477 1.00 90.31 335 ASN A N 1
ATOM 2487 C CA . ASN A 1 335 ? -12.388 9.917 -11.675 1.00 90.31 335 ASN A CA 1
ATOM 2488 C C . ASN A 1 335 ? -11.204 9.449 -12.538 1.00 90.31 335 ASN A C 1
ATOM 2490 O O . ASN A 1 335 ? -11.220 8.337 -13.067 1.00 90.31 335 ASN A O 1
ATOM 2494 N N . ASP A 1 336 ? -10.191 10.302 -12.695 1.00 95.25 336 ASP A N 1
ATOM 2495 C CA . ASP A 1 336 ? -9.040 10.077 -13.561 1.00 95.25 336 ASP A CA 1
ATOM 2496 C C . ASP A 1 336 ? -7.744 10.216 -12.769 1.00 95.25 336 ASP A C 1
ATOM 2498 O O . ASP A 1 336 ? -7.550 11.182 -12.031 1.00 95.25 336 ASP A O 1
ATOM 2502 N N . GLY A 1 337 ? -6.829 9.263 -12.920 1.00 96.56 337 GLY A N 1
ATOM 2503 C CA . GLY A 1 337 ? -5.597 9.232 -12.144 1.00 96.56 337 GLY A CA 1
ATOM 2504 C C . GLY A 1 337 ? -4.868 7.900 -12.238 1.00 96.56 337 GLY A C 1
ATOM 2505 O O . GLY A 1 337 ? -5.316 6.954 -12.890 1.00 96.56 337 GLY A O 1
ATOM 2506 N N . TYR A 1 338 ? -3.756 7.799 -11.518 1.00 98.12 338 TYR A N 1
ATOM 2507 C CA . TYR A 1 338 ? -3.063 6.528 -11.338 1.00 98.12 338 TYR A CA 1
ATOM 2508 C C . TYR A 1 338 ? -3.767 5.663 -10.298 1.00 98.12 338 TYR A C 1
ATOM 2510 O O . TYR A 1 338 ? -3.834 6.030 -9.121 1.00 98.12 338 TYR A O 1
ATOM 2518 N N . ARG A 1 339 ? -4.285 4.510 -10.732 1.00 97.25 339 ARG A N 1
ATOM 2519 C CA . ARG A 1 339 ? -4.911 3.539 -9.832 1.00 97.25 339 ARG A CA 1
ATOM 2520 C C . ARG A 1 339 ? -3.904 2.972 -8.841 1.00 97.25 339 ARG A C 1
ATOM 2522 O O . ARG A 1 339 ? -2.738 2.765 -9.176 1.00 97.25 339 ARG A O 1
ATOM 2529 N N . ILE A 1 340 ? -4.379 2.695 -7.638 1.00 96.00 340 ILE A N 1
ATOM 2530 C CA . ILE A 1 340 ? -3.611 2.063 -6.566 1.00 96.00 340 ILE A CA 1
ATOM 2531 C C . ILE A 1 340 ? -4.161 0.676 -6.239 1.00 96.00 340 ILE A C 1
ATOM 2533 O O . ILE A 1 340 ? -5.279 0.334 -6.618 1.00 96.00 340 ILE A O 1
ATOM 2537 N N . CYS A 1 341 ? -3.373 -0.106 -5.508 1.00 92.12 341 CYS A N 1
ATOM 2538 C CA . CYS A 1 341 ? -3.827 -1.324 -4.851 1.00 92.12 341 CYS A CA 1
ATOM 2539 C C . CYS A 1 341 ? -3.922 -1.112 -3.336 1.00 92.12 341 CYS A C 1
ATOM 2541 O O . CYS A 1 341 ? -3.550 -0.056 -2.817 1.00 92.12 341 CYS A O 1
ATOM 2543 N N . ASN A 1 342 ? -4.413 -2.123 -2.620 1.00 87.50 342 ASN A N 1
ATOM 2544 C CA . ASN A 1 342 ? -4.310 -2.131 -1.168 1.00 87.50 342 ASN A CA 1
ATOM 2545 C C . ASN A 1 342 ? -2.917 -2.622 -0.756 1.00 87.50 342 ASN A C 1
ATOM 2547 O O . ASN A 1 342 ? -2.607 -3.800 -0.905 1.00 87.50 342 ASN A O 1
ATOM 2551 N N . ASN A 1 343 ? -2.097 -1.737 -0.193 1.00 88.38 343 ASN A N 1
ATOM 2552 C CA . ASN A 1 343 ? -0.796 -2.080 0.389 1.00 88.38 343 ASN A CA 1
ATOM 2553 C C . ASN A 1 343 ? -0.492 -1.201 1.608 1.00 88.38 343 ASN A C 1
ATOM 2555 O O . ASN A 1 343 ? -1.257 -0.318 1.942 1.00 88.38 343 ASN A O 1
ATOM 2559 N N . ASP A 1 344 ? 0.604 -1.399 2.312 1.00 85.88 344 ASP A N 1
ATOM 2560 C CA . ASP A 1 344 ? 0.991 -0.601 3.484 1.00 85.88 344 ASP A CA 1
ATOM 2561 C C . ASP A 1 344 ? 0.861 0.938 3.379 1.00 85.88 344 ASP A C 1
ATOM 2563 O O . ASP A 1 344 ? 0.752 1.588 4.417 1.00 85.88 344 ASP A O 1
ATOM 2567 N N . PHE A 1 345 ? 0.834 1.528 2.178 1.00 88.06 345 PHE A N 1
ATOM 2568 C CA . PHE A 1 345 ? 0.675 2.973 1.976 1.00 88.06 345 PHE A CA 1
ATOM 2569 C C . PHE A 1 345 ? -0.738 3.377 1.554 1.00 88.06 345 PHE A C 1
ATOM 2571 O O . PHE A 1 345 ? -1.160 4.497 1.862 1.00 88.06 345 PHE A O 1
ATOM 2578 N N . TYR A 1 346 ? -1.442 2.499 0.837 1.00 90.38 346 TYR A N 1
ATOM 2579 C CA . TYR A 1 346 ? -2.604 2.860 0.032 1.00 90.38 346 TYR A CA 1
ATOM 2580 C C . TYR A 1 346 ? -3.807 1.945 0.242 1.00 90.38 346 TYR A C 1
ATOM 2582 O O . TYR A 1 346 ? -3.685 0.749 0.512 1.00 90.38 346 TYR A O 1
ATOM 2590 N N . ARG A 1 347 ? -5.001 2.520 0.091 1.00 86.12 347 ARG A N 1
ATOM 2591 C CA . ARG A 1 347 ? -6.291 1.846 0.253 1.00 86.12 347 ARG A CA 1
ATOM 2592 C C . ARG A 1 347 ? -7.248 2.278 -0.843 1.00 86.12 347 ARG A C 1
ATOM 2594 O O . ARG A 1 347 ? -7.514 3.469 -0.961 1.00 86.12 347 ARG A O 1
ATOM 2601 N N . ILE A 1 348 ? -7.826 1.334 -1.583 1.00 89.06 348 ILE A N 1
ATOM 2602 C CA . ILE A 1 348 ? -8.838 1.631 -2.614 1.00 89.06 348 ILE A CA 1
ATOM 2603 C C . ILE A 1 348 ? -10.190 2.028 -2.011 1.00 89.06 348 ILE A C 1
ATOM 2605 O O . ILE A 1 348 ? -10.970 2.711 -2.664 1.00 89.06 348 ILE A O 1
ATOM 2609 N N . ILE A 1 349 ? -10.453 1.634 -0.762 1.00 84.56 349 ILE A N 1
ATOM 2610 C CA . ILE A 1 349 ? -11.618 2.046 0.027 1.00 84.56 349 ILE A CA 1
ATOM 2611 C C . ILE A 1 349 ? -11.113 2.733 1.292 1.00 84.56 349 ILE A C 1
ATOM 2613 O O . ILE A 1 349 ? -10.226 2.220 1.973 1.00 84.56 349 ILE A O 1
ATOM 2617 N N . SER A 1 350 ? -11.666 3.899 1.618 1.00 82.62 350 SER A N 1
ATOM 2618 C CA . SER A 1 350 ? -11.324 4.601 2.848 1.00 82.62 350 SER A CA 1
ATOM 2619 C C . SER A 1 350 ? -11.756 3.783 4.056 1.00 82.62 350 SER A C 1
ATOM 2621 O O . SER A 1 350 ? -12.943 3.492 4.197 1.00 82.62 350 SER A O 1
ATOM 2623 N N . PRO A 1 351 ? -10.848 3.461 4.985 1.00 72.25 351 PRO A N 1
ATOM 2624 C CA . PRO A 1 351 ? -11.241 2.736 6.182 1.00 72.25 351 PRO A CA 1
ATOM 2625 C C . PRO A 1 351 ? -12.120 3.586 7.116 1.00 72.25 351 PRO A C 1
ATOM 2627 O O . PRO A 1 351 ? -12.882 3.050 7.911 1.00 72.25 351 PRO A O 1
ATOM 2630 N N . CYS A 1 352 ? -12.061 4.916 7.014 1.00 72.31 352 CYS A N 1
ATOM 2631 C CA . CYS A 1 352 ? -12.856 5.800 7.865 1.00 72.31 352 CYS A CA 1
ATOM 2632 C C . CYS A 1 352 ? -14.259 6.055 7.301 1.00 72.31 352 CYS A C 1
ATOM 2634 O O . CYS A 1 352 ? -15.226 6.074 8.058 1.00 72.31 352 CYS A O 1
ATOM 2636 N N . THR A 1 353 ? -14.370 6.295 5.990 1.00 76.69 353 THR A N 1
ATOM 2637 C CA . THR A 1 353 ? -15.638 6.701 5.351 1.00 76.69 353 THR A CA 1
ATOM 2638 C C . THR A 1 353 ? -16.292 5.596 4.530 1.00 76.69 353 THR A C 1
ATOM 2640 O O . THR A 1 353 ? -17.427 5.765 4.090 1.00 76.69 353 THR A O 1
ATOM 2643 N N . LEU A 1 354 ? -15.579 4.489 4.295 1.00 76.94 354 LEU A N 1
ATOM 2644 C CA . LEU A 1 354 ? -15.970 3.381 3.416 1.00 76.94 354 LEU A CA 1
ATOM 2645 C C . LEU A 1 354 ? -16.218 3.795 1.956 1.00 76.94 354 LEU A C 1
ATOM 2647 O O . LEU A 1 354 ? -16.724 3.003 1.168 1.00 76.94 354 LEU A O 1
ATOM 2651 N N . GLN A 1 355 ? -15.842 5.022 1.585 1.00 84.56 355 GLN A N 1
ATOM 2652 C CA . GLN A 1 355 ? -15.940 5.521 0.217 1.00 84.56 355 GLN A CA 1
ATOM 2653 C C . GLN A 1 355 ? -14.763 5.037 -0.624 1.00 84.56 355 GLN A C 1
ATOM 2655 O O . GLN A 1 355 ? -13.643 4.898 -0.121 1.00 84.56 355 GLN A O 1
ATOM 2660 N N . GLU A 1 356 ? -15.006 4.830 -1.915 1.00 87.94 356 GLU A N 1
ATOM 2661 C CA . GLU A 1 356 ? -13.944 4.528 -2.866 1.00 87.94 356 GLU A CA 1
ATOM 2662 C C . GLU A 1 356 ? -12.977 5.711 -3.009 1.00 87.94 356 GLU A C 1
ATOM 2664 O O . GLU A 1 356 ? -13.362 6.879 -3.063 1.00 87.94 356 GLU A O 1
ATOM 2669 N N . GLN A 1 357 ? -11.694 5.386 -3.074 1.00 91.44 357 GLN A N 1
ATOM 2670 C CA . GLN A 1 357 ? -10.584 6.306 -3.303 1.00 91.44 357 GLN A CA 1
ATOM 2671 C C . GLN A 1 357 ? -9.504 5.572 -4.114 1.00 91.44 357 GLN A C 1
ATOM 2673 O O . GLN A 1 357 ? -8.407 5.307 -3.622 1.00 91.44 357 GLN A O 1
ATOM 2678 N N . PRO A 1 358 ? -9.806 5.166 -5.358 1.00 93.62 358 PRO A N 1
ATOM 2679 C CA . PRO A 1 358 ? -9.005 4.179 -6.076 1.00 93.62 358 PRO A CA 1
ATOM 2680 C C . PRO A 1 358 ? -7.713 4.749 -6.673 1.00 93.62 358 PRO A C 1
ATOM 2682 O O . PRO A 1 358 ? -6.995 4.017 -7.353 1.00 93.62 358 PRO A O 1
ATOM 2685 N N . PHE A 1 359 ? -7.403 6.029 -6.443 1.00 97.12 359 PHE A N 1
ATOM 2686 C CA . PHE A 1 359 ? -6.276 6.721 -7.063 1.00 97.12 359 PHE A CA 1
ATOM 2687 C C . PHE A 1 359 ? -5.251 7.221 -6.046 1.00 97.12 359 PHE A C 1
ATOM 2689 O O . PHE A 1 359 ? -5.591 7.623 -4.927 1.00 97.12 359 PHE A O 1
ATOM 2696 N N . TYR A 1 360 ? -3.987 7.269 -6.460 1.00 97.00 360 TYR A N 1
ATOM 2697 C CA . TYR A 1 360 ? -2.948 7.947 -5.693 1.00 97.00 360 TYR A CA 1
ATOM 2698 C C . TYR A 1 360 ? -3.331 9.419 -5.493 1.00 97.00 360 TYR A C 1
ATOM 2700 O O . TYR A 1 360 ? -3.790 10.076 -6.427 1.00 97.00 360 TYR A O 1
ATOM 2708 N N . ARG A 1 361 ? -3.158 9.931 -4.268 1.00 94.62 361 ARG A N 1
ATOM 2709 C CA . ARG A 1 361 ? -3.567 11.279 -3.833 1.00 94.62 361 ARG A CA 1
ATOM 2710 C C . ARG A 1 361 ? -5.081 11.522 -3.760 1.00 94.62 361 ARG A C 1
ATOM 2712 O O . ARG A 1 361 ? -5.478 12.644 -3.455 1.00 94.62 361 ARG A O 1
ATOM 2719 N N . SER A 1 362 ? -5.923 10.509 -3.979 1.00 93.25 362 SER A N 1
ATOM 2720 C CA . SER A 1 362 ? -7.361 10.603 -3.686 1.00 93.25 362 SER A CA 1
ATOM 2721 C C . SER A 1 362 ? -7.645 10.283 -2.213 1.00 93.25 362 SER A C 1
ATOM 2723 O O . SER A 1 362 ? -7.043 9.373 -1.641 1.00 93.25 362 SER A O 1
ATOM 2725 N N . GLY A 1 363 ? -8.543 11.046 -1.583 1.00 90.38 363 GLY A N 1
ATOM 2726 C CA . GLY A 1 363 ? -8.951 10.831 -0.192 1.00 90.38 363 GLY A CA 1
ATOM 2727 C C . GLY A 1 363 ? -7.775 10.815 0.793 1.00 90.38 363 GLY A C 1
ATOM 2728 O O . GLY A 1 363 ? -7.034 11.788 0.914 1.00 90.38 363 GLY A O 1
ATOM 2729 N N . THR A 1 364 ? -7.607 9.703 1.507 1.00 88.12 364 THR A N 1
ATOM 2730 C CA . THR A 1 364 ? -6.547 9.487 2.500 1.00 88.12 364 THR A CA 1
ATOM 2731 C C . THR A 1 364 ? -5.251 8.928 1.903 1.00 88.12 364 THR A C 1
ATOM 2733 O O . THR A 1 364 ? -4.286 8.744 2.642 1.00 88.12 364 THR A O 1
ATOM 2736 N N . ASN A 1 365 ? -5.183 8.661 0.593 1.00 92.56 365 ASN A N 1
ATOM 2737 C CA . ASN A 1 365 ? -4.005 8.090 -0.082 1.00 92.56 365 ASN A CA 1
ATOM 2738 C C . ASN A 1 365 ? -2.917 9.137 -0.356 1.00 92.56 365 ASN A C 1
ATOM 2740 O O . ASN A 1 365 ? -2.484 9.336 -1.493 1.00 92.56 365 ASN A O 1
ATOM 2744 N N . LEU A 1 366 ? -2.497 9.842 0.693 1.00 91.94 366 LEU A N 1
ATOM 2745 C CA . LEU A 1 366 ? -1.571 10.971 0.611 1.00 91.94 366 LEU A CA 1
ATOM 2746 C C . LEU A 1 366 ? -0.113 10.585 0.877 1.00 91.94 366 LEU A C 1
ATOM 2748 O O . LEU A 1 366 ? 0.768 11.402 0.613 1.00 91.94 366 LEU A O 1
ATOM 2752 N N . ASN A 1 367 ? 0.127 9.368 1.375 1.00 90.75 367 ASN A N 1
ATOM 2753 C CA . ASN A 1 367 ? 1.455 8.878 1.726 1.00 90.75 367 ASN A CA 1
ATOM 2754 C C . ASN A 1 367 ? 2.355 8.767 0.496 1.00 90.75 367 ASN A C 1
ATOM 2756 O O . ASN A 1 367 ? 1.974 8.214 -0.535 1.00 90.75 367 ASN A O 1
ATOM 2760 N N . ASN A 1 368 ? 3.585 9.236 0.639 1.00 90.19 368 ASN A N 1
ATOM 2761 C CA . ASN A 1 368 ? 4.619 9.116 -0.370 1.00 90.19 368 ASN A CA 1
ATOM 2762 C C . ASN A 1 368 ? 5.968 8.954 0.309 1.00 90.19 368 ASN A C 1
ATOM 2764 O O . ASN A 1 368 ? 6.172 9.357 1.455 1.00 90.19 368 ASN A O 1
ATOM 2768 N N . ILE A 1 369 ? 6.913 8.405 -0.431 1.00 88.00 369 ILE A N 1
ATOM 2769 C CA . ILE A 1 369 ? 8.301 8.382 -0.008 1.00 88.00 369 ILE A CA 1
ATOM 2770 C C . ILE A 1 369 ? 8.947 9.719 -0.383 1.00 88.00 369 ILE A C 1
ATOM 2772 O O . ILE A 1 369 ? 8.651 10.278 -1.436 1.00 88.00 369 ILE A O 1
ATOM 2776 N N . ALA A 1 370 ? 9.817 10.266 0.464 1.00 87.00 370 ALA A N 1
ATOM 2777 C CA . ALA A 1 370 ? 10.532 11.499 0.140 1.00 87.00 370 ALA A CA 1
ATOM 2778 C C . ALA A 1 370 ? 11.507 11.287 -1.033 1.00 87.00 370 ALA A C 1
ATOM 2780 O O . ALA A 1 370 ? 12.178 10.250 -1.113 1.00 87.00 370 ALA A O 1
ATOM 2781 N N . TYR A 1 371 ? 11.607 12.275 -1.925 1.00 86.44 371 TYR A N 1
ATOM 2782 C CA . TYR A 1 371 ? 12.673 12.326 -2.929 1.00 86.44 371 TYR A CA 1
ATOM 2783 C C . TYR A 1 371 ? 14.033 12.466 -2.234 1.00 86.44 371 TYR A C 1
ATOM 2785 O O . TYR A 1 371 ? 14.128 13.161 -1.222 1.00 86.44 371 TYR A O 1
ATOM 2793 N N . THR A 1 372 ? 15.073 11.792 -2.734 1.00 82.81 372 THR A N 1
ATOM 2794 C CA . THR A 1 372 ? 16.416 11.938 -2.149 1.00 82.81 372 THR A CA 1
ATOM 2795 C C . THR A 1 372 ? 17.157 13.093 -2.796 1.00 82.81 372 THR A C 1
ATOM 2797 O O . THR A 1 372 ? 17.171 13.202 -4.012 1.00 82.81 372 THR A O 1
ATOM 2800 N N . THR A 1 373 ? 17.825 13.909 -1.988 1.00 80.12 373 THR A N 1
ATOM 2801 C CA . THR A 1 373 ? 18.741 14.959 -2.450 1.00 80.12 373 THR A CA 1
ATOM 2802 C C . THR A 1 373 ? 20.167 14.683 -1.959 1.00 80.12 373 THR A C 1
ATOM 2804 O O . THR A 1 373 ? 20.306 14.104 -0.876 1.00 80.12 373 THR A O 1
ATOM 2807 N N . PRO A 1 374 ? 21.214 15.163 -2.657 1.00 79.50 374 PRO A N 1
ATOM 2808 C CA . PRO A 1 374 ? 21.165 15.891 -3.931 1.00 79.50 374 PRO A CA 1
ATOM 2809 C C . PRO A 1 374 ? 20.798 14.974 -5.110 1.00 79.50 374 PRO A C 1
ATOM 2811 O O . PRO A 1 374 ? 20.845 13.754 -4.974 1.00 79.50 374 PRO A O 1
ATOM 2814 N N . SER A 1 375 ? 20.386 15.567 -6.232 1.00 76.25 375 SER A N 1
ATOM 2815 C CA . SER A 1 375 ? 20.258 14.837 -7.500 1.00 76.25 375 SER A CA 1
ATOM 2816 C C . SER A 1 375 ? 21.618 14.296 -7.946 1.00 76.25 375 SER A C 1
ATOM 2818 O O . SER A 1 375 ? 22.644 14.829 -7.517 1.00 76.25 375 SER A O 1
ATOM 2820 N N . ASP A 1 376 ? 21.621 13.292 -8.822 1.00 75.75 376 ASP A N 1
ATOM 2821 C CA . ASP A 1 376 ? 22.830 12.689 -9.409 1.00 75.75 376 ASP A CA 1
ATOM 2822 C C . ASP A 1 376 ? 23.747 11.998 -8.373 1.00 75.75 376 ASP A C 1
ATOM 2824 O O . ASP A 1 376 ? 24.943 11.797 -8.577 1.00 75.75 376 ASP A O 1
ATOM 2828 N N . ALA A 1 377 ? 23.196 11.656 -7.205 1.00 76.81 377 ALA A N 1
ATOM 2829 C CA . ALA A 1 377 ? 23.952 11.082 -6.092 1.00 76.81 377 ALA A CA 1
ATOM 2830 C C . ALA A 1 377 ? 24.098 9.551 -6.159 1.00 76.81 377 ALA A C 1
ATOM 2832 O O . ALA A 1 377 ? 24.711 8.974 -5.259 1.00 76.81 377 ALA A O 1
ATOM 2833 N N . GLY A 1 378 ? 23.500 8.888 -7.158 1.00 76.19 378 GLY A N 1
ATOM 2834 C CA . GLY A 1 378 ? 23.604 7.437 -7.330 1.00 76.19 378 GLY A CA 1
ATOM 2835 C C . GLY A 1 378 ? 23.049 6.642 -6.147 1.00 76.19 378 GLY A C 1
ATOM 2836 O O . GLY A 1 378 ? 23.629 5.651 -5.710 1.00 76.19 378 GLY A O 1
ATOM 2837 N N . LEU A 1 379 ? 21.927 7.080 -5.571 1.00 80.62 379 LEU A N 1
ATOM 2838 C CA . LEU A 1 379 ? 21.402 6.500 -4.334 1.00 80.62 379 LEU A CA 1
ATOM 2839 C C . LEU A 1 379 ? 20.363 5.413 -4.607 1.00 80.62 379 LEU A C 1
ATOM 2841 O O . LEU A 1 379 ? 19.298 5.674 -5.167 1.00 80.62 379 LEU A O 1
ATOM 2845 N N . TYR A 1 380 ? 20.622 4.210 -4.090 1.00 85.19 380 TYR A N 1
ATOM 2846 C CA . TYR A 1 380 ? 19.648 3.130 -4.145 1.00 85.19 380 TYR A CA 1
ATOM 2847 C C . TYR A 1 380 ? 18.534 3.356 -3.125 1.00 85.19 380 TYR A C 1
ATOM 2849 O O . TYR A 1 380 ? 18.772 3.509 -1.918 1.00 85.19 380 TYR A O 1
ATOM 2857 N N . ASN A 1 381 ? 17.293 3.331 -3.605 1.00 85.88 381 ASN A N 1
ATOM 2858 C CA . ASN A 1 381 ? 16.131 3.400 -2.743 1.00 85.88 381 ASN A CA 1
ATOM 2859 C C . ASN A 1 381 ? 15.748 1.986 -2.295 1.00 85.88 381 ASN A C 1
ATOM 2861 O O . ASN A 1 381 ? 15.207 1.212 -3.081 1.00 85.88 381 ASN A O 1
ATOM 2865 N N . SER A 1 382 ? 16.004 1.654 -1.027 1.00 86.50 382 SER A N 1
ATOM 2866 C CA . SER A 1 382 ? 15.632 0.364 -0.440 1.00 86.50 382 SER A CA 1
ATOM 2867 C C . SER A 1 382 ? 14.417 0.500 0.471 1.00 86.50 382 SER A C 1
ATOM 2869 O O . SER A 1 382 ? 14.358 1.391 1.323 1.00 86.50 382 SER A O 1
ATOM 2871 N N . TRP A 1 383 ? 13.459 -0.413 0.328 1.00 87.38 383 TRP A N 1
ATOM 2872 C CA . TRP A 1 383 ? 12.265 -0.494 1.162 1.00 87.38 383 TRP A CA 1
ATOM 2873 C C . TRP A 1 383 ? 12.446 -1.561 2.231 1.00 87.38 383 TRP A C 1
ATOM 2875 O O . TRP A 1 383 ? 12.630 -2.740 1.930 1.00 87.38 383 TRP A O 1
ATOM 2885 N N . LYS A 1 384 ? 12.354 -1.156 3.499 1.00 84.25 384 LYS A N 1
ATOM 2886 C CA . LYS A 1 384 ? 12.326 -2.087 4.629 1.00 84.25 384 LYS A CA 1
ATOM 2887 C C . LYS A 1 384 ? 10.932 -2.141 5.214 1.00 84.25 384 LYS A C 1
ATOM 2889 O O . LYS A 1 384 ? 10.404 -1.117 5.620 1.00 84.25 384 LYS A O 1
ATOM 2894 N N . GLY A 1 385 ? 10.366 -3.331 5.306 1.00 85.12 385 GLY A N 1
ATOM 2895 C CA . GLY A 1 385 ? 9.080 -3.593 5.937 1.00 85.12 385 GLY A CA 1
ATOM 2896 C C . GLY A 1 385 ? 8.964 -5.078 6.243 1.00 85.12 385 GLY A C 1
ATOM 2897 O O . GLY A 1 385 ? 9.861 -5.855 5.914 1.00 85.12 385 GLY A O 1
ATOM 2898 N N . GLU A 1 386 ? 7.864 -5.473 6.867 1.00 84.25 386 GLU A N 1
ATOM 2899 C CA . GLU A 1 386 ? 7.591 -6.876 7.172 1.00 84.25 386 GLU A CA 1
ATOM 2900 C C . GLU A 1 386 ? 6.233 -7.242 6.590 1.00 84.25 386 GLU A C 1
ATOM 2902 O O . GLU A 1 386 ? 5.203 -6.690 6.986 1.00 84.25 386 GLU A O 1
ATOM 2907 N N . TYR A 1 387 ? 6.248 -8.163 5.626 1.00 84.50 387 TYR A N 1
ATOM 2908 C CA . TYR A 1 387 ? 5.043 -8.729 5.041 1.00 84.50 387 TYR A CA 1
ATOM 2909 C C . TYR A 1 387 ? 4.829 -10.142 5.571 1.00 84.50 387 TYR A C 1
ATOM 2911 O O . TYR A 1 387 ? 5.669 -11.026 5.401 1.00 84.50 387 TYR A O 1
ATOM 2919 N N . ASN A 1 388 ? 3.683 -10.372 6.200 1.00 79.62 388 ASN A N 1
ATOM 2920 C CA . ASN A 1 388 ? 3.311 -11.676 6.711 1.00 79.62 388 ASN A CA 1
ATOM 2921 C C . ASN A 1 388 ? 2.486 -12.421 5.657 1.00 79.62 388 ASN A C 1
ATOM 2923 O O . ASN A 1 388 ? 1.315 -12.111 5.433 1.00 79.62 388 ASN A O 1
ATOM 2927 N N . LEU A 1 389 ? 3.098 -13.429 5.031 1.00 76.88 389 LEU A N 1
ATOM 2928 C CA . LEU A 1 389 ? 2.469 -14.248 3.990 1.00 76.88 389 LEU A CA 1
ATOM 2929 C C . LEU A 1 389 ? 1.261 -15.045 4.497 1.00 76.88 389 LEU A C 1
ATOM 2931 O O . LEU A 1 389 ? 0.299 -15.220 3.754 1.00 76.88 389 LEU A O 1
ATOM 2935 N N . THR A 1 390 ? 1.291 -15.501 5.752 1.00 71.50 390 THR A N 1
ATOM 2936 C CA . THR A 1 390 ? 0.186 -16.248 6.371 1.00 71.50 390 THR A CA 1
ATOM 2937 C C . THR A 1 390 ? -1.020 -15.345 6.594 1.00 71.50 390 THR A C 1
ATOM 2939 O O . THR A 1 390 ? -2.157 -15.719 6.315 1.00 71.50 390 THR A O 1
ATOM 2942 N N . LEU A 1 391 ? -0.776 -14.127 7.079 1.00 70.00 391 LEU A N 1
ATOM 2943 C CA . LEU A 1 391 ? -1.831 -13.145 7.299 1.00 70.00 391 LEU A CA 1
ATOM 2944 C C . LEU A 1 391 ? -2.259 -12.456 5.998 1.00 70.00 391 LEU A C 1
ATOM 2946 O O . LEU A 1 391 ? -3.386 -11.972 5.935 1.00 70.00 391 LEU A O 1
ATOM 2950 N N . GLY A 1 392 ? -1.413 -12.457 4.964 1.00 73.94 392 GLY A N 1
ATOM 2951 C CA . GLY A 1 392 ? -1.643 -11.727 3.720 1.00 73.94 392 GLY A CA 1
ATOM 2952 C C . GLY A 1 392 ? -1.664 -10.214 3.945 1.00 73.94 392 GLY A C 1
ATOM 2953 O O . GLY A 1 392 ? -2.512 -9.528 3.386 1.00 73.94 392 GLY A O 1
ATOM 2954 N N . ARG A 1 393 ? -0.791 -9.699 4.824 1.00 76.12 393 AR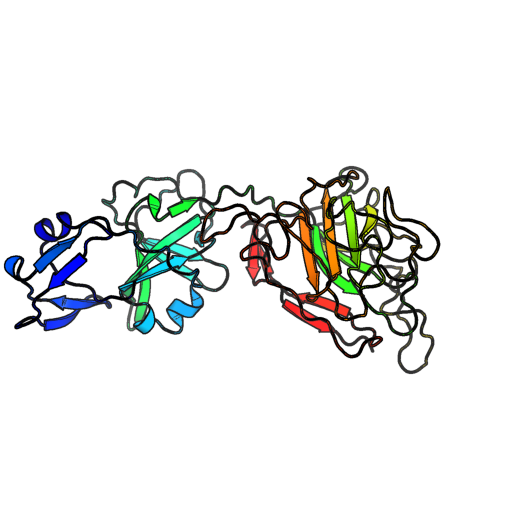G A N 1
ATOM 2955 C CA . ARG A 1 393 ? -0.724 -8.267 5.153 1.00 76.12 393 ARG A CA 1
ATOM 2956 C C . ARG A 1 393 ? 0.673 -7.827 5.559 1.00 76.12 393 ARG A C 1
ATOM 2958 O O . ARG A 1 393 ? 1.474 -8.621 6.052 1.00 76.12 393 ARG A O 1
ATOM 2965 N N . TRP A 1 394 ? 0.896 -6.523 5.484 1.00 78.62 394 TRP A N 1
ATOM 2966 C CA . TRP A 1 394 ? 2.019 -5.873 6.145 1.00 78.62 394 TRP A CA 1
ATOM 2967 C C . TRP A 1 394 ? 1.801 -5.855 7.665 1.00 78.62 394 TRP A C 1
ATOM 2969 O O . TRP A 1 394 ? 0.749 -5.429 8.151 1.00 78.62 394 TRP A O 1
ATOM 2979 N N . THR A 1 395 ? 2.786 -6.351 8.411 1.00 75.50 395 THR A N 1
ATOM 2980 C CA . THR A 1 395 ? 2.885 -6.225 9.877 1.00 75.50 395 THR A CA 1
ATOM 2981 C C . THR A 1 395 ? 3.787 -5.068 10.279 1.00 75.50 395 THR A C 1
ATOM 2983 O O . THR A 1 395 ? 3.710 -4.615 11.410 1.00 75.50 395 THR A O 1
ATOM 2986 N N . LYS A 1 396 ? 4.604 -4.567 9.350 1.00 79.06 396 LYS A N 1
ATOM 2987 C CA . LYS A 1 396 ? 5.345 -3.313 9.465 1.00 79.06 396 LYS A CA 1
ATOM 2988 C C . LYS A 1 396 ? 5.376 -2.649 8.096 1.00 79.06 396 LYS A C 1
ATOM 2990 O O . LYS A 1 396 ? 5.852 -3.265 7.142 1.00 79.06 396 LYS A O 1
ATOM 2995 N N . ALA A 1 397 ? 4.860 -1.425 8.003 1.00 81.88 397 ALA A N 1
ATOM 2996 C CA . ALA A 1 397 ? 4.853 -0.665 6.756 1.00 81.88 397 ALA A CA 1
ATOM 2997 C C . ALA A 1 397 ? 6.276 -0.452 6.220 1.00 81.88 397 ALA A C 1
ATOM 2999 O O . ALA A 1 397 ? 7.233 -0.361 6.997 1.00 81.88 397 ALA A O 1
ATOM 3000 N N . ARG A 1 398 ? 6.410 -0.362 4.894 1.00 88.00 398 ARG A N 1
ATOM 3001 C CA . ARG A 1 398 ? 7.677 -0.058 4.241 1.00 88.00 398 ARG A CA 1
ATOM 3002 C C . ARG A 1 398 ? 8.148 1.328 4.644 1.00 88.00 398 ARG A C 1
ATOM 3004 O O . ARG A 1 398 ? 7.403 2.302 4.649 1.00 88.00 398 ARG A O 1
ATOM 3011 N N . THR A 1 399 ? 9.430 1.432 4.934 1.00 86.00 399 THR A N 1
ATOM 3012 C CA . THR A 1 399 ? 10.116 2.703 5.113 1.00 86.00 399 THR A CA 1
ATOM 3013 C C . THR A 1 399 ? 11.311 2.764 4.180 1.00 86.00 399 THR A C 1
ATOM 3015 O O . THR A 1 399 ? 11.955 1.752 3.883 1.00 86.00 399 THR A O 1
ATOM 3018 N N . LYS A 1 400 ? 11.593 3.970 3.685 1.00 82.44 400 LYS A N 1
ATOM 3019 C CA . LYS A 1 400 ? 12.772 4.224 2.865 1.00 82.44 400 LYS A CA 1
ATOM 3020 C C . LYS A 1 400 ? 14.027 4.156 3.711 1.00 82.44 400 LYS A C 1
ATOM 3022 O O . LYS A 1 400 ? 14.160 4.878 4.695 1.00 82.44 400 LYS A O 1
ATOM 3027 N N . VAL A 1 401 ? 14.971 3.347 3.255 1.00 83.19 401 VAL A N 1
ATOM 3028 C CA . VAL A 1 401 ? 16.364 3.388 3.671 1.00 83.19 401 VAL A CA 1
ATOM 3029 C C . VAL A 1 401 ? 17.189 3.769 2.455 1.00 83.19 401 VAL A C 1
ATOM 3031 O O . VAL A 1 401 ? 17.128 3.116 1.415 1.00 83.19 401 VAL A O 1
ATOM 3034 N N . ILE A 1 402 ? 17.940 4.856 2.594 1.00 76.81 402 ILE A N 1
ATOM 3035 C CA . ILE A 1 402 ? 18.901 5.283 1.585 1.00 76.81 402 ILE A CA 1
ATOM 3036 C C . ILE A 1 402 ? 20.162 4.459 1.797 1.00 76.81 402 ILE A C 1
ATOM 3038 O O . ILE A 1 402 ? 20.730 4.466 2.892 1.00 76.81 402 ILE A O 1
ATOM 3042 N N . VAL A 1 403 ? 20.583 3.747 0.757 1.00 76.06 403 VAL A N 1
ATOM 3043 C CA . VAL A 1 403 ? 21.870 3.058 0.751 1.00 76.06 403 VAL A CA 1
ATOM 3044 C C . VAL A 1 403 ? 22.820 3.894 -0.103 1.00 76.06 403 VAL A C 1
ATOM 3046 O O . VAL A 1 403 ? 22.602 3.976 -1.312 1.00 76.06 403 VAL A O 1
ATOM 3049 N N . PRO A 1 404 ? 23.832 4.553 0.493 1.00 65.81 404 PRO A N 1
ATOM 3050 C CA . PRO A 1 404 ? 24.876 5.191 -0.291 1.00 65.81 404 PRO A CA 1
ATOM 3051 C C . PRO A 1 404 ? 25.651 4.100 -1.028 1.00 65.81 404 PRO A C 1
ATOM 3053 O O . PRO A 1 404 ? 26.248 3.223 -0.397 1.00 65.81 404 PRO A O 1
ATOM 3056 N N . LEU A 1 405 ? 25.587 4.139 -2.354 1.00 63.09 405 LEU A N 1
ATOM 3057 C CA . LEU A 1 405 ? 26.383 3.289 -3.224 1.00 63.09 405 LEU A CA 1
ATOM 3058 C C . LEU A 1 405 ? 27.749 3.976 -3.348 1.00 63.09 405 LEU A C 1
ATOM 3060 O O . LEU A 1 405 ? 27.826 5.152 -3.704 1.00 63.09 405 LEU A O 1
ATOM 3064 N N . ARG A 1 406 ? 28.789 3.300 -2.858 1.00 55.59 406 ARG A N 1
ATOM 3065 C CA . ARG A 1 406 ? 30.153 3.834 -2.776 1.00 55.59 406 ARG A CA 1
ATOM 3066 C C . ARG A 1 406 ? 30.906 3.660 -4.070 1.00 55.59 406 ARG A C 1
ATOM 3068 O O . ARG A 1 406 ? 30.793 2.543 -4.616 1.00 55.59 406 ARG A O 1
#

Sequence (406 aa):
MRGIAIQVEPTVAATYLPGDSVHINLVGSRLERINGTLQVTHISSDKIQKKTSGIVIPSSCSINAAMIFANPDQFESTLVTIVEGGYVPAATAGQVMRGEHTLTDGFALISVKTETDATFADNSRPRMANYQGIVSMKQSGDSIVPYIRPRSNNDIVPLNSVFETPDIIITGWHSDPRGTDANFEYIQFIATRDISFDQTPFSVVTSNNAAASNPGGVPLNGWATGGLRTYKININSGFAAKGSLFYVGGTGKTIDSNDSSSTNPATDISAANWVATRNYATTAGNDFGAVTTNLLANSGNAYGVAVFKGLQVDKLSIPVDVMWVSIGGTLYAGNDGYRICNNDFYRIISPCTLQEQPFYRSGTNLNNIAYTTPSDAGLYNSWKGEYNLTLGRWTKARTKVIVPLR

pLDDT: mean 89.01, std 9.11, range [51.44, 98.81]

Nearest PDB structures (foldseek):
  4day-assembly1_B  TM=5.005E-01  e=4.140E-02  Homo sapiens
  8c5y-assembly1_B  TM=4.718E-01  e=3.227E-01  Pyrococcus abyssi
  7sp2-assembly1_A  TM=2.480E-01  e=7.026E+00  Staphylococcus aureus

Foldseek 3Di:
DDDAAEDDDPVLVVVADPQWDKQADLVPWDFDQDQLGTYIDDGDSVRIGTDDHDHDDAQADADAPVVCQVCVVRQGQHKHKDFFWAWVVFFDPQDFQAAWTWTHSLPDIAIEGEHNPAPRRRPGDARTWIAIFRWHWHDDPPDIGTHGYGPHPVNTGRDPPPLDLQQKEWFWWWFQFAPFLQQFTKTKIAGQAKDFCLVWKKKKKKAEQPPPFPPADFQQWAQQSFGSGMAMWIQNGDIHHRGFMEMEEGPQQWLGHCPCDPVFHTHHRVVGHYRTHDRLCPDGHQNGYHRDRHRYYLPLAKMKMFMFTDDDGTSPTEGSAMAMEHHHGHADDDSTGHFYDDALQDDQADSRPRHGQGHQVGDRSPDHAYDDDDRSQSKIWGWDFDQDSVSSYTSGGTHTDTDRRD

Mean predicted aligned error: 8.27 Å

Solvent-accessible surface area (backbone atoms only — not comparable to full-atom values): 21383 Å² total; per-residue (Å²): 96,81,53,72,43,70,52,59,58,68,79,64,51,69,76,61,58,88,37,48,40,68,50,72,61,62,84,86,41,45,84,46,73,57,67,54,28,63,29,40,34,76,54,58,73,91,40,50,42,80,76,48,72,68,44,84,71,73,78,39,66,79,45,60,52,42,58,41,71,75,39,44,86,80,36,42,44,13,49,38,22,35,51,60,29,24,39,61,74,70,56,56,94,89,41,49,45,47,34,77,47,40,27,29,58,43,70,32,80,38,40,39,38,30,56,77,83,44,95,51,13,77,40,69,46,56,61,31,18,29,40,30,22,36,26,41,40,32,63,55,84,98,42,73,45,73,31,33,32,50,85,50,61,84,30,52,42,64,56,80,68,82,69,65,63,44,61,46,44,79,38,31,37,38,48,48,20,28,91,45,35,58,21,25,36,36,37,34,31,33,23,71,39,73,41,49,16,68,82,56,32,25,26,40,34,32,24,18,33,36,94,87,23,37,72,67,65,59,30,75,30,20,72,49,55,12,39,56,21,14,40,28,44,63,29,58,41,56,75,39,50,55,74,34,68,36,33,41,34,22,65,61,39,29,59,31,21,85,40,77,46,94,83,44,53,44,41,80,47,69,89,51,55,66,47,32,66,43,53,34,58,80,35,55,30,58,100,34,13,45,58,37,54,58,63,57,39,80,74,56,21,17,23,37,44,34,34,31,73,36,81,75,71,45,64,82,52,58,31,51,29,66,51,45,31,32,61,51,62,61,53,50,55,98,95,29,21,35,52,41,29,75,51,79,69,34,46,37,48,36,83,80,77,68,43,80,23,49,25,52,64,31,84,84,24,67,70,56,41,78,61,77,79,66,74,55,62,23,44,37,41,36,50,50,58,39,72,40,77,90,78,39,42,57,50,32,57,69,41,87,41,84,45,82,63,96

Secondary structure (DSSP, 8-state):
----EE---HHHHTT--TT-EEEE--TT-EEEEETTEEEEE---GGGEEEEE----PPPPPB--HHHHHHSHHHHTT-EEEEEEEEEESPPPTT-B--EEEEEE-SS-EEEEEE-TT-TTTTSBPPSEEEEEEEEEEEEETTEEEEEEE--SGGGEEE-----PPPSEEEEEEE-S-SS--TTT-EEEEEESS-EETTTS-EEEEEEE-STTSSS-SS-TTGGG--TTTEEEEEE-S-EE-TT-EEEEE-S--EES-S---TTS--EE-TTS-EEEE--TTTSPPSSS----S-SS-SSSS-EEEEEEESS---TTPPPSEEEEE---S--EETTEE-B--SBTTB-SB-TTT--B--BTTSTT----BPPPSSTTS-EEEEEEEEEETTTTEEEEEEEEEEEE--

Radius of gyration: 26.11 Å; Cα contacts (8 Å, |Δi|>4): 1023; chains: 1; bounding box: 72×40×74 Å